Protein AF-0000000069952717 (afdb_homodimer)

Organism: Trichoplusia ni (NCBI:txid7111)

pLDDT: mean 87.44, std 19.64, range [31.14, 98.69]

Radius of gyration: 33.84 Å; Cα contacts (8 Å, |Δi|>4): 501; chains: 2; bounding box: 83×153×67 Å

Solvent-accessible surface area (backbone atoms only — not comparable to full-atom values): 23158 Å² total; per-residue (Å²): 138,82,80,75,76,73,75,74,74,73,73,72,66,73,66,73,70,69,71,74,80,75,72,63,61,51,65,59,24,52,53,31,34,52,54,40,48,51,51,43,40,65,41,36,52,63,35,63,98,53,74,74,57,76,78,37,37,40,51,27,44,28,32,51,51,30,37,42,50,53,51,9,41,50,43,33,48,25,82,63,89,56,53,57,63,51,45,56,60,46,43,59,53,39,48,24,44,22,60,60,38,54,61,56,32,35,50,51,50,51,51,50,54,51,50,47,52,64,56,21,41,71,48,51,49,50,55,68,71,43,74,70,93,58,31,36,58,52,47,51,49,56,34,70,76,37,46,89,80,31,45,67,24,44,50,32,46,52,28,43,17,54,30,17,46,50,50,56,74,39,41,65,61,50,50,53,33,15,71,65,44,36,35,67,39,48,58,68,67,23,51,75,79,41,40,66,52,24,54,35,39,9,50,26,33,41,59,67,63,57,24,72,60,70,78,60,86,95,138,80,78,75,77,73,76,72,74,74,73,73,66,75,66,74,70,70,70,74,79,74,73,60,62,52,65,60,24,52,53,30,34,51,54,41,49,52,51,44,42,64,42,35,52,63,35,63,99,52,74,74,58,77,80,37,38,42,50,25,44,28,32,50,51,31,38,41,50,53,52,7,41,50,44,34,47,25,81,62,88,55,53,56,63,51,45,54,60,46,43,56,53,39,48,26,43,23,60,59,38,52,62,55,33,34,51,51,50,50,52,50,54,50,50,46,52,65,55,22,42,71,48,51,50,48,56,68,71,40,74,69,94,56,30,36,58,53,48,50,51,57,35,70,75,38,44,90,79,31,45,65,24,43,50,31,46,52,28,43,16,55,29,18,45,49,52,54,74,40,40,67,60,50,50,52,32,15,69,66,43,36,35,67,39,48,57,67,67,23,49,74,78,41,38,66,51,24,54,35,40,9,50,26,32,41,60,67,63,54,25,73,62,71,76,59,84,93

Foldseek 3Di:
DPPPPPPPPPPPPPPVPPPDPDQQPLVLLVVLLVVLLVVCCVLQQVCPPPNDDLLALSLLVLLQQQLLLQLLLQCLQPPDPCQLVVSLVVCVPRNVCSNVPSVSSNVVSVVLVVLLCVLLVVLVVQLVPQDDDCSSVVSSVVCVVCVVPHVLSVQLSSLSSQLSVLCVVCVVVSSVCSNVSNSSVCSNVPSPVCVVNSNSVSSNCNSSVSNPPDPPDD/DPPPPPPPPPPPPPPVPPPDPDQQPLVLLVVLLVVLLVVCCVLQQVCPPPNDDLLALSLLVLLQQQLLLVLLLLCLQPPDPCQLVVSLVVCVPRNVCSNVPSVSSNVVSVVLVVLLCVLQVVLVVQLVPQDDDCSSVVSSVVCVVCVVPHVLSVQLSSLSSQLSVLCVVCVVVSSVCSNVSNSSVCSNVVSPVCVVNSNSVSSNCNSSVNNPPDPHDD

Structure (mmCIF, N/CA/C/O backbone):
data_AF-0000000069952717-model_v1
#
loop_
_entity.id
_entity.type
_entity.pdbx_description
1 polymer 'Uncharacterized protein LOC113494560'
#
loop_
_atom_site.group_PDB
_atom_site.id
_atom_site.type_symbol
_atom_site.label_atom_id
_atom_site.label_alt_id
_atom_site.label_comp_id
_atom_site.label_asym_id
_atom_site.label_entity_id
_atom_site.label_seq_id
_atom_site.pdbx_PDB_ins_code
_atom_site.Cartn_x
_atom_site.Cartn_y
_atom_site.Cartn_z
_atom_site.occupancy
_atom_site.B_iso_or_equiv
_atom_site.auth_seq_id
_atom_site.auth_comp_id
_atom_site.auth_asym_id
_atom_site.auth_atom_id
_atom_site.pdbx_PDB_model_num
ATOM 1 N N . MET A 1 1 ? -44.656 -72.75 -37.094 1 32.34 1 MET A N 1
ATOM 2 C CA . MET A 1 1 ? -43.781 -72.375 -36 1 32.34 1 MET A CA 1
ATOM 3 C C . MET A 1 1 ? -42.625 -71.5 -36.469 1 32.34 1 MET A C 1
ATOM 5 O O . MET A 1 1 ? -41.625 -72 -36.969 1 32.34 1 MET A O 1
ATOM 9 N N . LEU A 1 2 ? -43 -70.438 -37.344 1 37.03 2 LEU A N 1
ATOM 10 C CA . LEU A 1 2 ? -42.344 -69.312 -38.062 1 37.03 2 LEU A CA 1
ATOM 11 C C . LEU A 1 2 ? -41.562 -68.438 -37.094 1 37.03 2 LEU A C 1
ATOM 13 O O . LEU A 1 2 ? -42.125 -67.812 -36.219 1 37.03 2 LEU A O 1
ATOM 17 N N . VAL A 1 3 ? -40.344 -68.875 -36.719 1 34.44 3 VAL A N 1
ATOM 18 C CA . VAL A 1 3 ? -39.281 -68.25 -35.938 1 34.44 3 VAL A CA 1
ATOM 19 C C . VAL A 1 3 ? -39 -66.875 -36.531 1 34.44 3 VAL A C 1
ATOM 21 O O . VAL A 1 3 ? -38.594 -66.75 -37.656 1 34.44 3 VAL A O 1
ATOM 24 N N . HIS A 1 4 ? -39.969 -65.875 -36.219 1 37.97 4 HIS A N 1
ATOM 25 C CA . HIS A 1 4 ? -39.719 -64.438 -36.438 1 37.97 4 HIS A CA 1
ATOM 26 C C . HIS A 1 4 ? -38.312 -64.062 -36 1 37.97 4 HIS A C 1
ATOM 28 O O . HIS A 1 4 ? -38 -64.125 -34.812 1 37.97 4 HIS A O 1
ATOM 34 N N . LEU A 1 5 ? -37.344 -64.188 -36.875 1 35 5 LEU A N 1
ATOM 35 C CA . LEU A 1 5 ? -36 -63.594 -36.844 1 35 5 LEU A CA 1
ATOM 36 C C . LEU A 1 5 ? -36.094 -62.125 -36.531 1 35 5 LEU A C 1
ATOM 38 O O . LEU A 1 5 ? -36.531 -61.312 -37.344 1 35 5 LEU A O 1
ATOM 42 N N . LEU A 1 6 ? -36.531 -61.812 -35.281 1 34.97 6 LEU A N 1
ATOM 43 C CA . LEU A 1 6 ? -36.406 -60.438 -34.781 1 34.97 6 LEU A CA 1
ATOM 44 C C . LEU A 1 6 ? -35 -59.906 -35.031 1 34.97 6 LEU A C 1
ATOM 46 O O . LEU A 1 6 ? -34.031 -60.438 -34.5 1 34.97 6 LEU A O 1
ATOM 50 N N . LEU A 1 7 ? -34.781 -59.375 -36.281 1 31.45 7 LEU A N 1
ATOM 51 C CA . LEU A 1 7 ? -33.656 -58.5 -36.594 1 31.45 7 LEU A CA 1
ATOM 52 C C . LEU A 1 7 ? -33.469 -57.438 -35.5 1 31.45 7 LEU A C 1
ATOM 54 O O . LEU A 1 7 ? -34.312 -56.562 -35.312 1 31.45 7 LEU A O 1
ATOM 58 N N . PHE A 1 8 ? -32.969 -57.906 -34.344 1 33.41 8 PHE A N 1
ATOM 59 C CA . PHE A 1 8 ? -32.406 -56.938 -33.406 1 33.41 8 PHE A CA 1
ATOM 60 C C . PHE A 1 8 ? -31.484 -55.969 -34.125 1 33.41 8 PHE A C 1
ATOM 62 O O . PHE A 1 8 ? -30.406 -56.312 -34.562 1 33.41 8 PHE A O 1
ATOM 69 N N . VAL A 1 9 ? -32.094 -55.031 -34.875 1 33.94 9 VAL A N 1
ATOM 70 C CA . VAL A 1 9 ? -31.359 -53.812 -35.25 1 33.94 9 VAL A CA 1
ATOM 71 C C . VAL A 1 9 ? -30.625 -53.25 -34.062 1 33.94 9 VAL A C 1
ATOM 73 O O . VAL A 1 9 ? -31.234 -52.781 -33.094 1 33.94 9 VAL A O 1
ATOM 76 N N . CYS A 1 10 ? -29.453 -53.875 -33.688 1 31.53 10 CYS A N 1
ATOM 77 C CA . CYS A 1 10 ? -28.438 -53.219 -32.875 1 31.53 10 CYS A CA 1
ATOM 78 C C . CYS A 1 10 ? -28.281 -51.75 -33.25 1 31.53 10 CYS A C 1
ATOM 80 O O . CYS A 1 10 ? -27.734 -51.438 -34.312 1 31.53 10 CYS A O 1
ATOM 82 N N . ALA A 1 11 ? -29.297 -50.938 -33.062 1 34.06 11 ALA A N 1
ATOM 83 C CA . ALA A 1 11 ? -29 -49.5 -33 1 34.06 11 ALA A CA 1
ATOM 84 C C . ALA A 1 11 ? -27.734 -49.25 -32.219 1 34.06 11 ALA A C 1
ATOM 86 O O . ALA A 1 11 ? -27.75 -49.281 -30.984 1 34.06 11 ALA A O 1
ATOM 87 N N . CYS A 1 12 ? -26.531 -49.656 -32.75 1 32.41 12 CYS A N 1
ATOM 88 C CA . CYS A 1 12 ? -25.297 -49.031 -32.281 1 32.41 12 CYS A CA 1
ATOM 89 C C . CYS A 1 12 ? -25.5 -47.531 -32.125 1 32.41 12 CYS A C 1
ATOM 91 O O . CYS A 1 12 ? -25.594 -46.812 -33.125 1 32.41 12 CYS A O 1
ATOM 93 N N . ALA A 1 13 ? -26.359 -47.031 -31.234 1 35.25 13 ALA A N 1
ATOM 94 C CA . ALA A 1 13 ? -26.203 -45.656 -30.828 1 35.25 13 ALA A CA 1
ATOM 95 C C . ALA A 1 13 ? -24.719 -45.25 -30.812 1 35.25 13 ALA A C 1
ATOM 97 O O . ALA A 1 13 ? -23.891 -45.938 -30.203 1 35.25 13 ALA A O 1
ATOM 98 N N . GLN A 1 14 ? -24.234 -44.656 -31.859 1 34.66 14 GLN A N 1
ATOM 99 C CA . GLN A 1 14 ? -23.016 -43.844 -31.734 1 34.66 14 GLN A CA 1
ATOM 100 C C . GLN A 1 14 ? -22.969 -43.125 -30.406 1 34.66 14 GLN A C 1
ATOM 102 O O . GLN A 1 14 ? -23.703 -42.156 -30.188 1 34.66 14 GLN A O 1
ATOM 107 N N . LEU A 1 15 ? -22.938 -43.812 -29.234 1 34.03 15 LEU A N 1
ATOM 108 C CA 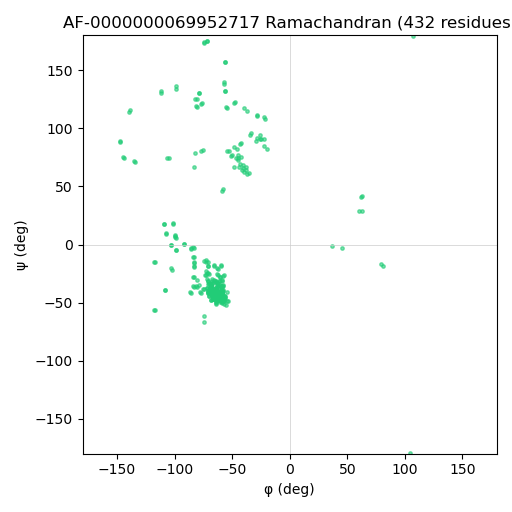. LEU A 1 15 ? -22.391 -43.031 -28.141 1 34.03 15 LEU A CA 1
ATOM 109 C C . LEU A 1 15 ? -21.391 -42.031 -28.656 1 34.03 15 LEU A C 1
ATOM 111 O O . LEU A 1 15 ? -20.438 -42.375 -29.359 1 34.03 15 LEU A O 1
ATOM 115 N N . GLY A 1 16 ? -21.766 -40.875 -29.016 1 37.12 16 GLY A N 1
ATOM 116 C CA . GLY A 1 16 ? -20.828 -39.781 -29.188 1 37.12 16 GLY A CA 1
ATOM 117 C C . GLY A 1 16 ? -19.531 -40 -28.406 1 37.12 16 GLY A C 1
ATOM 118 O O . GLY A 1 16 ? -19.547 -40.219 -27.203 1 37.12 16 GLY A O 1
ATOM 119 N N . MET A 1 17 ? -18.516 -40.75 -28.953 1 35.34 17 MET A N 1
ATOM 120 C CA . MET A 1 17 ? -17.172 -40.844 -28.375 1 35.34 17 MET A CA 1
ATOM 121 C C . MET A 1 17 ? -16.844 -39.594 -27.547 1 35.34 17 MET A C 1
ATOM 123 O O . MET A 1 17 ? -17.047 -38.469 -27.984 1 35.34 17 MET A O 1
ATOM 127 N N . ALA A 1 18 ? -17.031 -39.562 -26.344 1 42.16 18 ALA A N 1
ATOM 128 C CA . ALA A 1 18 ? -16.312 -38.625 -25.484 1 42.16 18 ALA A CA 1
ATOM 129 C C . ALA A 1 18 ? -14.977 -38.219 -26.094 1 42.16 18 ALA A C 1
ATOM 131 O O . ALA A 1 18 ? -14.242 -39.062 -26.609 1 42.16 18 ALA A O 1
ATOM 132 N N . GLY A 1 19 ? -14.922 -37.188 -26.844 1 42.72 19 GLY A N 1
ATOM 133 C CA . GLY A 1 19 ? -13.672 -36.719 -27.422 1 42.72 19 GLY A CA 1
ATOM 134 C C . GLY A 1 19 ? -12.453 -37.188 -26.656 1 42.72 19 GLY A C 1
ATOM 135 O O . GLY A 1 19 ? -12.508 -37.375 -25.438 1 42.72 19 GLY A O 1
ATOM 136 N N . GLU A 1 20 ? -11.617 -38.125 -27.219 1 48.31 20 GLU A N 1
ATOM 137 C CA . GLU A 1 20 ? -10.367 -38.562 -26.609 1 48.31 20 GLU A CA 1
ATOM 138 C C . GLU A 1 20 ? -9.742 -37.5 -25.75 1 48.31 20 GLU A C 1
ATOM 140 O O . GLU A 1 20 ? -9.695 -36.312 -26.141 1 48.31 20 GLU A O 1
ATOM 145 N N . PRO A 1 21 ? -9.734 -37.688 -24.453 1 64.81 21 PRO A N 1
ATOM 146 C CA . PRO A 1 21 ? -9.102 -36.688 -23.609 1 64.81 21 PRO A CA 1
ATOM 147 C C . PRO A 1 21 ? -7.84 -36.094 -24.234 1 64.81 21 PRO A C 1
ATOM 149 O O . PRO A 1 21 ? -6.992 -36.844 -24.75 1 64.81 21 PRO A O 1
ATOM 152 N N . LYS A 1 22 ? -7.828 -34.875 -24.547 1 85.88 22 LYS A N 1
ATOM 153 C CA . LYS A 1 22 ? -6.727 -34.156 -25.188 1 85.88 22 LYS A CA 1
ATOM 154 C C . LYS A 1 22 ? -5.434 -34.312 -24.391 1 85.88 22 LYS A C 1
ATOM 156 O O . LYS A 1 22 ? -5.43 -34.125 -23.172 1 85.88 22 LYS A O 1
ATOM 161 N N . VAL A 1 23 ? -4.406 -34.938 -25.016 1 94.25 23 VAL A N 1
ATOM 162 C CA . VAL A 1 23 ? -3.066 -35.062 -24.453 1 94.25 23 VAL A CA 1
ATOM 163 C C . VAL A 1 23 ? -2.605 -33.688 -23.938 1 94.25 23 VAL A C 1
ATOM 165 O O . VAL A 1 23 ? -2.686 -32.688 -24.656 1 94.25 23 VAL A O 1
ATOM 168 N N . PRO A 1 24 ? -2.293 -33.625 -22.688 1 96.06 24 PRO A N 1
ATOM 169 C CA . PRO A 1 24 ? -1.756 -32.344 -22.203 1 96.06 24 PRO A CA 1
ATOM 170 C C . PRO A 1 24 ? -0.516 -31.906 -22.969 1 96.06 24 PRO A C 1
ATOM 172 O O . PRO A 1 24 ? 0.312 -32.75 -23.359 1 96.06 24 PRO A O 1
ATOM 175 N N . PRO A 1 25 ? -0.439 -30.672 -23.266 1 95.94 25 PRO A N 1
ATOM 176 C CA . PRO A 1 25 ? 0.759 -30.156 -23.938 1 95.94 25 PRO A CA 1
ATOM 177 C C . PRO A 1 25 ? 1.952 -30.031 -22.984 1 95.94 25 PRO A C 1
ATOM 179 O O . PRO A 1 25 ? 2.332 -28.906 -22.625 1 95.94 25 PRO A O 1
ATOM 182 N N . TYR A 1 26 ? 2.707 -31.031 -22.656 1 96.56 26 TYR A N 1
ATOM 183 C CA . TYR A 1 26 ? 3.777 -31.094 -21.672 1 96.56 26 TYR A CA 1
ATOM 184 C C . TYR A 1 26 ? 4.957 -30.219 -22.078 1 96.56 26 TYR A C 1
ATOM 186 O O . TYR A 1 26 ? 5.539 -29.516 -21.25 1 96.56 26 TYR A O 1
ATOM 194 N N . LEU A 1 27 ? 5.309 -30.219 -23.312 1 95.62 27 LEU A N 1
ATOM 195 C CA . LEU A 1 27 ? 6.434 -29.422 -23.797 1 95.62 27 LEU A CA 1
ATOM 196 C C . LEU A 1 27 ? 6.137 -27.922 -23.656 1 95.62 27 LEU A C 1
ATOM 198 O O . LEU A 1 27 ? 6.992 -27.156 -23.219 1 95.62 27 LEU A O 1
ATOM 202 N N . LYS A 1 28 ? 4.953 -27.578 -24.062 1 95.88 28 LYS A N 1
ATOM 203 C CA . LYS A 1 28 ? 4.547 -26.188 -23.906 1 95.88 28 LYS A CA 1
ATOM 204 C C . LYS A 1 28 ? 4.547 -25.766 -22.438 1 95.88 28 LYS A C 1
ATOM 206 O O . LYS A 1 28 ? 5.035 -24.688 -22.094 1 95.88 28 LYS A O 1
ATOM 211 N N . TYR A 1 29 ? 4.027 -26.656 -21.594 1 97.44 29 TYR A N 1
ATOM 212 C CA . TYR A 1 29 ? 4.008 -26.375 -20.156 1 97.44 29 TYR A CA 1
ATOM 213 C C . TYR A 1 29 ? 5.422 -26.188 -19.625 1 97.44 29 TYR A C 1
ATOM 215 O O . TYR A 1 29 ? 5.68 -25.266 -18.844 1 97.44 29 TYR A O 1
ATOM 223 N N . LYS A 1 30 ? 6.289 -27.016 -20.047 1 96.88 30 LYS A N 1
ATOM 224 C CA . LYS A 1 30 ? 7.676 -26.906 -19.609 1 96.88 30 LYS A CA 1
ATOM 225 C C . LYS A 1 30 ? 8.273 -25.547 -19.969 1 96.88 30 LYS A C 1
ATOM 227 O O . LYS A 1 30 ? 8.93 -24.922 -19.141 1 96.88 30 LYS A O 1
ATOM 232 N N . GLU A 1 31 ? 8.047 -25.094 -21.125 1 96.75 31 GLU A N 1
ATOM 233 C CA . GLU A 1 31 ? 8.57 -23.812 -21.578 1 96.75 31 GLU A CA 1
ATOM 234 C C . GLU A 1 31 ? 7.949 -22.641 -20.812 1 96.75 31 GLU A C 1
ATOM 236 O O . GLU A 1 31 ?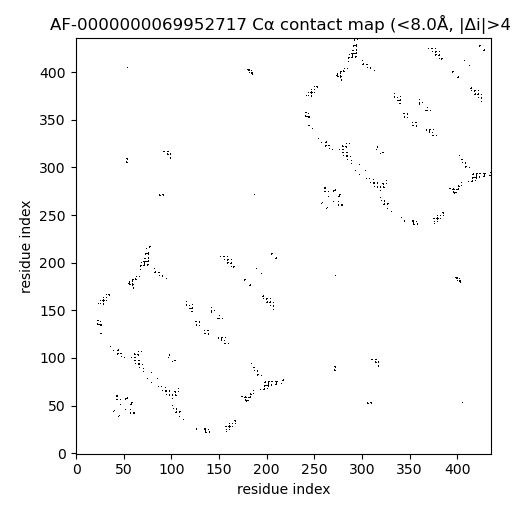 8.656 -21.734 -20.375 1 96.75 31 GLU A O 1
ATOM 241 N N . GLU A 1 32 ? 6.609 -22.734 -20.656 1 98.38 32 GLU A N 1
ATOM 242 C CA . GLU A 1 32 ? 5.902 -21.688 -19.938 1 98.38 32 GLU A CA 1
ATOM 243 C C . GLU A 1 32 ? 6.355 -21.625 -18.469 1 98.38 32 GLU A C 1
ATOM 245 O O . GLU A 1 32 ? 6.508 -20.547 -17.906 1 98.38 32 GLU A O 1
ATOM 250 N N . ILE A 1 33 ? 6.574 -22.75 -17.922 1 98.56 33 ILE A N 1
ATOM 251 C CA . ILE A 1 33 ? 7.023 -22.812 -16.531 1 98.56 33 ILE A CA 1
ATOM 252 C C . ILE A 1 33 ? 8.414 -22.188 -16.422 1 98.56 33 ILE A C 1
ATOM 254 O O . ILE A 1 33 ? 8.68 -21.438 -15.484 1 98.56 33 ILE A O 1
ATOM 258 N N . LYS A 1 34 ? 9.25 -22.5 -17.328 1 98.06 34 LYS A N 1
ATOM 259 C CA . LYS A 1 34 ? 10.602 -21.938 -17.328 1 98.06 34 LYS A CA 1
ATOM 260 C C . LYS A 1 34 ? 10.562 -20.406 -17.391 1 98.06 34 LYS A C 1
ATOM 262 O O . LYS A 1 34 ? 11.305 -19.734 -16.656 1 98.06 34 LYS A O 1
ATOM 267 N N . ILE A 1 35 ? 9.742 -19.875 -18.234 1 98.62 35 ILE A N 1
ATOM 268 C CA . ILE A 1 35 ? 9.609 -18.438 -18.375 1 98.62 35 ILE A CA 1
ATOM 269 C C . ILE A 1 35 ? 9.062 -17.828 -17.094 1 98.62 35 ILE A C 1
ATOM 271 O O . ILE A 1 35 ? 9.578 -16.828 -16.609 1 98.62 35 ILE A O 1
ATOM 275 N N . ALA A 1 36 ? 8.047 -18.453 -16.516 1 98.5 36 ALA A N 1
ATOM 276 C CA . ALA A 1 36 ? 7.434 -17.953 -15.281 1 98.5 36 ALA A CA 1
ATOM 277 C C . ALA A 1 36 ? 8.438 -17.984 -14.125 1 98.5 36 ALA A C 1
ATOM 279 O O . ALA A 1 36 ? 8.508 -17.047 -13.344 1 98.5 36 ALA A O 1
ATOM 280 N N . GLU A 1 37 ? 9.18 -19.062 -14.078 1 98.38 37 GLU A N 1
ATOM 281 C CA . GLU A 1 37 ? 10.195 -19.188 -13.039 1 98.38 37 GLU A CA 1
ATOM 282 C C . GLU A 1 37 ? 11.25 -18.094 -13.156 1 98.38 37 GLU A C 1
ATOM 284 O O . GLU A 1 37 ? 11.672 -17.516 -12.148 1 98.38 37 GLU A O 1
ATOM 289 N N . ALA A 1 38 ? 11.664 -17.844 -14.32 1 98.38 38 ALA A N 1
ATOM 290 C CA . ALA A 1 38 ? 12.672 -16.812 -14.547 1 98.38 38 ALA A CA 1
ATOM 291 C C . ALA A 1 38 ? 12.164 -15.453 -14.094 1 98.38 38 ALA A C 1
ATOM 293 O O . ALA A 1 38 ? 12.914 -14.672 -13.492 1 98.38 38 ALA A O 1
ATOM 294 N N . ALA A 1 39 ? 10.922 -15.188 -14.383 1 98.12 39 ALA A N 1
ATOM 295 C CA . ALA A 1 39 ? 10.32 -13.922 -13.969 1 98.12 39 ALA A CA 1
ATOM 296 C C . ALA A 1 39 ? 10.266 -13.812 -12.445 1 98.12 39 ALA A C 1
ATOM 298 O O . ALA A 1 39 ? 10.562 -12.75 -11.883 1 98.12 39 ALA A O 1
ATOM 299 N N . LEU A 1 40 ? 9.93 -14.906 -11.805 1 98.38 40 LEU A N 1
ATOM 300 C CA . LEU A 1 40 ? 9.859 -14.914 -10.352 1 98.38 40 LEU A CA 1
ATOM 301 C C . LEU A 1 40 ? 11.242 -14.758 -9.734 1 98.38 40 LEU A C 1
ATOM 303 O O . LEU A 1 40 ? 11.406 -14.055 -8.734 1 98.38 40 LEU A O 1
ATOM 307 N N . LYS A 1 41 ? 12.195 -15.375 -10.32 1 98 41 LYS A N 1
ATOM 308 C CA . LYS A 1 41 ? 13.57 -15.258 -9.844 1 98 41 LYS A CA 1
ATOM 309 C C . LYS A 1 41 ? 14.07 -13.82 -9.969 1 98 41 LYS A C 1
ATOM 311 O O . LYS A 1 41 ? 14.656 -13.281 -9.031 1 98 41 LYS A O 1
ATOM 316 N N . GLU A 1 42 ? 13.773 -13.219 -11.039 1 97.81 42 GL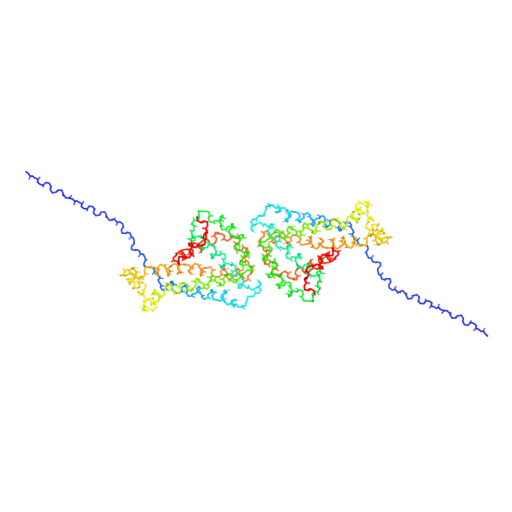U A N 1
ATOM 317 C CA . GLU A 1 42 ? 14.234 -11.867 -11.32 1 97.81 42 GLU A CA 1
ATOM 318 C C . GLU A 1 42 ? 13.531 -10.844 -10.43 1 97.81 42 GLU A C 1
ATOM 320 O O . GLU A 1 42 ? 14.172 -9.938 -9.891 1 97.81 42 GLU A O 1
ATOM 325 N N . ASN A 1 43 ? 12.289 -11.039 -10.219 1 97.81 43 ASN A N 1
ATOM 326 C CA . ASN A 1 43 ? 11.508 -9.953 -9.633 1 97.81 43 ASN A CA 1
ATOM 327 C C . ASN A 1 43 ? 11.242 -10.195 -8.148 1 97.81 43 ASN A C 1
ATOM 329 O O . ASN A 1 43 ? 10.898 -9.266 -7.414 1 97.81 43 ASN A O 1
ATOM 333 N N . ILE A 1 44 ? 11.352 -11.438 -7.684 1 98.44 44 ILE A N 1
ATOM 334 C CA . ILE A 1 44 ? 11.023 -11.75 -6.297 1 98.44 44 ILE A CA 1
ATOM 335 C C . ILE A 1 44 ? 12.258 -12.273 -5.578 1 98.44 44 ILE A C 1
ATOM 337 O O . ILE A 1 44 ? 12.727 -11.672 -4.609 1 98.44 44 ILE A O 1
ATOM 341 N N . LEU A 1 45 ? 12.844 -13.305 -6.105 1 98.12 45 LEU A N 1
ATOM 342 C CA . LEU A 1 45 ? 13.922 -13.984 -5.395 1 98.12 45 LEU A CA 1
ATOM 343 C C . LEU A 1 45 ? 15.195 -13.148 -5.398 1 98.12 45 LEU A C 1
ATOM 345 O O . LEU A 1 45 ? 16.047 -13.289 -4.512 1 98.12 45 LEU A O 1
ATOM 349 N N . SER A 1 46 ? 15.328 -12.273 -6.328 1 97.88 46 SER A N 1
ATOM 350 C CA . SER A 1 46 ? 16.484 -11.391 -6.402 1 97.88 46 SER A CA 1
ATOM 351 C C . SER A 1 46 ? 16.531 -10.422 -5.223 1 97.88 46 SER A C 1
ATOM 353 O O . SER A 1 46 ? 17.562 -9.805 -4.953 1 97.88 46 SER A O 1
ATOM 355 N N . MET A 1 47 ? 15.422 -10.266 -4.547 1 97.38 47 MET A N 1
ATOM 356 C CA . MET A 1 47 ? 15.352 -9.344 -3.418 1 97.38 47 MET A CA 1
ATOM 357 C C . MET A 1 47 ? 15.844 -10.008 -2.139 1 97.38 47 MET A C 1
ATOM 359 O O . MET A 1 47 ? 16.016 -9.352 -1.113 1 97.38 47 MET A O 1
ATOM 363 N N . GLU A 1 48 ? 16.031 -11.312 -2.184 1 96.69 48 GLU A N 1
ATOM 364 C CA . GLU A 1 48 ? 16.453 -12.039 -0.988 1 96.69 48 GLU A CA 1
ATOM 365 C C . GLU A 1 48 ? 17.75 -11.469 -0.414 1 96.69 48 GLU A C 1
ATOM 367 O O . GLU A 1 48 ? 18.719 -11.242 -1.146 1 96.69 48 GLU A O 1
ATOM 372 N N . GLY A 1 49 ? 17.719 -11.25 0.877 1 94.12 49 GLY A N 1
ATOM 373 C CA . GLY A 1 49 ? 18.891 -10.734 1.57 1 94.12 49 GLY A CA 1
ATOM 374 C C . GLY A 1 49 ? 19.062 -9.234 1.433 1 94.12 49 GLY A C 1
ATOM 375 O O . GLY A 1 49 ? 19.812 -8.617 2.188 1 94.12 49 GLY A O 1
ATOM 376 N N . ASN A 1 50 ? 18.422 -8.625 0.474 1 95 50 ASN A N 1
ATOM 377 C CA . ASN A 1 50 ? 18.5 -7.184 0.257 1 95 50 ASN A CA 1
ATOM 378 C C . ASN A 1 50 ? 17.188 -6.629 -0.29 1 95 50 ASN A C 1
ATOM 380 O O . ASN A 1 50 ? 17.078 -6.367 -1.488 1 95 50 ASN A O 1
ATOM 384 N N . ILE A 1 51 ? 16.359 -6.266 0.533 1 95.81 51 ILE A N 1
ATOM 385 C CA . ILE A 1 51 ? 15.047 -5.77 0.127 1 95.81 51 ILE A CA 1
ATOM 386 C C . ILE A 1 51 ? 15.156 -4.301 -0.278 1 95.81 51 ILE A C 1
ATOM 388 O O . ILE A 1 51 ? 15.539 -3.453 0.532 1 95.81 51 ILE A O 1
ATOM 392 N N . PRO A 1 52 ? 14.852 -3.986 -1.466 1 95.44 52 PRO A N 1
ATOM 393 C CA . PRO A 1 52 ? 14.93 -2.588 -1.896 1 95.44 52 PRO A CA 1
ATOM 394 C C . PRO A 1 52 ? 13.828 -1.72 -1.293 1 95.44 52 PRO A C 1
ATOM 396 O O . PRO A 1 52 ? 12.93 -2.234 -0.624 1 95.44 52 PRO A O 1
ATOM 399 N N . LEU A 1 53 ? 13.93 -0.424 -1.581 1 92.62 53 LEU A N 1
ATOM 400 C CA . LEU A 1 53 ? 12.93 0.536 -1.131 1 92.62 53 LEU A CA 1
ATOM 401 C C . LEU A 1 53 ? 11.656 0.418 -1.957 1 92.62 53 LEU A C 1
ATOM 403 O O . LEU A 1 53 ? 11.609 -0.326 -2.939 1 92.62 53 LEU A O 1
ATOM 407 N N . LEU A 1 54 ? 10.656 1.136 -1.596 1 94.69 54 LEU A N 1
ATOM 408 C CA . LEU A 1 54 ? 9.312 0.966 -2.141 1 94.69 54 LEU A CA 1
ATOM 409 C C . LEU A 1 54 ? 9.242 1.452 -3.586 1 94.69 54 LEU A C 1
ATOM 411 O O . LEU A 1 54 ? 8.305 1.131 -4.312 1 94.69 54 LEU A O 1
ATOM 415 N N . ASP A 1 55 ? 10.211 2.266 -4.004 1 92.19 55 ASP A N 1
ATOM 416 C CA . ASP A 1 55 ? 10.172 2.814 -5.355 1 92.19 55 ASP A CA 1
ATOM 417 C C . ASP A 1 55 ? 10.75 1.831 -6.367 1 92.19 55 ASP A C 1
ATOM 419 O O . ASP A 1 55 ? 10.719 2.082 -7.574 1 92.19 55 ASP A O 1
ATOM 423 N N . ASP A 1 56 ? 11.242 0.691 -5.875 1 95.69 56 ASP A N 1
ATOM 424 C CA . ASP A 1 56 ? 11.734 -0.365 -6.754 1 95.69 56 ASP A CA 1
ATOM 425 C C . ASP A 1 56 ? 10.586 -1.177 -7.336 1 95.69 56 ASP A C 1
ATOM 427 O O . ASP A 1 56 ? 9.742 -1.688 -6.598 1 95.69 56 ASP A O 1
ATOM 431 N N . PRO A 1 57 ? 10.578 -1.365 -8.617 1 97.44 57 PRO A N 1
ATOM 432 C CA . PRO A 1 57 ? 9.5 -2.133 -9.25 1 97.44 57 PRO A CA 1
ATOM 433 C C . PRO A 1 57 ? 9.375 -3.543 -8.68 1 97.44 57 PRO A C 1
ATOM 435 O O . PRO A 1 57 ? 8.273 -4.113 -8.68 1 97.44 57 PRO A O 1
ATOM 438 N N . ARG A 1 58 ? 10.445 -4.145 -8.133 1 98.19 58 ARG A N 1
ATOM 439 C CA . ARG A 1 58 ? 10.398 -5.484 -7.559 1 98.19 58 ARG A CA 1
ATOM 440 C C . ARG A 1 58 ? 9.516 -5.523 -6.32 1 98.19 58 ARG A C 1
ATOM 442 O O . ARG A 1 58 ? 8.852 -6.527 -6.051 1 98.19 58 ARG A O 1
ATOM 449 N N . ARG A 1 59 ? 9.43 -4.422 -5.562 1 97.44 59 ARG A N 1
ATOM 450 C CA . ARG A 1 59 ? 8.539 -4.328 -4.406 1 97.44 59 ARG A CA 1
ATOM 451 C C . ARG A 1 59 ? 7.078 -4.332 -4.84 1 97.44 59 ARG A C 1
ATOM 453 O O . ARG A 1 59 ? 6.23 -4.938 -4.18 1 97.44 59 ARG A O 1
ATOM 460 N N . GLN A 1 60 ? 6.809 -3.646 -5.992 1 97.69 60 GLN A N 1
ATOM 461 C CA . GLN A 1 60 ? 5.473 -3.654 -6.586 1 97.69 60 GLN A CA 1
ATOM 462 C C . GLN A 1 60 ? 5.094 -5.051 -7.062 1 97.69 60 GLN A C 1
ATOM 464 O O . GLN A 1 60 ? 3.973 -5.512 -6.828 1 97.69 60 GLN A O 1
ATOM 469 N N . TYR A 1 61 ? 6.059 -5.727 -7.629 1 98.38 61 TYR A N 1
ATOM 470 C CA . TYR A 1 61 ? 5.844 -7.082 -8.117 1 98.38 61 TYR A CA 1
ATOM 471 C C . TYR A 1 61 ? 5.57 -8.039 -6.965 1 98.38 61 TYR A C 1
ATOM 473 O O . TYR A 1 61 ? 4.664 -8.875 -7.043 1 98.38 61 TYR A O 1
ATOM 481 N N . ALA A 1 62 ? 6.277 -7.859 -5.906 1 98.12 62 ALA A N 1
ATOM 482 C CA . ALA A 1 62 ? 6.117 -8.703 -4.727 1 98.12 62 ALA A CA 1
ATOM 483 C C . ALA A 1 62 ? 4.727 -8.539 -4.117 1 98.12 62 ALA A C 1
ATOM 485 O O . ALA A 1 62 ? 4.129 -9.508 -3.639 1 98.12 62 ALA A O 1
ATOM 486 N N . GLN A 1 63 ? 4.219 -7.309 -4.121 1 97.88 63 GLN A N 1
ATOM 487 C CA . GLN A 1 63 ? 2.865 -7.078 -3.635 1 97.88 63 GLN A CA 1
ATOM 488 C C . GLN A 1 63 ? 1.846 -7.883 -4.434 1 97.88 63 GLN A C 1
ATOM 490 O O . GLN A 1 63 ? 0.99 -8.562 -3.855 1 97.88 63 GLN A O 1
ATOM 495 N N . ILE A 1 64 ? 1.99 -7.848 -5.719 1 98.31 64 ILE A N 1
ATOM 496 C CA . ILE A 1 64 ? 1.039 -8.523 -6.598 1 98.31 64 ILE A CA 1
ATOM 497 C C . ILE A 1 64 ? 1.134 -10.031 -6.402 1 98.31 64 ILE A C 1
ATOM 499 O O . ILE A 1 64 ? 0.12 -10.703 -6.191 1 98.31 64 ILE A O 1
ATOM 503 N N . VAL A 1 65 ? 2.314 -10.539 -6.383 1 98.12 65 VAL A N 1
ATOM 504 C CA . VAL A 1 65 ? 2.525 -11.977 -6.27 1 98.12 65 VAL A CA 1
ATOM 505 C C . VAL A 1 65 ? 2.023 -12.469 -4.914 1 98.12 65 VAL A C 1
ATOM 507 O O . VAL A 1 65 ? 1.349 -13.5 -4.828 1 98.12 65 VAL A O 1
ATOM 510 N N . TYR A 1 66 ? 2.318 -11.727 -3.9 1 98.06 66 TYR A N 1
ATOM 511 C CA . TYR A 1 66 ? 1.895 -12.156 -2.574 1 98.06 66 TYR A CA 1
ATOM 512 C C . TYR A 1 66 ? 0.374 -12.188 -2.469 1 98.06 66 TYR A C 1
ATOM 514 O O . TYR A 1 66 ? -0.2 -13.148 -1.954 1 98.06 66 TYR A O 1
ATOM 522 N N . VAL A 1 67 ? -0.288 -11.156 -2.922 1 97.69 67 VAL A N 1
ATOM 523 C CA . VAL A 1 67 ? -1.743 -11.094 -2.848 1 97.69 67 VAL A CA 1
ATOM 524 C C . VAL A 1 67 ? -2.352 -12.234 -3.654 1 97.69 67 VAL A C 1
ATOM 526 O O . VAL A 1 67 ? -3.277 -12.906 -3.189 1 97.69 67 VAL A O 1
ATOM 529 N N . VAL A 1 68 ? -1.838 -12.477 -4.84 1 97.5 68 VAL A N 1
ATOM 530 C CA . VAL A 1 68 ? -2.359 -13.531 -5.695 1 97.5 68 VAL A CA 1
ATOM 531 C C . VAL A 1 68 ? -2.162 -14.891 -5.02 1 97.5 68 VAL A C 1
ATOM 533 O O . VAL A 1 68 ? -3.078 -15.719 -4.992 1 97.5 68 VAL A O 1
ATOM 536 N N . THR A 1 69 ? -0.993 -15.109 -4.441 1 96.62 69 THR A N 1
ATOM 537 C CA . THR A 1 69 ? -0.726 -16.391 -3.785 1 96.62 69 THR A CA 1
ATOM 538 C C . THR A 1 69 ? -1.56 -16.531 -2.516 1 96.62 69 THR A C 1
ATOM 540 O O . THR A 1 69 ? -2.047 -17.609 -2.205 1 96.62 69 THR A O 1
ATOM 543 N N . TYR A 1 70 ? -1.706 -15.43 -1.837 1 94.94 70 TYR A N 1
ATOM 544 C CA . TYR A 1 70 ? -2.545 -15.422 -0.644 1 94.94 70 TYR A CA 1
ATOM 545 C C . TYR A 1 70 ? -3.969 -15.852 -0.973 1 94.94 70 TYR A C 1
ATOM 547 O O . TYR A 1 70 ? -4.531 -16.719 -0.308 1 94.94 70 TYR A O 1
ATOM 555 N N . GLU A 1 71 ? -4.535 -15.289 -2.006 1 94.94 71 GLU A N 1
ATOM 556 C CA . GLU A 1 71 ? -5.883 -15.609 -2.463 1 94.94 71 GLU A CA 1
ATOM 557 C C . GLU A 1 71 ? -5.969 -17.047 -2.967 1 94.94 71 GLU A C 1
ATOM 559 O O . GLU A 1 71 ? -6.945 -17.75 -2.693 1 94.94 71 GLU A O 1
ATOM 564 N N . ALA A 1 72 ? -4.961 -17.422 -3.676 1 95.25 72 ALA A N 1
ATOM 565 C CA . ALA A 1 72 ? -4.953 -18.766 -4.25 1 95.25 72 ALA A CA 1
ATOM 566 C C . ALA A 1 72 ? -4.926 -19.828 -3.154 1 95.25 72 ALA A C 1
ATOM 568 O O . ALA A 1 72 ? -5.633 -20.844 -3.244 1 95.25 72 ALA A O 1
ATOM 569 N N . ILE A 1 73 ? -4.129 -19.625 -2.195 1 93.62 73 ILE A N 1
ATOM 570 C CA . ILE A 1 73 ? -4.047 -20.562 -1.079 1 93.62 73 ILE A CA 1
ATOM 571 C C . ILE A 1 73 ? -5.395 -20.641 -0.369 1 93.62 73 ILE A C 1
ATOM 573 O O . ILE A 1 73 ? -5.859 -21.734 -0.02 1 93.62 73 ILE A O 1
ATOM 577 N N . GLY A 1 74 ? -6.023 -19.5 -0.186 1 90.31 74 GLY A N 1
ATOM 578 C CA . GLY A 1 74 ? -7.363 -19.5 0.379 1 90.31 74 GLY A CA 1
ATOM 579 C C . GLY A 1 74 ? -8.359 -20.297 -0.442 1 90.31 74 GLY A C 1
ATOM 580 O O . GLY A 1 74 ? -9.102 -21.125 0.099 1 90.31 74 GLY A O 1
ATOM 581 N N . GLN A 1 75 ? -8.32 -20.141 -1.731 1 90.75 75 GLN A N 1
ATOM 582 C CA . GLN A 1 75 ? -9.234 -20.797 -2.66 1 90.75 75 GLN A CA 1
ATOM 583 C C . GLN A 1 75 ? -8.93 -22.281 -2.773 1 90.75 75 GLN A C 1
ATOM 585 O O . GLN A 1 75 ? -9.805 -23.078 -3.139 1 90.75 75 GLN A O 1
ATOM 590 N N . ALA A 1 76 ? -7.695 -22.594 -2.586 1 91.44 76 ALA A N 1
ATOM 591 C CA . ALA A 1 76 ? -7.309 -24 -2.645 1 91.44 76 ALA A CA 1
ATOM 592 C C . ALA A 1 76 ? -7.969 -24.797 -1.521 1 91.44 76 ALA A C 1
ATOM 594 O O . ALA A 1 76 ? -8.266 -25.984 -1.685 1 91.44 76 ALA A O 1
ATOM 595 N N . GLY A 1 77 ? -8.188 -24.156 -0.365 1 84.38 77 GLY A N 1
ATOM 596 C CA . GLY A 1 77 ? -8.805 -24.812 0.773 1 84.38 77 GLY A CA 1
ATOM 597 C C . GLY A 1 77 ? -10.32 -24.766 0.735 1 84.38 77 GLY A C 1
ATOM 598 O O . GLY A 1 77 ? -10.984 -25.688 1.227 1 84.38 77 GLY A O 1
ATOM 599 N N . CYS A 1 78 ? -10.859 -23.641 0.35 1 77.75 78 CYS A N 1
ATOM 600 C CA . CYS A 1 78 ? -12.305 -23.438 0.343 1 77.75 78 CYS A CA 1
ATOM 601 C C . CYS A 1 78 ? -12.742 -22.688 -0.905 1 77.75 78 CYS A C 1
ATOM 603 O O . CYS A 1 78 ? -12.312 -21.547 -1.132 1 77.75 78 CYS A O 1
ATOM 605 N N . VAL A 1 79 ? -13.516 -23.422 -1.653 1 67.81 79 VAL A N 1
ATOM 606 C CA . VAL A 1 79 ? -14.039 -22.719 -2.818 1 67.81 79 VAL A CA 1
ATOM 607 C C . VAL A 1 79 ? -15.18 -21.797 -2.396 1 67.81 79 VAL A C 1
ATOM 609 O O . VAL A 1 79 ? -16.156 -22.25 -1.773 1 67.81 79 VAL A O 1
ATOM 612 N N . TYR A 1 80 ? -14.938 -20.562 -2.695 1 69.12 80 TYR A N 1
ATOM 613 C CA . TYR A 1 80 ? -15.961 -19.578 -2.328 1 69.12 80 TYR A CA 1
ATOM 614 C C . TYR A 1 80 ? -16.828 -19.234 -3.525 1 69.12 80 TYR A C 1
ATOM 616 O O . TYR A 1 80 ? -16.328 -19.031 -4.633 1 69.12 80 TYR A O 1
ATOM 624 N N . GLU A 1 81 ? -18.062 -19.219 -3.301 1 76.06 81 GLU A N 1
ATOM 625 C CA . GLU A 1 81 ? -19 -18.812 -4.348 1 76.06 81 GLU A CA 1
ATOM 626 C C . GLU A 1 81 ? -18.875 -17.312 -4.629 1 76.06 81 GLU A C 1
ATOM 628 O O . GLU A 1 81 ? -18.984 -16.875 -5.781 1 76.06 81 GLU A O 1
ATOM 633 N N . GLU A 1 82 ? -18.578 -16.547 -3.643 1 88.94 82 GLU A N 1
ATOM 634 C CA . GLU A 1 82 ? -18.5 -15.094 -3.83 1 88.94 82 GLU A CA 1
ATOM 635 C C . GLU A 1 82 ? -17.047 -14.625 -3.871 1 88.94 82 GLU A C 1
ATOM 637 O O . GLU A 1 82 ? -16.609 -13.859 -3.01 1 88.94 82 GLU A O 1
ATOM 642 N N . TYR A 1 83 ? -16.359 -14.867 -4.941 1 91 83 TYR A N 1
ATOM 643 C CA . TYR A 1 83 ? -14.93 -14.633 -5.098 1 91 83 TYR A CA 1
ATOM 644 C C . TYR A 1 83 ? -14.586 -13.172 -4.867 1 91 83 TYR A C 1
ATOM 646 O O . TYR A 1 83 ? -13.695 -12.852 -4.078 1 91 83 TYR A O 1
ATOM 654 N N . SER A 1 84 ? -15.367 -12.312 -5.48 1 91.38 84 SER A N 1
ATOM 655 C CA . SER A 1 84 ? -15.031 -10.898 -5.457 1 91.38 84 SER A CA 1
ATOM 656 C C . SER A 1 84 ? -15.148 -10.32 -4.051 1 91.38 84 SER A C 1
ATOM 658 O O . SER A 1 84 ? -14.32 -9.508 -3.635 1 91.38 84 SER A O 1
ATOM 660 N N . GLU A 1 85 ? -16.156 -10.719 -3.34 1 89.56 85 GLU A N 1
ATOM 661 C CA . GLU A 1 85 ? -16.359 -10.242 -1.974 1 89.56 85 GLU A CA 1
ATOM 662 C C . GLU A 1 85 ? -15.25 -10.734 -1.052 1 89.56 85 GLU A C 1
ATOM 664 O O . GLU A 1 85 ? -14.711 -9.961 -0.25 1 89.56 85 GLU A O 1
ATOM 669 N N . ILE A 1 86 ? -14.883 -11.961 -1.211 1 91.38 86 ILE A N 1
ATOM 670 C CA . ILE A 1 86 ? -13.844 -12.555 -0.375 1 91.38 86 ILE A CA 1
ATOM 671 C C . ILE A 1 86 ? -12.492 -11.938 -0.72 1 91.38 86 ILE A C 1
ATOM 673 O O . ILE A 1 86 ? -11.703 -11.625 0.172 1 91.38 86 ILE A O 1
ATOM 677 N N . TYR A 1 87 ? -12.305 -11.75 -1.986 1 94.44 87 TYR A N 1
ATOM 678 C CA . TYR A 1 87 ? -11.078 -11.117 -2.445 1 94.44 87 TYR A CA 1
ATOM 679 C C . TYR A 1 87 ? -10.891 -9.75 -1.79 1 94.44 87 TYR A C 1
ATOM 681 O O . TYR A 1 87 ? -9.812 -9.445 -1.279 1 94.44 87 TYR A O 1
ATOM 689 N N . GLN A 1 88 ? -11.938 -8.969 -1.755 1 92.12 88 GLN A N 1
ATOM 690 C CA . GLN A 1 88 ? -11.859 -7.621 -1.202 1 92.12 88 GLN A CA 1
ATOM 691 C C . GLN A 1 88 ? -11.617 -7.66 0.304 1 92.12 88 GLN A C 1
ATOM 693 O O . GLN A 1 88 ? -10.852 -6.848 0.833 1 92.12 88 GLN A O 1
ATOM 698 N N . LYS A 1 89 ? -12.227 -8.516 0.946 1 89.81 89 LYS A N 1
ATOM 699 C CA . LYS A 1 89 ? -12.031 -8.656 2.385 1 89.81 89 LYS A CA 1
ATOM 700 C C . LYS A 1 89 ? -10.609 -9.102 2.703 1 89.81 89 LYS A C 1
ATOM 702 O O . LYS A 1 89 ? -9.977 -8.562 3.613 1 89.81 89 LYS A O 1
ATOM 707 N N . ASP A 1 90 ? -10.086 -10.023 1.902 1 92.38 90 ASP A N 1
ATOM 708 C CA . ASP A 1 90 ? -8.742 -10.555 2.117 1 92.38 90 ASP A CA 1
ATOM 709 C C . ASP A 1 90 ? -7.68 -9.508 1.797 1 92.38 90 ASP A C 1
ATOM 711 O O . ASP A 1 90 ? -6.621 -9.477 2.424 1 92.38 90 ASP A O 1
ATOM 715 N N . LEU A 1 91 ? -8.031 -8.719 0.809 1 95.12 91 LEU A N 1
ATOM 716 C CA . LEU A 1 91 ? -7.086 -7.691 0.381 1 95.12 91 LEU A CA 1
ATOM 717 C C . LEU A 1 91 ? -6.75 -6.75 1.531 1 95.12 91 LEU A C 1
ATOM 719 O O . LEU A 1 91 ? -5.625 -6.25 1.622 1 95.12 91 LEU A O 1
ATOM 723 N N . ASN A 1 92 ? -7.66 -6.547 2.434 1 90.88 92 ASN A N 1
ATOM 724 C CA . ASN A 1 92 ? -7.457 -5.676 3.586 1 90.88 92 ASN A CA 1
ATOM 725 C C . ASN A 1 92 ? -6.352 -6.195 4.496 1 90.88 92 ASN A C 1
ATOM 727 O O . ASN A 1 92 ? -5.742 -5.43 5.246 1 90.88 92 ASN A O 1
ATOM 731 N N . SER A 1 93 ? -6.07 -7.477 4.359 1 91.19 93 SER A N 1
ATOM 732 C CA . SER A 1 93 ? -5.031 -8.086 5.18 1 91.19 93 SER A CA 1
ATOM 733 C C . SER A 1 93 ? -3.791 -8.414 4.348 1 91.19 93 SER A C 1
ATOM 735 O O . SER A 1 93 ? -2.664 -8.172 4.785 1 91.19 93 SER A O 1
ATOM 737 N N . SER A 1 94 ? -4.012 -8.859 3.176 1 95.38 94 SER A N 1
ATOM 738 C CA . SER A 1 94 ? -2.9 -9.375 2.381 1 95.38 94 SER A CA 1
ATOM 739 C C . SER A 1 94 ? -2.043 -8.234 1.836 1 95.38 94 SER A C 1
ATOM 741 O O . SER A 1 94 ? -0.814 -8.336 1.818 1 95.38 94 SER A O 1
ATOM 743 N N . LEU A 1 95 ? -2.646 -7.129 1.431 1 96.56 95 LEU A N 1
ATOM 744 C CA . LEU A 1 95 ? -1.89 -6.039 0.826 1 96.56 95 LEU A CA 1
ATOM 745 C C . LEU A 1 95 ? -0.99 -5.367 1.856 1 96.56 95 LEU A C 1
ATOM 747 O O . LEU A 1 95 ? 0.2 -5.16 1.608 1 96.56 95 LEU A O 1
ATOM 751 N N . PRO A 1 96 ? -1.481 -5.004 3.074 1 93.94 96 PRO A N 1
ATOM 752 C CA . PRO A 1 96 ? -0.576 -4.449 4.082 1 93.94 96 PRO A CA 1
ATOM 753 C C . PRO A 1 96 ? 0.572 -5.395 4.43 1 93.94 96 PRO A C 1
ATOM 755 O O . PRO A 1 96 ? 1.704 -4.945 4.633 1 93.94 96 PRO A O 1
ATOM 758 N N . LEU A 1 97 ? 0.302 -6.641 4.438 1 94.69 97 LEU A N 1
ATOM 759 C CA . LEU A 1 97 ? 1.349 -7.617 4.715 1 94.69 97 LEU A CA 1
ATOM 760 C C . LEU A 1 97 ? 2.391 -7.629 3.604 1 94.69 97 LEU A C 1
ATOM 762 O O . LEU A 1 97 ? 3.594 -7.656 3.873 1 94.69 97 LEU A O 1
ATOM 766 N N . ALA A 1 98 ? 1.911 -7.605 2.398 1 96.12 98 ALA A N 1
ATOM 767 C CA . ALA A 1 98 ? 2.811 -7.602 1.248 1 96.12 98 ALA A CA 1
ATOM 768 C C . ALA A 1 98 ? 3.742 -6.395 1.284 1 96.12 98 ALA A C 1
ATOM 770 O O . ALA A 1 98 ? 4.914 -6.496 0.918 1 96.12 98 ALA A O 1
ATOM 771 N N . LEU A 1 99 ? 3.26 -5.32 1.729 1 94.88 99 LEU A N 1
ATOM 772 C CA . LEU A 1 99 ? 4.016 -4.074 1.771 1 94.88 99 LEU A CA 1
ATOM 773 C C . LEU A 1 99 ? 4.996 -4.07 2.941 1 94.88 99 LEU A C 1
ATOM 775 O O . LEU A 1 99 ? 6.145 -3.654 2.795 1 94.88 99 LEU A O 1
ATOM 779 N N . SER A 1 100 ? 4.527 -4.57 4.07 1 93 100 SER A N 1
ATOM 780 C CA . SER A 1 100 ? 5.32 -4.457 5.293 1 93 100 SER A CA 1
ATOM 781 C C . SER A 1 100 ? 6.344 -5.582 5.391 1 93 100 SER A C 1
ATOM 783 O O . SER A 1 100 ? 7.395 -5.418 6.02 1 93 100 SER A O 1
ATOM 785 N N . ARG A 1 101 ? 6.035 -6.695 4.785 1 94 101 ARG A N 1
ATOM 786 C CA . ARG A 1 101 ? 6.891 -7.867 4.906 1 94 101 ARG A CA 1
ATOM 787 C C . ARG A 1 101 ? 7.117 -8.531 3.551 1 94 101 ARG A C 1
ATOM 789 O O . ARG A 1 101 ? 6.699 -9.664 3.332 1 94 101 ARG A O 1
ATOM 796 N N . PRO A 1 102 ? 7.891 -7.852 2.74 1 94.88 102 PRO A N 1
ATOM 797 C CA . PRO A 1 102 ? 8.133 -8.414 1.411 1 94.88 102 PRO A CA 1
ATOM 798 C C . PRO A 1 102 ? 8.797 -9.789 1.465 1 94.88 102 PRO A C 1
ATOM 800 O O . PRO A 1 102 ? 8.703 -10.562 0.509 1 94.88 102 PRO A O 1
ATOM 803 N N . GLN A 1 103 ? 9.406 -10.172 2.562 1 96.94 103 GLN A N 1
ATOM 804 C CA . GLN A 1 103 ? 10.016 -11.484 2.75 1 96.94 103 GLN A CA 1
ATOM 805 C C . GLN A 1 103 ? 8.977 -12.602 2.607 1 96.94 103 GLN A C 1
ATOM 807 O O . GLN A 1 103 ? 9.305 -13.711 2.186 1 96.94 103 GLN A O 1
ATOM 812 N N . LEU A 1 104 ? 7.75 -12.281 2.906 1 96.31 104 LEU A N 1
ATOM 813 C CA . LEU A 1 104 ? 6.688 -13.273 2.785 1 96.31 104 LEU A CA 1
ATOM 814 C C . LEU A 1 104 ? 6.523 -13.727 1.338 1 96.31 104 LEU A C 1
ATOM 816 O O . LEU A 1 104 ? 6.305 -14.906 1.072 1 96.31 104 LEU A O 1
ATOM 820 N N . ALA A 1 105 ? 6.602 -12.75 0.421 1 97.19 105 ALA A N 1
ATOM 821 C CA . ALA A 1 105 ? 6.527 -13.094 -0.995 1 97.19 105 ALA A CA 1
ATOM 822 C C . ALA A 1 105 ? 7.711 -13.961 -1.411 1 97.19 105 ALA A C 1
ATOM 824 O O . ALA A 1 105 ? 7.547 -14.938 -2.154 1 97.19 105 ALA A O 1
ATOM 825 N N . ILE A 1 106 ? 8.859 -13.633 -0.925 1 98.31 106 ILE A N 1
ATOM 826 C CA . ILE A 1 106 ? 10.078 -14.375 -1.236 1 98.31 106 ILE A CA 1
ATOM 827 C C . ILE A 1 106 ? 9.953 -15.805 -0.728 1 98.31 106 ILE A C 1
ATOM 829 O O . ILE A 1 106 ? 10.188 -16.766 -1.477 1 98.31 106 ILE A O 1
ATOM 833 N N . ASP A 1 107 ? 9.523 -15.961 0.479 1 97.69 107 ASP A N 1
ATOM 834 C CA . ASP A 1 107 ? 9.383 -17.281 1.099 1 97.69 107 ASP A CA 1
ATOM 835 C C . ASP A 1 107 ? 8.344 -18.125 0.366 1 97.69 107 ASP A C 1
ATOM 837 O O . ASP A 1 107 ? 8.562 -19.312 0.117 1 97.69 107 ASP A O 1
ATOM 841 N N . GLU A 1 108 ? 7.246 -17.5 0.075 1 96.12 108 GLU A N 1
ATOM 842 C CA . GLU A 1 108 ? 6.168 -18.219 -0.6 1 96.12 108 GLU A CA 1
ATOM 843 C C . GLU A 1 108 ? 6.613 -18.719 -1.972 1 96.12 108 GLU A C 1
ATOM 845 O O . GLU A 1 108 ? 6.34 -19.875 -2.336 1 96.12 108 GLU A O 1
ATOM 850 N N . VAL A 1 109 ? 7.293 -17.875 -2.701 1 97.75 109 VAL A N 1
ATOM 851 C CA . VAL A 1 109 ? 7.746 -18.25 -4.039 1 97.75 109 VAL A CA 1
ATOM 852 C C . VAL A 1 109 ? 8.82 -19.328 -3.939 1 97.75 109 VAL A C 1
ATOM 854 O O . VAL A 1 109 ? 8.797 -20.312 -4.691 1 97.75 109 VAL A O 1
ATOM 857 N N . ASN A 1 110 ? 9.703 -19.172 -3.018 1 97.62 110 ASN A N 1
ATOM 858 C CA . ASN A 1 110 ? 10.734 -20.188 -2.811 1 97.62 110 ASN A CA 1
ATOM 859 C C . ASN A 1 110 ? 10.125 -21.547 -2.461 1 97.62 110 ASN A C 1
ATOM 861 O O . ASN A 1 110 ? 10.492 -22.562 -3.041 1 97.62 110 ASN A O 1
ATOM 865 N N . ASN A 1 111 ? 9.203 -21.516 -1.57 1 96.5 111 ASN A N 1
ATOM 866 C CA . ASN A 1 111 ? 8.531 -22.75 -1.151 1 96.5 111 ASN A CA 1
ATOM 867 C C . ASN A 1 111 ? 7.762 -23.391 -2.305 1 96.5 111 ASN A C 1
ATOM 869 O O . ASN A 1 111 ? 7.805 -24.609 -2.48 1 96.5 111 ASN A O 1
ATOM 873 N N . LEU A 1 112 ? 7.078 -22.547 -3.037 1 96.81 112 LEU A N 1
ATOM 874 C CA . LEU A 1 112 ? 6.301 -23.047 -4.168 1 96.81 112 LEU A CA 1
ATOM 875 C C . LEU A 1 112 ? 7.207 -23.703 -5.207 1 96.81 112 LEU A C 1
ATOM 877 O O . LEU A 1 112 ? 6.934 -24.812 -5.664 1 96.81 112 LEU A O 1
ATOM 881 N N . LEU A 1 113 ? 8.266 -23.062 -5.559 1 97.62 113 LEU A N 1
ATOM 882 C CA . LEU A 1 113 ? 9.172 -23.562 -6.59 1 97.62 113 LEU A CA 1
ATOM 883 C C . LEU A 1 113 ? 9.883 -24.828 -6.125 1 97.62 113 LEU A C 1
ATOM 885 O O . LEU A 1 113 ? 10.047 -25.766 -6.898 1 97.62 113 LEU A O 1
ATOM 889 N N . GLU A 1 114 ? 10.258 -24.875 -4.859 1 97.19 114 GLU A N 1
ATOM 890 C CA . GLU A 1 114 ? 10.922 -26.047 -4.309 1 97.19 114 GLU A CA 1
ATOM 891 C C . GLU A 1 114 ? 9.984 -27.25 -4.289 1 97.19 114 GLU A C 1
ATOM 893 O O . GLU A 1 114 ? 10.359 -28.344 -4.711 1 97.19 114 GLU A O 1
ATOM 898 N N . ARG A 1 115 ? 8.82 -27.016 -3.828 1 96.69 115 ARG A N 1
ATOM 899 C CA . ARG A 1 115 ? 7.836 -28.094 -3.793 1 96.69 115 ARG A CA 1
ATOM 900 C C . ARG A 1 115 ? 7.523 -28.609 -5.199 1 96.69 115 ARG A C 1
ATOM 902 O O . ARG A 1 115 ? 7.438 -29.812 -5.426 1 96.69 115 ARG A O 1
ATOM 909 N N . PHE A 1 116 ? 7.344 -27.656 -6.031 1 97.75 116 PHE A N 1
ATOM 910 C CA . PHE A 1 116 ? 7.066 -28.031 -7.414 1 97.75 116 PHE A CA 1
ATOM 911 C C . PHE A 1 116 ? 8.195 -28.875 -7.984 1 97.75 116 PHE A C 1
ATOM 913 O O . PHE A 1 116 ? 7.957 -29.922 -8.57 1 97.75 116 PHE A O 1
ATOM 920 N N . LYS A 1 117 ? 9.367 -28.406 -7.824 1 97.19 117 LYS A N 1
ATOM 921 C CA . LYS A 1 117 ? 10.531 -29.094 -8.359 1 97.19 117 LYS A CA 1
ATOM 922 C C . LYS A 1 117 ? 10.625 -30.516 -7.812 1 97.19 117 LYS A C 1
ATOM 924 O O . LYS A 1 117 ? 10.859 -31.469 -8.562 1 97.19 117 LYS A O 1
ATOM 929 N N . HIS A 1 118 ? 10.414 -30.656 -6.598 1 97.38 118 HIS A N 1
ATOM 930 C CA . HIS A 1 118 ? 10.523 -31.969 -5.945 1 97.38 118 HIS A CA 1
ATOM 931 C C . HIS A 1 118 ? 9.391 -32.906 -6.375 1 97.38 118 HIS A C 1
ATOM 933 O O . HIS A 1 118 ? 9.641 -34.031 -6.746 1 97.38 118 HIS A O 1
ATOM 939 N N . LYS A 1 119 ? 8.227 -32.406 -6.418 1 97.06 119 LYS A N 1
ATOM 940 C CA . LYS A 1 119 ? 7.051 -33.25 -6.598 1 97.06 119 LYS A CA 1
ATOM 941 C C . LYS A 1 119 ? 6.812 -33.562 -8.07 1 97.06 119 LYS A C 1
ATOM 943 O O . LYS A 1 119 ? 6.094 -34.5 -8.406 1 97.06 119 LYS A O 1
ATOM 948 N N . SER A 1 120 ? 7.398 -32.75 -8.922 1 97.38 120 SER A N 1
ATOM 949 C CA . SER A 1 120 ? 7.184 -32.969 -10.344 1 97.38 120 SER A CA 1
ATOM 950 C C . SER A 1 120 ? 8.43 -33.531 -11.008 1 97.38 120 SER A C 1
ATOM 952 O O . SER A 1 120 ? 8.484 -33.656 -12.234 1 97.38 120 SER A O 1
ATOM 954 N N . ALA A 1 121 ? 9.461 -33.938 -10.281 1 97.06 121 ALA A N 1
ATOM 955 C CA . ALA A 1 121 ? 10.773 -34.312 -10.797 1 97.06 121 ALA A CA 1
ATOM 956 C C . ALA A 1 121 ? 10.672 -35.469 -11.789 1 97.06 121 ALA A C 1
ATOM 958 O O . ALA A 1 121 ? 11.344 -35.469 -12.828 1 97.06 121 ALA A O 1
ATOM 959 N N . ILE A 1 122 ? 9.859 -36.469 -11.492 1 96.56 122 ILE A N 1
ATOM 960 C CA . ILE A 1 122 ? 9.789 -37.656 -12.32 1 96.56 122 ILE A CA 1
ATOM 961 C C . ILE A 1 122 ? 9.18 -37.312 -13.68 1 96.56 122 ILE A C 1
ATOM 963 O O . ILE A 1 122 ? 9.586 -37.875 -14.703 1 96.56 122 ILE A O 1
ATOM 967 N N . ILE A 1 123 ? 8.203 -36.438 -13.711 1 96.88 123 ILE A N 1
ATOM 968 C CA . ILE A 1 123 ? 7.586 -36 -14.961 1 96.88 123 ILE A CA 1
ATOM 969 C C . ILE A 1 123 ? 8.555 -35.125 -15.734 1 96.88 123 ILE A C 1
ATOM 971 O O . ILE A 1 123 ? 8.664 -35.219 -16.953 1 96.88 123 ILE A O 1
ATOM 975 N N . SER A 1 124 ? 9.234 -34.25 -15.031 1 96.06 124 SER A N 1
ATOM 976 C CA . SER A 1 124 ? 10.219 -33.406 -15.664 1 96.06 124 SER A CA 1
ATOM 977 C C . SER A 1 124 ? 11.305 -34.219 -16.359 1 96.06 124 SER A C 1
ATOM 979 O O . SER A 1 124 ? 11.742 -33.875 -17.453 1 96.06 124 SER A O 1
ATOM 981 N N . LYS A 1 125 ? 11.703 -35.25 -15.734 1 95 125 LYS A N 1
ATOM 982 C CA . LYS A 1 125 ? 12.711 -36.125 -16.312 1 95 125 LYS A CA 1
ATOM 983 C C . LYS A 1 125 ? 12.18 -36.812 -17.578 1 95 125 LYS A C 1
ATOM 985 O O . LYS A 1 125 ? 12.875 -36.875 -18.594 1 95 125 LYS A O 1
ATOM 990 N N . LEU A 1 126 ? 10.914 -37.281 -17.516 1 94.81 126 LEU A N 1
ATOM 991 C CA . LEU A 1 126 ? 10.297 -37.938 -18.672 1 94.81 126 LEU A CA 1
ATOM 992 C C . LEU A 1 126 ? 10.258 -36.969 -19.859 1 94.81 126 LEU A C 1
ATOM 994 O O . LEU A 1 126 ? 10.547 -37.375 -20.984 1 94.81 126 LEU A O 1
ATOM 998 N N . ILE A 1 127 ? 9.914 -35.75 -19.594 1 95.19 127 ILE A N 1
ATOM 999 C CA . ILE A 1 127 ? 9.789 -34.719 -20.641 1 95.19 127 ILE A CA 1
ATOM 1000 C C . ILE A 1 127 ? 11.172 -34.375 -21.188 1 95.19 127 ILE A C 1
ATOM 1002 O O . ILE A 1 127 ? 11.336 -34.188 -22.406 1 95.19 127 ILE A O 1
ATOM 1006 N N . HIS A 1 128 ? 12.125 -34.25 -20.266 1 92 128 HIS A N 1
ATOM 1007 C CA . HIS A 1 128 ? 13.492 -33.969 -20.672 1 92 128 HIS A CA 1
ATOM 1008 C C . HIS A 1 128 ? 14.055 -35.031 -21.578 1 92 128 HIS A C 1
ATOM 1010 O O . HIS A 1 128 ? 14.773 -34.75 -22.531 1 92 128 HIS A O 1
ATOM 1016 N N . ASP A 1 129 ? 13.703 -36.281 -21.359 1 89.44 129 ASP A N 1
ATOM 1017 C CA . ASP A 1 129 ? 14.25 -37.438 -22.078 1 89.44 129 ASP A CA 1
ATOM 1018 C C . ASP A 1 129 ? 13.523 -37.625 -23.406 1 89.44 129 ASP A C 1
ATOM 1020 O O . ASP A 1 129 ? 13.977 -38.406 -24.25 1 89.44 129 ASP A O 1
ATOM 1024 N N . CYS A 1 130 ? 12.422 -36.938 -23.438 1 85.12 130 CYS A N 1
ATOM 1025 C CA . CYS A 1 130 ? 11.648 -37.125 -24.656 1 85.12 130 CYS A CA 1
ATOM 1026 C C . CYS A 1 130 ? 12.195 -36.219 -25.781 1 85.12 130 CYS A C 1
ATOM 1028 O O . CYS A 1 130 ? 12.547 -35.062 -25.547 1 85.12 130 CYS A O 1
ATOM 1030 N N . VAL A 1 131 ? 12.508 -36.938 -26.922 1 78.31 131 VAL A N 1
ATOM 1031 C CA . VAL A 1 131 ? 13.055 -36.219 -28.078 1 78.31 131 VAL A CA 1
ATOM 1032 C C . VAL A 1 131 ? 12.039 -36.219 -29.219 1 78.31 131 VAL A C 1
ATOM 1034 O O . VAL A 1 131 ? 11.344 -37.219 -29.422 1 78.31 131 VAL A O 1
ATOM 1037 N N . GLY A 1 132 ? 11.805 -35 -29.781 1 78.69 132 GLY A N 1
ATOM 1038 C CA . GLY A 1 132 ? 11.086 -34.906 -31.047 1 78.69 132 GLY A CA 1
ATOM 1039 C C . GLY A 1 132 ? 9.672 -34.375 -30.891 1 78.69 132 GLY A C 1
ATOM 1040 O O . GLY A 1 132 ? 9.242 -34.062 -29.781 1 78.69 132 GLY A O 1
ATOM 1041 N N . PRO A 1 133 ? 8.914 -34.219 -31.938 1 81.69 133 PRO A N 1
ATOM 1042 C CA . PRO A 1 133 ? 7.617 -33.562 -31.984 1 81.69 133 PRO A CA 1
ATOM 1043 C C . PRO A 1 133 ? 6.504 -34.344 -31.312 1 81.69 133 PRO A C 1
ATOM 1045 O O . PRO A 1 133 ? 5.438 -33.812 -31.016 1 81.69 133 PRO A O 1
ATOM 1048 N N . LYS A 1 134 ? 6.695 -35.656 -31.016 1 89.06 134 LYS A N 1
ATOM 1049 C CA . LYS A 1 134 ? 5.637 -36.469 -30.438 1 89.06 134 LYS A CA 1
ATOM 1050 C C . LYS A 1 134 ? 5.844 -36.656 -28.938 1 89.06 134 LYS A C 1
ATOM 1052 O O . LYS A 1 134 ? 5.27 -37.562 -28.328 1 89.06 134 LYS A O 1
ATOM 1057 N N . CYS A 1 135 ? 6.629 -35.812 -28.375 1 92.94 135 CYS A N 1
ATOM 1058 C CA . CYS A 1 135 ? 7.02 -35.969 -26.969 1 92.94 135 CYS A CA 1
ATOM 1059 C C . CYS A 1 135 ? 5.797 -35.969 -26.062 1 92.94 135 CYS A C 1
ATOM 1061 O O . CYS A 1 135 ? 5.688 -36.812 -25.172 1 92.94 135 CYS A O 1
ATOM 1063 N N . ASP A 1 136 ? 4.828 -35.125 -26.312 1 94.5 136 ASP A N 1
ATOM 1064 C CA . ASP A 1 136 ? 3.646 -35.031 -25.453 1 94.5 136 ASP A CA 1
ATOM 1065 C C . ASP A 1 136 ? 2.881 -36.344 -25.438 1 94.5 136 ASP A C 1
ATOM 1067 O O . ASP A 1 136 ? 2.453 -36.812 -24.375 1 94.5 136 ASP A O 1
ATOM 1071 N N . VAL A 1 137 ? 2.748 -36.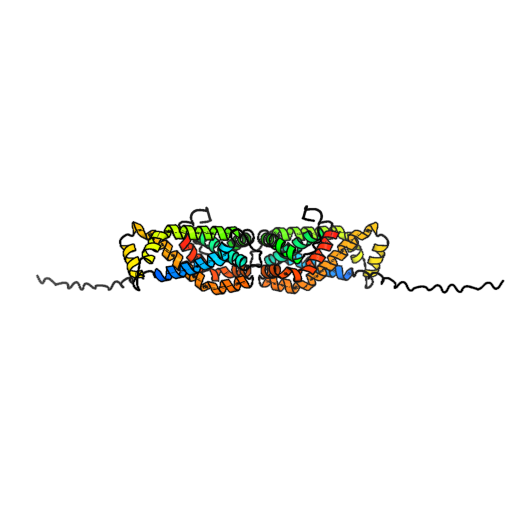969 -26.562 1 93.81 137 VAL A N 1
ATOM 1072 C CA . VAL A 1 137 ? 2.023 -38.25 -26.688 1 93.81 137 VAL A CA 1
ATOM 1073 C C . VAL A 1 137 ? 2.783 -39.344 -25.969 1 93.81 137 VAL A C 1
ATOM 1075 O O . VAL A 1 137 ? 2.182 -40.188 -25.281 1 93.81 137 VAL A O 1
ATOM 1078 N N . VAL A 1 138 ? 4.062 -39.344 -26.156 1 93.62 138 VAL A N 1
ATOM 1079 C CA . VAL A 1 138 ? 4.918 -40.375 -25.547 1 93.62 138 VAL A CA 1
ATOM 1080 C C . VAL A 1 138 ? 4.863 -40.25 -24.016 1 93.62 138 VAL A C 1
ATOM 1082 O O . VAL A 1 138 ? 4.688 -41.25 -23.312 1 93.62 138 VAL A O 1
ATOM 1085 N N . VAL A 1 139 ? 5.043 -39.062 -23.5 1 95.56 139 VAL A N 1
ATOM 1086 C CA . VAL A 1 139 ? 4.992 -38.812 -22.062 1 95.56 139 VAL A CA 1
ATOM 1087 C C . VAL A 1 139 ? 3.641 -39.25 -21.5 1 95.56 139 VAL A C 1
ATOM 1089 O O . VAL A 1 139 ? 3.578 -39.969 -20.5 1 95.56 139 VAL A O 1
ATOM 1092 N N . ASP A 1 140 ? 2.561 -38.844 -22.203 1 95.38 140 ASP A N 1
ATOM 1093 C CA . ASP A 1 140 ? 1.213 -39.188 -21.781 1 95.38 140 ASP A CA 1
ATOM 1094 C C . ASP A 1 140 ? 1.028 -40.719 -21.75 1 95.38 140 ASP A C 1
ATOM 1096 O O . ASP A 1 140 ? 0.361 -41.25 -20.859 1 95.38 140 ASP A O 1
ATOM 1100 N N . TYR A 1 141 ? 1.582 -41.375 -22.734 1 93.62 141 TYR A N 1
ATOM 1101 C CA . TYR A 1 141 ? 1.522 -42.812 -22.797 1 93.62 141 TYR A CA 1
ATOM 1102 C C . TYR A 1 141 ? 2.168 -43.469 -21.562 1 93.62 141 TYR A C 1
ATOM 1104 O O . TYR A 1 141 ? 1.58 -44.344 -20.938 1 93.62 141 TYR A O 1
ATOM 1112 N N . PHE A 1 142 ? 3.365 -43 -21.203 1 94.12 142 PHE A N 1
ATOM 1113 C CA . PHE A 1 142 ? 4.078 -43.531 -20.047 1 94.12 142 PHE A CA 1
ATOM 1114 C C . PHE A 1 142 ? 3.293 -43.312 -18.766 1 94.12 142 PHE A C 1
ATOM 1116 O O . PHE A 1 142 ? 3.227 -44.188 -17.906 1 94.12 142 PHE A O 1
ATOM 1123 N N . ILE A 1 143 ? 2.729 -42.125 -18.625 1 95.69 143 ILE A N 1
ATOM 1124 C CA . ILE A 1 143 ? 1.939 -41.812 -17.438 1 95.69 143 ILE A CA 1
ATOM 1125 C C . ILE A 1 143 ? 0.753 -42.75 -17.328 1 95.69 143 ILE A C 1
ATOM 1127 O O . ILE A 1 143 ? 0.483 -43.312 -16.25 1 95.69 143 ILE A O 1
ATOM 1131 N N . LYS A 1 144 ? 0.079 -43.031 -18.391 1 95.38 144 LYS A N 1
ATOM 1132 C CA . LYS A 1 144 ? -1.121 -43.875 -18.391 1 95.38 144 LYS A CA 1
ATOM 1133 C C . LYS A 1 144 ? -0.779 -45.344 -18.141 1 95.38 144 LYS A C 1
ATOM 1135 O O . LYS A 1 144 ? -1.612 -46.094 -17.641 1 95.38 144 LYS A O 1
ATOM 1140 N N . GLN A 1 145 ? 0.424 -45.75 -18.438 1 95.88 145 GLN A N 1
ATOM 1141 C CA . GLN A 1 145 ? 0.861 -47.125 -18.219 1 95.88 145 GLN A CA 1
ATOM 1142 C C . GLN A 1 145 ? 1.075 -47.375 -16.734 1 95.88 145 GLN A C 1
ATOM 1144 O O . GLN A 1 145 ? 0.978 -48.531 -16.281 1 95.88 145 GLN A O 1
ATOM 1149 N N . ASP A 1 146 ? 1.382 -46.344 -15.938 1 96.19 146 ASP A N 1
ATOM 1150 C CA . ASP A 1 146 ? 1.633 -46.469 -14.508 1 96.19 146 ASP A CA 1
ATOM 1151 C C . ASP A 1 146 ? 1.104 -45.281 -13.727 1 96.19 146 ASP A C 1
ATOM 1153 O O . ASP A 1 146 ? 1.885 -44.469 -13.227 1 96.19 146 ASP A O 1
ATOM 1157 N N . LEU A 1 147 ? -0.124 -45.25 -13.594 1 95.44 147 LEU A N 1
ATOM 1158 C CA . LEU A 1 147 ? -0.789 -44.156 -12.938 1 95.44 147 LEU A CA 1
ATOM 1159 C C . LEU A 1 147 ? -0.364 -44.031 -11.477 1 95.44 147 LEU A C 1
ATOM 1161 O O . LEU A 1 147 ? -0.263 -42.938 -10.938 1 95.44 147 LEU A O 1
ATOM 1165 N N . GLN A 1 148 ? -0.134 -45.125 -10.844 1 95.19 148 GLN A N 1
ATOM 1166 C CA . GLN A 1 148 ? 0.277 -45.094 -9.445 1 95.19 148 GLN A CA 1
ATOM 1167 C C . GLN A 1 148 ? 1.579 -44.344 -9.258 1 95.19 148 GLN A C 1
ATOM 1169 O O . GLN A 1 148 ? 1.738 -43.594 -8.273 1 95.19 148 GLN A O 1
ATOM 1174 N N . LYS A 1 149 ? 2.42 -44.469 -10.203 1 95.94 149 LYS A N 1
ATOM 1175 C CA . LYS A 1 149 ? 3.746 -43.844 -10.141 1 95.94 149 LYS A CA 1
ATOM 1176 C C . LYS A 1 149 ? 3.707 -42.375 -10.594 1 95.94 149 LYS A C 1
ATOM 1178 O O . LYS A 1 149 ? 4.41 -41.531 -10.031 1 95.94 149 LYS A O 1
ATOM 1183 N N . TYR A 1 150 ? 2.877 -42.062 -11.562 1 96.75 150 TYR A N 1
ATOM 1184 C CA . TYR A 1 150 ? 3.104 -40.812 -12.273 1 96.75 150 TYR A CA 1
ATOM 1185 C C . TYR A 1 150 ? 1.927 -39.844 -12.086 1 96.75 150 TYR A C 1
ATOM 1187 O O . TYR A 1 150 ? 2.047 -38.656 -12.328 1 96.75 150 TYR A O 1
ATOM 1195 N N . ALA A 1 151 ? 0.79 -40.281 -11.625 1 95.31 151 ALA A N 1
ATOM 1196 C CA . ALA A 1 151 ? -0.447 -39.5 -11.703 1 95.31 151 ALA A CA 1
ATOM 1197 C C . ALA A 1 151 ? -0.335 -38.219 -10.906 1 95.31 151 ALA A C 1
ATOM 1199 O O . ALA A 1 151 ? -0.705 -37.125 -11.391 1 95.31 151 ALA A O 1
ATOM 1200 N N . GLU A 1 152 ? 0.16 -38.281 -9.703 1 95.69 152 GLU A N 1
ATOM 1201 C CA . GLU A 1 152 ? 0.272 -37.094 -8.852 1 95.69 152 GLU A CA 1
ATOM 1202 C C . GLU A 1 152 ? 1.236 -36.062 -9.445 1 95.69 152 GLU A C 1
ATOM 1204 O O . GLU A 1 152 ? 0.899 -34.906 -9.578 1 95.69 152 GLU A O 1
ATOM 1209 N N . ALA A 1 153 ? 2.41 -36.531 -9.781 1 97.56 153 ALA A N 1
ATOM 1210 C CA . ALA A 1 153 ? 3.422 -35.656 -10.359 1 97.56 153 ALA A CA 1
ATOM 1211 C C . ALA A 1 153 ? 2.922 -35.031 -11.656 1 97.56 153 ALA A C 1
ATOM 1213 O O . ALA A 1 153 ? 3.193 -33.844 -11.93 1 97.56 153 ALA A O 1
ATOM 1214 N N . ALA A 1 154 ? 2.219 -35.781 -12.414 1 97.44 154 ALA A N 1
ATOM 1215 C CA . ALA A 1 154 ? 1.681 -35.281 -13.68 1 97.44 154 ALA A CA 1
ATOM 1216 C C . ALA A 1 154 ? 0.642 -34.188 -13.43 1 97.44 154 ALA A C 1
ATOM 1218 O O . ALA A 1 154 ? 0.643 -33.156 -14.102 1 97.44 154 ALA A O 1
ATOM 1219 N N . ALA A 1 155 ? -0.216 -34.438 -12.492 1 96.94 155 ALA A N 1
ATOM 1220 C CA . ALA A 1 155 ? -1.245 -33.469 -12.148 1 96.94 155 ALA A CA 1
ATOM 1221 C C . ALA A 1 155 ? -0.621 -32.156 -11.703 1 96.94 155 ALA A C 1
ATOM 1223 O O . ALA A 1 155 ? -1.076 -31.062 -12.102 1 96.94 155 ALA A O 1
ATOM 1224 N N . ILE A 1 156 ? 0.415 -32.219 -10.922 1 98.12 156 ILE A N 1
ATOM 1225 C CA . ILE A 1 156 ? 1.121 -31.047 -10.422 1 98.12 156 ILE A CA 1
ATOM 1226 C C . ILE A 1 156 ? 1.771 -30.312 -11.594 1 98.12 156 ILE A C 1
ATOM 1228 O O . ILE A 1 156 ? 1.651 -29.078 -11.695 1 98.12 156 ILE A O 1
ATOM 1232 N N . PHE A 1 157 ? 2.398 -31.016 -12.445 1 98.56 157 PHE A N 1
ATOM 1233 C CA . PHE A 1 157 ? 3.078 -30.422 -13.586 1 98.56 157 PHE A CA 1
ATOM 1234 C C . PHE A 1 157 ? 2.084 -29.719 -14.508 1 98.56 157 PHE A C 1
ATOM 1236 O O . PHE A 1 157 ? 2.344 -28.609 -14.977 1 98.56 157 PHE A O 1
ATOM 1243 N N . ILE A 1 158 ? 0.962 -30.344 -14.758 1 98.06 158 ILE A N 1
ATOM 1244 C CA . ILE A 1 158 ? -0.076 -29.781 -15.625 1 98.06 158 ILE A CA 1
ATOM 1245 C C . ILE A 1 158 ? -0.651 -28.531 -14.984 1 98.06 158 ILE A C 1
ATOM 1247 O O . ILE A 1 158 ? -0.803 -27.5 -15.656 1 98.06 158 ILE A O 1
ATOM 1251 N N . ALA A 1 159 ? -0.898 -28.578 -13.703 1 98.12 159 ALA A N 1
ATOM 1252 C CA . ALA A 1 159 ? -1.425 -27.406 -12.992 1 98.12 159 ALA A CA 1
ATOM 1253 C C . ALA A 1 159 ? -0.435 -26.25 -13.031 1 98.12 159 ALA A C 1
ATOM 1255 O O . ALA A 1 159 ? -0.825 -25.109 -13.25 1 98.12 159 ALA A O 1
ATOM 1256 N N . ALA A 1 160 ? 0.803 -26.578 -12.82 1 98.69 160 ALA A N 1
ATOM 1257 C CA . ALA A 1 160 ? 1.849 -25.547 -12.867 1 98.69 160 ALA A CA 1
ATOM 1258 C C . ALA A 1 160 ? 1.951 -24.938 -14.266 1 98.69 160 ALA A C 1
ATOM 1260 O O . ALA A 1 160 ? 2.109 -23.734 -14.406 1 98.69 160 ALA A O 1
ATOM 1261 N N . GLY A 1 161 ? 1.924 -25.812 -15.258 1 98.69 161 GLY A N 1
ATOM 1262 C CA . GLY A 1 161 ? 1.951 -25.328 -16.625 1 98.69 161 GLY A CA 1
ATOM 1263 C C . GLY A 1 161 ? 0.818 -24.359 -16.938 1 98.69 161 GLY A C 1
ATOM 1264 O O . GLY A 1 161 ? 1.039 -23.312 -17.547 1 98.69 161 GLY A O 1
ATOM 1265 N N . LYS A 1 162 ? -0.382 -24.703 -16.5 1 98.44 162 LYS A N 1
ATOM 1266 C CA . LYS A 1 162 ? -1.55 -23.859 -16.719 1 98.44 162 LYS A CA 1
ATOM 1267 C C . LYS A 1 162 ? -1.392 -22.516 -16.016 1 98.44 162 LYS A C 1
ATOM 1269 O O . LYS A 1 162 ? -1.696 -21.469 -16.578 1 98.44 162 LYS A O 1
ATOM 1274 N N . ALA A 1 163 ? -0.928 -22.531 -14.789 1 98.44 163 ALA A N 1
ATOM 1275 C CA . ALA A 1 163 ? -0.698 -21.297 -14.031 1 98.44 163 ALA A CA 1
ATOM 1276 C C . ALA A 1 163 ? 0.364 -20.438 -14.703 1 98.44 163 ALA A C 1
ATOM 1278 O O . ALA A 1 163 ? 0.216 -19.203 -14.789 1 98.44 163 ALA A O 1
ATOM 1279 N N . ALA A 1 164 ? 1.389 -21.094 -15.195 1 98.69 164 ALA A N 1
ATOM 1280 C CA . ALA A 1 164 ? 2.479 -20.375 -15.859 1 98.69 164 ALA A CA 1
ATOM 1281 C C . ALA A 1 164 ? 1.986 -19.672 -17.125 1 98.69 164 ALA A C 1
ATOM 1283 O O . ALA A 1 164 ? 2.379 -18.531 -17.391 1 98.69 164 ALA A O 1
ATOM 1284 N N . ILE A 1 165 ? 1.145 -20.312 -17.844 1 98.44 165 ILE A N 1
ATOM 1285 C CA . ILE A 1 165 ? 0.588 -19.719 -19.047 1 98.44 165 ILE A CA 1
ATOM 1286 C C . ILE A 1 165 ? -0.122 -18.406 -18.688 1 98.44 165 ILE A C 1
ATOM 1288 O O . ILE A 1 165 ? 0.106 -17.375 -19.328 1 98.44 165 ILE A O 1
ATOM 1292 N N . ILE A 1 166 ? -0.941 -18.438 -17.688 1 98.19 166 ILE A N 1
ATOM 1293 C CA . ILE A 1 166 ? -1.72 -17.266 -17.297 1 98.19 166 ILE A CA 1
ATOM 1294 C C . ILE A 1 166 ? -0.784 -16.172 -16.781 1 98.19 166 ILE A C 1
ATOM 1296 O O . ILE A 1 166 ? -0.96 -15 -17.109 1 98.19 166 ILE A O 1
ATOM 1300 N N . GLN A 1 167 ? 0.169 -16.547 -15.992 1 97.5 167 GLN A N 1
ATOM 1301 C CA . GLN A 1 167 ? 1.153 -15.578 -15.516 1 97.5 167 GLN A CA 1
ATOM 1302 C C . GLN A 1 167 ? 1.859 -14.891 -16.672 1 97.5 167 GLN A C 1
ATOM 1304 O O . GLN A 1 167 ? 1.998 -13.672 -16.688 1 97.5 167 GLN A O 1
ATOM 1309 N N . ASN A 1 168 ? 2.26 -15.703 -17.641 1 98.25 168 ASN A N 1
ATOM 1310 C CA . ASN A 1 168 ? 3.01 -15.18 -18.781 1 98.25 168 ASN A CA 1
ATOM 1311 C C . ASN A 1 168 ? 2.139 -14.297 -19.656 1 98.25 168 ASN A C 1
ATOM 1313 O O . ASN A 1 168 ? 2.621 -13.312 -20.234 1 98.25 168 ASN A O 1
ATOM 1317 N N . GLU A 1 169 ? 0.915 -14.609 -19.781 1 97.38 169 GLU A N 1
ATOM 1318 C CA . GLU A 1 169 ? -0.027 -13.789 -20.531 1 97.38 169 GLU A CA 1
ATOM 1319 C C . GLU A 1 169 ? -0.168 -12.398 -19.906 1 97.38 169 GLU A C 1
ATOM 1321 O O . GLU A 1 169 ? -0.438 -11.43 -20.609 1 97.38 169 GLU A O 1
ATOM 1326 N N . ASN A 1 170 ? 0.09 -12.352 -18.656 1 95.69 170 ASN A N 1
ATOM 1327 C CA . ASN A 1 170 ? -0.103 -11.094 -17.953 1 95.69 170 ASN A CA 1
ATOM 1328 C C . ASN A 1 170 ? 1.225 -10.391 -17.688 1 95.69 170 ASN A C 1
ATOM 1330 O O . ASN A 1 170 ? 1.249 -9.289 -17.125 1 95.69 170 ASN A O 1
ATOM 1334 N N . ALA A 1 171 ? 2.295 -10.992 -18.094 1 96.44 171 ALA A N 1
ATOM 1335 C CA . ALA A 1 171 ? 3.631 -10.539 -17.719 1 96.44 171 ALA A CA 1
ATOM 1336 C C . ALA A 1 171 ? 3.857 -9.086 -18.141 1 96.44 171 ALA A C 1
ATOM 1338 O O . ALA A 1 171 ? 4.297 -8.266 -17.328 1 96.44 171 ALA A O 1
ATOM 1339 N N . LYS A 1 172 ? 3.545 -8.758 -19.328 1 96.5 172 LYS A N 1
ATOM 1340 C CA . LYS A 1 172 ? 3.768 -7.406 -19.828 1 96.5 172 LYS A CA 1
ATOM 1341 C C . LYS A 1 172 ? 2.926 -6.391 -19.062 1 96.5 172 LYS A C 1
ATOM 1343 O O . LYS A 1 172 ? 3.396 -5.293 -18.75 1 96.5 172 LYS A O 1
ATOM 1348 N N . LYS A 1 173 ? 1.703 -6.734 -18.859 1 97.12 173 LYS A N 1
ATOM 1349 C CA . LYS A 1 173 ? 0.814 -5.859 -18.094 1 97.12 173 LYS A CA 1
ATOM 1350 C C . LYS A 1 173 ? 1.342 -5.625 -16.688 1 97.12 173 LYS A C 1
ATOM 1352 O O . LYS A 1 173 ? 1.387 -4.488 -16.203 1 97.12 173 LYS A O 1
ATOM 1357 N N . ILE A 1 174 ? 1.777 -6.645 -16.031 1 97.19 174 ILE A N 1
ATOM 1358 C CA . ILE A 1 174 ? 2.293 -6.559 -14.664 1 97.19 174 ILE A CA 1
ATOM 1359 C C . ILE A 1 174 ? 3.582 -5.738 -14.648 1 97.19 174 ILE A C 1
ATOM 1361 O O . ILE A 1 174 ? 3.801 -4.93 -13.75 1 97.19 174 ILE A O 1
ATOM 1365 N N . GLU A 1 175 ? 4.352 -5.961 -15.648 1 97.12 175 GLU A N 1
ATOM 1366 C CA . GLU A 1 175 ? 5.574 -5.18 -15.766 1 97.12 175 GLU A CA 1
ATOM 1367 C C . GLU A 1 175 ? 5.27 -3.684 -15.836 1 97.12 175 GLU A C 1
ATOM 1369 O O . GLU A 1 175 ? 5.902 -2.885 -15.141 1 97.12 175 GLU A O 1
ATOM 1374 N N . LYS A 1 176 ? 4.336 -3.342 -16.625 1 97.88 176 LYS A N 1
ATOM 1375 C CA . LYS A 1 176 ? 3.949 -1.938 -16.75 1 97.88 176 LYS A CA 1
ATOM 1376 C C . LYS A 1 176 ? 3.416 -1.395 -15.43 1 97.88 176 LYS A C 1
ATOM 1378 O O . LYS A 1 176 ? 3.77 -0.286 -15.023 1 97.88 176 LYS A O 1
ATOM 1383 N N . ILE A 1 177 ? 2.594 -2.145 -14.805 1 98.12 177 ILE A N 1
ATOM 1384 C CA . ILE A 1 177 ? 1.999 -1.763 -13.531 1 98.12 177 ILE A CA 1
ATOM 1385 C C . ILE A 1 177 ? 3.1 -1.53 -12.5 1 98.12 177 ILE A C 1
ATOM 1387 O O . ILE A 1 177 ? 3.074 -0.536 -11.766 1 98.12 177 ILE A O 1
ATOM 1391 N N . THR A 1 178 ? 4.078 -2.4 -12.43 1 98.12 178 THR A N 1
ATOM 1392 C CA . THR A 1 178 ? 5.121 -2.336 -11.414 1 98.12 178 THR A CA 1
ATOM 1393 C C . THR A 1 178 ? 6.066 -1.169 -11.68 1 98.12 178 THR A C 1
ATOM 1395 O O . THR A 1 178 ? 6.48 -0.472 -10.75 1 98.12 178 THR A O 1
ATOM 1398 N N . LYS A 1 179 ? 6.363 -0.896 -12.898 1 97.19 179 LYS A N 1
ATOM 1399 C CA . LYS A 1 179 ? 7.234 0.219 -13.258 1 97.19 179 LYS A CA 1
ATOM 1400 C C . LYS A 1 179 ? 6.57 1.559 -12.953 1 97.19 179 LYS A C 1
ATOM 1402 O O . LYS A 1 179 ? 7.25 2.535 -12.633 1 97.19 179 LYS A O 1
ATOM 1407 N N . ASN A 1 180 ? 5.27 1.551 -13.031 1 97.31 180 ASN A N 1
ATOM 1408 C CA . ASN A 1 180 ? 4.531 2.787 -12.805 1 97.31 180 ASN A CA 1
ATOM 1409 C C . ASN A 1 180 ? 4.117 2.934 -11.344 1 97.31 180 ASN A C 1
ATOM 1411 O O . ASN A 1 180 ? 3.41 3.877 -10.984 1 97.31 180 ASN A O 1
ATOM 1415 N N . LEU A 1 181 ? 4.484 1.964 -10.508 1 97.25 181 LEU A N 1
ATOM 1416 C CA . LEU A 1 181 ? 4.184 1.965 -9.078 1 97.25 181 LEU A CA 1
ATOM 1417 C C . LEU A 1 181 ? 2.678 1.944 -8.836 1 97.25 181 LEU A C 1
ATOM 1419 O O . LEU A 1 181 ? 2.178 2.635 -7.949 1 97.25 181 LEU A O 1
ATOM 1423 N N . ASP A 1 182 ? 1.935 1.123 -9.648 1 97.62 182 ASP A N 1
ATOM 1424 C CA . ASP A 1 182 ? 0.475 1.103 -9.633 1 97.62 182 ASP A CA 1
ATOM 1425 C C . ASP A 1 182 ? -0.051 -0.191 -9.016 1 97.62 182 ASP A C 1
ATOM 1427 O O . ASP A 1 182 ? -1.213 -0.552 -9.219 1 97.62 182 ASP A O 1
ATOM 1431 N N . ALA A 1 183 ? 0.764 -0.935 -8.26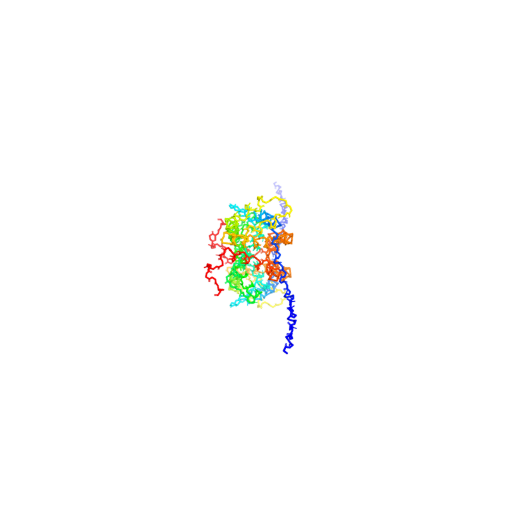6 1 97.94 183 ALA A N 1
ATOM 1432 C CA . ALA A 1 183 ? 0.374 -2.254 -7.777 1 97.94 183 ALA A CA 1
ATOM 1433 C C . ALA A 1 183 ? -0.858 -2.164 -6.879 1 97.94 183 ALA A C 1
ATOM 1435 O O . ALA A 1 183 ? -1.804 -2.939 -7.035 1 97.94 183 ALA A O 1
ATOM 1436 N N . GLN A 1 184 ? -0.872 -1.177 -5.953 1 97.38 184 GLN A N 1
ATOM 1437 C CA . GLN A 1 184 ? -1.998 -1.061 -5.035 1 97.38 184 GLN A CA 1
ATOM 1438 C C . GLN A 1 184 ? -3.303 -0.827 -5.789 1 97.38 184 GLN A C 1
ATOM 1440 O O . GLN A 1 184 ? -4.301 -1.504 -5.539 1 97.38 184 GLN A O 1
ATOM 1445 N N . LYS A 1 185 ? -3.295 0.097 -6.676 1 97.19 185 LYS A N 1
ATOM 1446 C CA . LYS A 1 185 ? -4.469 0.403 -7.484 1 97.19 185 LYS A CA 1
ATOM 1447 C C . LYS A 1 185 ? -4.93 -0.821 -8.273 1 97.19 185 LYS A C 1
ATOM 1449 O O . LYS A 1 185 ? -6.125 -1.116 -8.328 1 97.19 185 LYS A O 1
ATOM 1454 N N . PHE A 1 186 ? -3.992 -1.484 -8.875 1 98.06 186 PHE A N 1
ATOM 1455 C CA . PHE A 1 186 ? -4.266 -2.684 -9.656 1 98.06 186 PHE A CA 1
ATOM 1456 C C . PHE A 1 186 ? -4.918 -3.758 -8.797 1 98.06 186 PHE A C 1
ATOM 1458 O O . PHE A 1 186 ? -5.898 -4.383 -9.211 1 98.06 186 PHE A O 1
ATOM 1465 N N . LEU A 1 187 ? -4.402 -3.953 -7.594 1 98.12 187 LEU A N 1
ATOM 1466 C CA . LEU A 1 187 ? -4.898 -4.996 -6.699 1 98.12 187 LEU A CA 1
ATOM 1467 C C . LEU A 1 187 ? -6.277 -4.641 -6.164 1 98.12 187 LEU A C 1
ATOM 1469 O O . LEU A 1 187 ? -7.152 -5.504 -6.07 1 98.12 187 LEU A O 1
ATOM 1473 N N . ILE A 1 188 ? -6.465 -3.363 -5.832 1 97.06 188 ILE A N 1
ATOM 1474 C CA . ILE A 1 188 ? -7.758 -2.93 -5.312 1 97.06 188 ILE A CA 1
ATOM 1475 C C . ILE A 1 188 ? -8.836 -3.135 -6.371 1 97.06 188 ILE A C 1
ATOM 1477 O O . ILE A 1 188 ? -9.945 -3.574 -6.059 1 97.06 188 ILE A O 1
ATOM 1481 N N . LYS A 1 189 ? -8.484 -2.986 -7.648 1 95.31 189 LYS A N 1
ATOM 1482 C CA . LYS A 1 189 ? -9.453 -3.125 -8.734 1 95.31 189 LYS A CA 1
ATOM 1483 C C . LYS A 1 189 ? -9.352 -4.5 -9.391 1 95.31 189 LYS A C 1
ATOM 1485 O O . LYS A 1 189 ? -9.984 -4.758 -10.414 1 95.31 189 LYS A O 1
ATOM 1490 N N . GLY A 1 190 ? -8.594 -5.379 -8.836 1 92.81 190 GLY A N 1
ATOM 1491 C CA . GLY A 1 190 ? -8.102 -6.523 -9.586 1 92.81 190 GLY A CA 1
ATOM 1492 C C . GLY A 1 190 ? -8.898 -7.789 -9.336 1 92.81 190 GLY A C 1
ATOM 1493 O O . GLY A 1 190 ? -8.547 -8.859 -9.828 1 92.81 190 GLY A O 1
ATOM 1494 N N . ALA A 1 191 ? -9.984 -7.711 -8.609 1 92.31 191 ALA A N 1
ATOM 1495 C CA . ALA A 1 191 ? -10.703 -8.93 -8.25 1 92.31 191 ALA A CA 1
ATOM 1496 C C . ALA A 1 191 ? -11.047 -9.75 -9.484 1 92.31 191 ALA A C 1
ATOM 1498 O O . ALA A 1 191 ? -10.688 -10.922 -9.578 1 92.31 191 ALA A O 1
ATOM 1499 N N . GLU A 1 192 ? -11.617 -9.102 -10.523 1 92.81 192 GLU A N 1
ATOM 1500 C CA . GLU A 1 192 ? -12.055 -9.82 -11.719 1 92.81 192 GLU A CA 1
ATOM 1501 C C . GLU A 1 192 ? -10.883 -10.102 -12.656 1 92.81 192 GLU A C 1
ATOM 1503 O O . GLU A 1 192 ? -10.797 -11.188 -13.234 1 92.81 192 GLU A O 1
ATOM 1508 N N . ILE A 1 193 ? -10.008 -9.219 -12.727 1 93.38 193 ILE A N 1
ATOM 1509 C CA . ILE A 1 193 ? -8.883 -9.312 -13.648 1 93.38 193 ILE A CA 1
ATOM 1510 C C . ILE A 1 193 ? -7.969 -10.469 -13.234 1 93.38 193 ILE A C 1
ATOM 1512 O O . ILE A 1 193 ? -7.414 -11.164 -14.086 1 93.38 193 ILE A O 1
ATOM 1516 N N . LEU A 1 194 ? -7.867 -10.734 -11.906 1 96.12 194 LEU A N 1
ATOM 1517 C CA . LEU A 1 194 ? -6.906 -11.695 -11.383 1 96.12 194 LEU A CA 1
ATOM 1518 C C . LEU A 1 194 ? -7.578 -13.039 -11.109 1 96.12 194 LEU A C 1
ATOM 1520 O O . LEU A 1 194 ? -6.902 -14.016 -10.766 1 96.12 194 LEU A O 1
ATOM 1524 N N . LYS A 1 195 ? -8.82 -13.094 -11.281 1 95.94 195 LYS A N 1
ATOM 1525 C CA . LYS A 1 195 ? -9.602 -14.258 -10.883 1 95.94 195 LYS A CA 1
ATOM 1526 C C . LYS A 1 195 ? -9.07 -15.531 -11.523 1 95.94 195 LYS A C 1
ATOM 1528 O O . LYS A 1 195 ? -8.82 -16.516 -10.836 1 95.94 195 LYS A O 1
ATOM 1533 N N . LYS A 1 196 ? -8.938 -15.445 -12.812 1 96.31 196 LYS A N 1
ATOM 1534 C CA . LYS A 1 196 ? -8.469 -16.625 -13.523 1 96.31 196 LYS A CA 1
ATOM 1535 C C . LYS A 1 196 ? -7.094 -17.062 -13.016 1 96.31 196 LYS A C 1
ATOM 1537 O O . LYS A 1 196 ? -6.836 -18.266 -12.875 1 96.31 196 LYS A O 1
ATOM 1542 N N . TYR A 1 197 ? -6.215 -16.141 -12.789 1 96.69 197 TYR A N 1
ATOM 1543 C CA . TYR A 1 197 ? -4.879 -16.453 -12.297 1 96.69 197 TYR A CA 1
ATOM 1544 C C . TYR A 1 197 ? -4.941 -17.062 -10.906 1 96.69 197 TYR A C 1
ATOM 1546 O O . TYR A 1 197 ? -4.316 -18.094 -10.648 1 96.69 197 TYR A O 1
ATOM 1554 N N . VAL A 1 198 ? -5.723 -16.469 -10.055 1 96.5 198 VAL A N 1
ATOM 1555 C CA . VAL A 1 198 ? -5.883 -16.938 -8.68 1 96.5 198 VAL A CA 1
ATOM 1556 C C . VAL A 1 198 ? -6.43 -18.375 -8.688 1 96.5 198 VAL A C 1
ATOM 1558 O O . VAL A 1 198 ? -5.887 -19.25 -8.023 1 96.5 198 VAL A O 1
ATOM 1561 N N . LEU A 1 199 ? -7.418 -18.625 -9.461 1 95.44 199 LEU A N 1
ATOM 1562 C CA . LEU A 1 199 ? -8.078 -19.922 -9.453 1 95.44 199 LEU A CA 1
ATOM 1563 C C . LEU A 1 199 ? -7.168 -21 -10.055 1 95.44 199 LEU A C 1
ATOM 1565 O O . LEU A 1 199 ? -7.148 -22.141 -9.586 1 95.44 199 LEU A O 1
ATOM 1569 N N . THR A 1 200 ? -6.457 -20.609 -11.07 1 96.94 200 THR A N 1
ATOM 1570 C CA . THR A 1 200 ? -5.531 -21.562 -11.664 1 96.94 200 THR A CA 1
ATOM 1571 C C . THR A 1 200 ? -4.383 -21.875 -10.703 1 96.94 200 THR A C 1
ATOM 1573 O O . THR A 1 200 ? -3.945 -23.016 -10.609 1 96.94 200 THR A O 1
ATOM 1576 N N . LEU A 1 201 ? -3.926 -20.906 -10.016 1 97.19 201 LEU A N 1
ATOM 1577 C CA . LEU A 1 201 ? -2.889 -21.125 -9.008 1 97.19 201 LEU A CA 1
ATOM 1578 C C . LEU A 1 201 ? -3.43 -21.922 -7.832 1 97.19 201 LEU A C 1
ATOM 1580 O O . LEU A 1 201 ? -2.703 -22.719 -7.238 1 97.19 201 LEU A O 1
ATOM 1584 N N . ALA A 1 202 ? -4.656 -21.688 -7.52 1 95.38 202 ALA A N 1
ATOM 1585 C CA . ALA A 1 202 ? -5.301 -22.469 -6.477 1 95.38 202 ALA A CA 1
ATOM 1586 C C . ALA A 1 202 ? -5.293 -23.953 -6.828 1 95.38 202 ALA A C 1
ATOM 1588 O O . ALA A 1 202 ? -5.062 -24.812 -5.965 1 95.38 202 ALA A O 1
ATOM 1589 N N . ASP A 1 203 ? -5.523 -24.266 -8.062 1 95.12 203 ASP A N 1
ATOM 1590 C CA . ASP A 1 203 ? -5.461 -25.656 -8.531 1 95.12 203 ASP A CA 1
ATOM 1591 C C . ASP A 1 203 ? -4.074 -26.25 -8.297 1 95.12 203 ASP A C 1
ATOM 1593 O O . ASP A 1 203 ? -3.951 -27.422 -7.922 1 95.12 203 ASP A O 1
ATOM 1597 N N . LEU A 1 204 ? -3.105 -25.438 -8.531 1 97.5 204 LEU A N 1
ATOM 1598 C CA . LEU A 1 204 ? -1.743 -25.891 -8.281 1 97.5 204 LEU A CA 1
ATOM 1599 C C . LEU A 1 204 ? -1.512 -26.156 -6.801 1 97.5 204 LEU A C 1
ATOM 1601 O O . LEU A 1 204 ? -0.949 -27.188 -6.422 1 97.5 204 LEU A O 1
ATOM 1605 N N . TYR A 1 205 ? -1.935 -25.281 -6.012 1 95.81 205 TYR A N 1
ATOM 1606 C CA . TYR A 1 205 ? -1.774 -25.453 -4.57 1 95.81 205 TYR A CA 1
ATOM 1607 C C . TYR A 1 205 ? -2.539 -26.672 -4.078 1 95.81 205 TYR A C 1
ATOM 1609 O O . TYR A 1 205 ? -2.068 -27.391 -3.195 1 95.81 205 TYR A O 1
ATOM 1617 N N . ARG A 1 206 ? -3.652 -26.922 -4.637 1 93.5 206 ARG A N 1
ATOM 1618 C CA . ARG A 1 206 ? -4.391 -28.141 -4.305 1 93.5 206 ARG A CA 1
ATOM 1619 C C . ARG A 1 206 ? -3.6 -29.391 -4.699 1 93.5 206 ARG A C 1
ATOM 1621 O O . ARG A 1 206 ? -3.49 -30.328 -3.918 1 93.5 206 ARG A O 1
ATOM 1628 N N . ALA A 1 207 ? -3.133 -29.266 -5.871 1 94.38 207 ALA A N 1
ATOM 1629 C CA . ALA A 1 207 ? -2.355 -30.406 -6.359 1 94.38 207 ALA A CA 1
ATOM 1630 C C . ALA A 1 207 ? -1.131 -30.656 -5.48 1 94.38 207 ALA A C 1
ATOM 1632 O O . ALA A 1 207 ? -0.712 -31.797 -5.297 1 94.38 207 ALA A O 1
ATOM 1633 N N . LEU A 1 208 ? -0.616 -29.547 -4.914 1 95.06 208 LEU A N 1
ATOM 1634 C CA . LEU A 1 208 ? 0.564 -29.625 -4.059 1 95.06 208 LEU A CA 1
ATOM 1635 C C . LEU A 1 208 ? 0.174 -29.953 -2.621 1 95.06 208 LEU A C 1
ATOM 1637 O O . LEU A 1 208 ? 1.041 -30.094 -1.756 1 95.06 208 LEU A O 1
ATOM 1641 N N . ASN A 1 209 ? -1.077 -30.031 -2.33 1 84.56 209 ASN A N 1
ATOM 1642 C CA . ASN A 1 209 ? -1.638 -30.312 -1.014 1 84.56 209 ASN A CA 1
ATOM 1643 C C . ASN A 1 209 ? -1.269 -29.234 -0.003 1 84.56 209 ASN A C 1
ATOM 1645 O O . ASN A 1 209 ? -0.89 -29.547 1.13 1 84.56 209 ASN A O 1
ATOM 1649 N N . VAL A 1 210 ? -1.054 -28.016 -0.393 1 67.44 210 VAL A N 1
ATOM 1650 C CA . VAL A 1 210 ? -0.76 -26.891 0.486 1 67.44 210 VAL A CA 1
ATOM 1651 C C . VAL A 1 210 ? -2.057 -26.344 1.087 1 67.44 210 VAL A C 1
ATOM 1653 O O . VAL A 1 210 ? -2.078 -25.906 2.236 1 67.44 210 VAL A O 1
ATOM 1656 N N . GLY A 1 211 ? -3.191 -26.328 0.622 1 58.19 211 GLY A N 1
ATOM 1657 C CA . GLY A 1 211 ? -4.422 -25.672 1.026 1 58.19 211 GLY A CA 1
ATOM 1658 C C . GLY A 1 211 ? -4.867 -26.047 2.428 1 58.19 211 GLY A C 1
ATOM 1659 O O . GLY A 1 211 ? -5.551 -25.266 3.096 1 58.19 211 GLY A O 1
ATOM 1660 N N . PHE A 1 212 ? -4.695 -27.328 2.756 1 49.59 212 PHE A N 1
ATOM 1661 C CA . PHE A 1 212 ? -5.438 -27.859 3.893 1 49.59 212 PHE A CA 1
ATOM 1662 C C . PHE A 1 212 ? -4.871 -27.328 5.203 1 49.59 212 PHE A C 1
ATOM 1664 O O . PHE A 1 212 ? -5.445 -27.562 6.273 1 49.59 212 PHE A O 1
ATOM 1671 N N . ILE A 1 213 ? -3.818 -26.812 5.023 1 40.66 213 ILE A N 1
ATOM 1672 C CA . ILE A 1 213 ? -3.229 -26.75 6.359 1 40.66 213 ILE A CA 1
ATOM 1673 C C . ILE A 1 213 ? -3.91 -25.656 7.168 1 40.66 213 ILE A C 1
ATOM 1675 O O . ILE A 1 213 ? -4.164 -25.812 8.367 1 40.66 213 ILE A O 1
ATOM 1679 N N . ASN A 1 214 ? -3.691 -24.359 6.715 1 39.38 214 ASN A N 1
ATOM 1680 C CA . ASN A 1 214 ? -3.865 -23.438 7.824 1 39.38 214 ASN A CA 1
ATOM 1681 C C . ASN A 1 214 ? -5.336 -23.094 8.055 1 39.38 214 ASN A C 1
ATOM 1683 O O . ASN A 1 214 ? -5.918 -22.297 7.309 1 39.38 214 ASN A O 1
ATOM 1687 N N . GLY A 1 215 ? -6.016 -24.047 8.711 1 41.22 215 GLY A N 1
ATOM 1688 C CA . GLY A 1 215 ? -7.273 -23.734 9.375 1 41.22 215 GLY A CA 1
ATOM 1689 C C . GLY A 1 215 ? -8.117 -22.719 8.617 1 41.22 215 GLY A C 1
ATOM 1690 O O . GLY A 1 215 ? -8.969 -22.047 9.195 1 41.22 215 GLY A O 1
ATOM 1691 N N . LEU A 1 216 ? -7.668 -22.328 7.66 1 43.31 216 LEU A N 1
ATOM 1692 C CA . LEU A 1 216 ? -8.484 -21.297 7.039 1 43.31 216 LEU A CA 1
ATOM 1693 C C . LEU A 1 216 ? -9.898 -21.797 6.785 1 43.31 216 LEU A C 1
ATOM 1695 O O . LEU A 1 216 ? -10.133 -23 6.695 1 43.31 216 LEU A O 1
ATOM 1699 N N . ARG A 1 217 ? -10.914 -20.719 6.664 1 41.03 217 ARG A N 1
ATOM 1700 C CA . ARG A 1 217 ? -12.367 -20.719 6.711 1 41.03 217 ARG A CA 1
ATOM 1701 C C . ARG A 1 217 ? -12.953 -21.625 5.641 1 41.03 217 ARG A C 1
ATOM 1703 O O . ARG A 1 217 ? -12.758 -21.406 4.445 1 41.03 217 ARG A O 1
ATOM 1710 N N . CYS A 1 218 ? -12.477 -22.812 5.508 1 45.5 218 CYS A N 1
ATOM 1711 C CA . CYS A 1 218 ? -13.477 -23.578 4.793 1 45.5 218 CYS A CA 1
ATOM 1712 C C . CYS A 1 218 ? -14.594 -24.031 5.73 1 45.5 218 CYS A C 1
ATOM 1714 O O . CYS A 1 218 ? -14.344 -24.328 6.898 1 45.5 218 CYS A O 1
ATOM 1716 N N . MET B 1 1 ? 40.281 81.812 20.25 1 31.86 1 MET B N 1
ATOM 1717 C CA . MET B 1 1 ? 39.656 80.688 20.938 1 31.86 1 MET B CA 1
ATOM 1718 C C . MET B 1 1 ? 38.281 80.312 20.312 1 31.86 1 MET B C 1
ATOM 1720 O O . MET B 1 1 ? 37.281 80.938 20.672 1 31.86 1 MET B O 1
ATOM 1724 N N . LEU B 1 2 ? 38.25 80.375 18.906 1 36.72 2 LEU B N 1
ATOM 1725 C CA . LEU B 1 2 ? 37.25 80.062 17.875 1 36.72 2 LEU B CA 1
ATOM 1726 C C . LEU B 1 2 ? 36.719 78.688 18.047 1 36.72 2 LEU B C 1
ATOM 1728 O O . LEU B 1 2 ? 37.438 77.688 17.906 1 36.72 2 LEU B O 1
ATOM 1732 N N . VAL B 1 3 ? 35.75 78.5 18.984 1 34.56 3 VAL B N 1
ATOM 1733 C CA . VAL B 1 3 ? 34.906 77.312 19.281 1 34.56 3 VAL B CA 1
ATOM 1734 C C . VAL B 1 3 ? 34.281 76.812 17.984 1 34.56 3 VAL B C 1
ATOM 1736 O O . VAL B 1 3 ? 33.531 77.5 17.312 1 34.56 3 VAL B O 1
ATOM 1739 N N . HIS B 1 4 ? 35.156 76.062 17.125 1 37.94 4 HIS B N 1
ATOM 1740 C CA . HIS B 1 4 ? 34.719 75.25 16.031 1 37.94 4 HIS B CA 1
ATOM 1741 C C . HIS B 1 4 ? 33.5 74.438 16.438 1 37.94 4 HIS B C 1
ATOM 1743 O O . HIS B 1 4 ? 33.594 73.562 17.328 1 37.94 4 HIS B O 1
ATOM 1749 N N . LEU B 1 5 ? 32.312 75 16.312 1 34.72 5 LEU B N 1
ATOM 1750 C CA . LEU B 1 5 ? 31 74.312 16.281 1 34.72 5 LEU B CA 1
ATOM 1751 C C . LEU B 1 5 ? 31.047 73.062 15.375 1 34.72 5 LEU B C 1
ATOM 1753 O O . LEU B 1 5 ? 31.141 73.188 14.148 1 34.72 5 LEU B O 1
ATOM 1757 N N . LEU B 1 6 ? 31.812 72.062 15.797 1 33.91 6 LEU B N 1
ATOM 1758 C CA . LEU B 1 6 ? 31.703 70.75 15.172 1 33.91 6 LEU B CA 1
ATOM 1759 C C . LEU B 1 6 ? 30.234 70.312 14.984 1 33.91 6 LEU B C 1
ATOM 1761 O O . LEU B 1 6 ? 29.5 70.188 15.969 1 33.91 6 LEU B O 1
ATOM 1765 N N . LEU B 1 7 ? 29.625 70.812 13.891 1 31.64 7 LEU B N 1
ATOM 1766 C CA . LEU B 1 7 ? 28.375 70.25 13.367 1 31.64 7 LEU B CA 1
ATOM 1767 C C . LEU B 1 7 ? 28.453 68.75 13.336 1 31.64 7 LEU B C 1
ATOM 1769 O O . LEU B 1 7 ? 29.234 68.188 12.578 1 31.64 7 LEU B O 1
ATOM 1773 N N . PHE B 1 8 ? 28.359 68.125 14.531 1 33.34 8 PHE B N 1
ATOM 1774 C CA . PHE B 1 8 ? 27.984 66.75 14.578 1 33.34 8 PHE B CA 1
ATOM 1775 C C . PHE B 1 8 ? 26.828 66.438 13.625 1 33.34 8 PHE B C 1
ATOM 1777 O O . PHE B 1 8 ? 25.688 66.812 13.883 1 33.34 8 PHE B O 1
ATOM 1784 N N . VAL B 1 9 ? 27.094 66.5 12.328 1 33.44 9 VAL B N 1
ATOM 1785 C CA . VAL B 1 9 ? 26.219 65.812 11.391 1 33.44 9 VAL B CA 1
ATOM 1786 C C . VAL B 1 9 ? 25.844 64.438 11.93 1 33.44 9 VAL B C 1
ATOM 1788 O O . VAL B 1 9 ? 26.719 63.531 12.023 1 33.44 9 VAL B O 1
ATOM 1791 N N . CYS B 1 10 ? 24.922 64.375 12.945 1 31.14 10 CYS B N 1
ATOM 1792 C CA . CYS B 1 10 ? 24.172 63.125 13.219 1 31.14 10 CYS B CA 1
ATOM 1793 C C . CYS B 1 10 ? 23.797 62.406 11.93 1 31.14 10 CYS B C 1
ATOM 1795 O O . CYS B 1 10 ? 22.953 62.875 11.172 1 31.14 10 CYS B O 1
ATOM 1797 N N . ALA B 1 11 ? 24.734 61.906 11.203 1 34.75 11 ALA B N 1
ATOM 1798 C CA . ALA B 1 11 ? 24.375 60.844 10.266 1 34.75 11 ALA B CA 1
ATOM 1799 C C . ALA B 1 11 ? 23.391 59.875 10.891 1 34.75 11 ALA B C 1
ATOM 1801 O O . ALA B 1 11 ? 23.781 59 11.672 1 34.75 11 ALA B O 1
ATOM 1802 N N . CYS B 1 12 ? 22.141 60.344 11.211 1 32.84 12 CYS B N 1
ATOM 1803 C CA . CYS B 1 12 ? 21.062 59.375 11.312 1 32.84 12 CYS B CA 1
ATOM 1804 C C . CYS B 1 12 ? 21.172 58.312 10.211 1 32.84 12 CYS B C 1
ATOM 1806 O O . CYS B 1 12 ? 20.891 58.594 9.047 1 32.84 12 CYS B O 1
ATOM 1808 N N . ALA B 1 13 ? 22.219 57.5 10.141 1 35.25 13 ALA B N 1
ATOM 1809 C CA . ALA B 1 13 ? 22.078 56.281 9.383 1 35.25 13 ALA B CA 1
ATOM 1810 C C . ALA B 1 13 ? 20.672 55.719 9.5 1 35.25 13 ALA B C 1
ATOM 1812 O O . ALA B 1 13 ? 20.156 55.531 10.609 1 35.25 13 ALA B O 1
ATOM 1813 N N . GLN B 1 14 ? 19.797 56.031 8.57 1 34.41 14 GLN B N 1
ATOM 1814 C CA . GLN B 1 14 ? 18.625 55.188 8.375 1 34.41 14 GLN B CA 1
ATOM 1815 C C . GLN B 1 14 ? 18.969 53.719 8.578 1 34.41 14 GLN B C 1
ATOM 1817 O O . GLN B 1 14 ? 19.609 53.094 7.727 1 34.41 14 GLN B O 1
ATOM 1822 N N . LEU B 1 15 ? 19.453 53.281 9.781 1 34.31 15 LEU B N 1
ATOM 1823 C CA . LEU B 1 15 ? 19.219 51.844 9.938 1 34.31 15 LEU B CA 1
ATOM 1824 C C . LEU B 1 15 ? 17.984 51.406 9.164 1 34.31 15 LEU B C 1
ATOM 1826 O O . LEU B 1 15 ? 16.906 52 9.305 1 34.31 15 LEU B O 1
ATOM 1830 N N . GLY B 1 16 ? 18.109 51 7.969 1 37.5 16 GLY B N 1
ATOM 1831 C CA . GLY B 1 16 ? 17.047 50.25 7.312 1 37.5 16 GLY B CA 1
ATOM 1832 C C . GLY B 1 16 ? 16.078 49.625 8.289 1 37.5 16 GLY B C 1
ATOM 1833 O O . GLY B 1 16 ? 16.484 48.844 9.141 1 37.5 16 GLY B O 1
ATOM 1834 N N . MET B 1 17 ? 15.055 50.344 8.844 1 36.09 17 MET B N 1
ATOM 1835 C CA . MET B 1 17 ? 13.969 49.781 9.625 1 36.09 17 MET B CA 1
ATOM 1836 C C . MET B 1 17 ? 13.742 48.312 9.25 1 36.09 17 MET B C 1
ATOM 1838 O O . MET B 1 17 ? 13.633 48 8.062 1 36.09 17 MET B O 1
ATOM 1842 N N . ALA B 1 18 ? 14.297 47.406 9.805 1 42.5 18 ALA B N 1
ATOM 1843 C CA . ALA B 1 18 ? 13.734 46.062 9.781 1 42.5 18 ALA B CA 1
ATOM 1844 C C . ALA B 1 18 ? 12.227 46.094 9.508 1 42.5 18 ALA B C 1
ATOM 1846 O O . ALA B 1 18 ? 11.508 46.875 10.102 1 42.5 18 ALA B O 1
ATOM 1847 N N . GLY B 1 19 ? 11.828 46.031 8.289 1 43.09 19 GLY B N 1
ATOM 1848 C CA . GLY B 1 19 ? 10.414 46 7.961 1 43.09 19 GLY B CA 1
ATOM 1849 C C . GLY B 1 19 ? 9.539 45.531 9.109 1 43.09 19 GLY B C 1
ATOM 1850 O O . GLY B 1 19 ? 9.984 44.719 9.945 1 43.09 19 GLY B O 1
ATOM 1851 N N . GLU B 1 20 ? 8.742 46.438 9.766 1 49.06 20 GLU B N 1
ATOM 1852 C CA . GLU B 1 20 ? 7.797 46.062 10.82 1 49.06 20 GLU B CA 1
ATOM 1853 C C . GLU B 1 20 ? 7.293 44.625 10.625 1 49.06 20 GLU B C 1
ATOM 1855 O O . GLU B 1 20 ? 6.949 44.219 9.508 1 49.06 20 GLU B O 1
ATOM 1860 N N . PRO B 1 21 ? 7.695 43.781 11.508 1 65 21 PRO B N 1
ATOM 1861 C CA . PRO B 1 21 ? 7.199 42.406 11.352 1 65 21 PRO B CA 1
ATOM 1862 C C . PRO B 1 21 ? 5.734 42.344 10.914 1 65 21 PRO B C 1
ATOM 1864 O O . PRO B 1 21 ? 4.898 43.062 11.461 1 65 21 PRO B O 1
ATOM 1867 N N . LYS B 1 22 ? 5.465 41.812 9.789 1 85.88 22 LYS B N 1
ATOM 1868 C CA . LYS B 1 22 ? 4.129 41.719 9.211 1 85.88 22 LYS B CA 1
ATOM 1869 C C . LYS B 1 22 ? 3.164 41.031 10.172 1 85.88 22 LYS B C 1
ATOM 1871 O O . LYS B 1 22 ? 3.492 40 10.742 1 85.88 22 LYS B O 1
ATOM 1876 N N . VAL B 1 23 ? 2.109 41.781 10.594 1 94.12 23 VAL B N 1
ATOM 1877 C CA . VAL B 1 23 ? 1.026 41.219 11.406 1 94.12 23 VAL B CA 1
ATOM 1878 C C . VAL B 1 23 ? 0.539 39.906 10.797 1 94.12 23 VAL B C 1
ATOM 1880 O O . VAL B 1 23 ? 0.258 39.844 9.602 1 94.12 23 VAL B O 1
ATOM 1883 N N . PRO B 1 24 ? 0.589 38.875 11.562 1 96 24 PRO B N 1
ATOM 1884 C CA . PRO B 1 24 ? 0.042 37.625 11.039 1 96 24 PRO B CA 1
ATOM 1885 C C . PRO B 1 24 ? -1.419 37.75 10.609 1 96 24 PRO B C 1
ATOM 1887 O O . PRO B 1 24 ? -2.193 38.469 11.258 1 96 24 PRO B O 1
ATOM 1890 N N . PRO B 1 25 ? -1.746 37.156 9.539 1 95.81 25 PRO B N 1
ATOM 1891 C CA . PRO B 1 25 ? -3.146 37.188 9.109 1 95.81 25 PRO B CA 1
ATOM 1892 C C . PRO B 1 25 ? -4.023 36.219 9.906 1 95.81 25 PRO B C 1
ATOM 1894 O O . PRO B 1 25 ? -4.449 35.188 9.383 1 95.81 25 PRO B O 1
ATOM 1897 N N . TYR B 1 26 ? -4.48 36.5 11.086 1 96.56 26 TYR B N 1
ATOM 1898 C CA . TYR B 1 26 ? -5.195 35.656 12.023 1 96.56 26 TYR B CA 1
ATOM 1899 C C . TYR B 1 26 ? -6.559 35.25 11.469 1 96.56 26 TYR B C 1
ATOM 1901 O O . TYR B 1 26 ? -6.973 34.094 11.602 1 96.56 26 TYR B O 1
ATOM 1909 N N . LEU B 1 27 ? -7.246 36.125 10.844 1 95.56 27 LEU B N 1
ATOM 1910 C CA . LEU B 1 27 ? -8.562 35.812 10.289 1 95.56 27 LEU B CA 1
ATOM 1911 C C . LEU B 1 27 ? -8.453 34.812 9.156 1 95.56 27 LEU B C 1
ATOM 1913 O O . LEU B 1 27 ? -9.25 33.875 9.078 1 95.56 27 LEU B O 1
ATOM 1917 N N . LYS B 1 28 ? -7.504 35.062 8.297 1 95.88 28 LYS B N 1
ATOM 1918 C CA . LYS B 1 28 ? -7.277 34.125 7.215 1 95.88 28 LYS B CA 1
ATOM 1919 C C . LYS B 1 28 ? -6.91 32.719 7.758 1 95.88 28 LYS B C 1
ATOM 1921 O O . LYS B 1 28 ? -7.422 31.719 7.281 1 95.88 28 LYS B O 1
ATOM 1926 N N . TYR B 1 29 ? -6.051 32.719 8.773 1 97.44 29 TYR B N 1
ATOM 1927 C CA . TYR B 1 29 ? -5.66 31.453 9.391 1 97.44 29 TYR B CA 1
ATOM 1928 C C . TYR B 1 29 ? -6.871 30.734 9.961 1 97.44 29 TYR B C 1
ATOM 1930 O O . TYR B 1 29 ? -7.02 29.531 9.789 1 97.44 29 TYR B O 1
ATOM 1938 N N . LYS B 1 30 ? -7.68 31.438 10.617 1 96.88 30 LYS B N 1
ATOM 1939 C CA . LYS B 1 30 ? -8.883 30.859 11.203 1 96.88 30 LYS B CA 1
ATOM 1940 C C . LYS B 1 30 ? -9.742 30.188 10.133 1 96.88 30 LYS B C 1
ATOM 1942 O O . LYS B 1 30 ? -10.219 29.062 10.328 1 96.88 30 LYS B O 1
ATOM 1947 N N . GLU B 1 31 ? -9.938 30.828 9.039 1 96.69 31 GLU B N 1
ATOM 1948 C CA . GLU B 1 31 ? -10.75 30.281 7.949 1 96.69 31 GLU B CA 1
ATOM 1949 C C . GLU B 1 31 ? -10.102 29.047 7.34 1 96.69 31 GLU B C 1
ATOM 1951 O O . GLU B 1 31 ? -10.773 28.031 7.121 1 96.69 31 GLU B O 1
ATOM 1956 N N . GLU B 1 32 ? -8.773 29.172 7.105 1 98.38 32 GLU B N 1
ATOM 1957 C CA . GLU B 1 32 ? -8.047 28.047 6.523 1 98.38 32 GLU B CA 1
ATOM 1958 C C . GLU B 1 32 ? -8.055 26.844 7.457 1 98.38 32 GLU B C 1
ATOM 1960 O O . GLU B 1 32 ? -8.188 25.703 7.004 1 98.38 32 GLU B O 1
ATOM 1965 N N . ILE B 1 33 ? -7.945 27.094 8.688 1 98.5 33 ILE B N 1
ATOM 1966 C CA . ILE B 1 33 ? -7.957 26.016 9.68 1 98.5 33 ILE B CA 1
ATOM 1967 C C . ILE B 1 33 ? -9.32 25.344 9.695 1 98.5 33 ILE B C 1
ATOM 1969 O O . ILE B 1 33 ? -9.414 24.109 9.742 1 98.5 33 ILE B O 1
ATOM 1973 N N . LYS B 1 34 ? -10.336 26.109 9.625 1 98.06 34 LYS B N 1
ATOM 1974 C CA . LYS B 1 34 ? -11.688 25.562 9.594 1 98.06 34 LYS B CA 1
ATOM 1975 C C . LYS B 1 34 ? -11.891 24.656 8.391 1 98.06 34 LYS B C 1
ATOM 1977 O O . LYS B 1 34 ? -12.469 23.578 8.523 1 98.06 34 LYS B O 1
ATOM 1982 N N . ILE B 1 35 ? -11.438 25.078 7.262 1 98.56 35 ILE B N 1
ATOM 1983 C CA . ILE B 1 35 ? -11.562 24.297 6.039 1 98.56 35 ILE B CA 1
ATOM 1984 C C . ILE B 1 35 ? -10.758 23 6.168 1 98.56 35 ILE B C 1
ATOM 1986 O O . ILE B 1 35 ? -11.25 21.922 5.84 1 98.56 35 ILE B O 1
ATOM 1990 N N . ALA B 1 36 ? -9.539 23.109 6.68 1 98.44 36 ALA B N 1
ATOM 1991 C CA . ALA B 1 36 ? -8.672 21.938 6.852 1 98.44 36 ALA B CA 1
ATOM 1992 C C . ALA B 1 36 ? -9.281 20.938 7.836 1 98.44 36 ALA B C 1
ATOM 1994 O O . ALA B 1 36 ? -9.258 19.734 7.602 1 98.44 36 ALA B O 1
ATOM 1995 N N . GLU B 1 37 ? -9.828 21.484 8.883 1 98.31 37 GLU B N 1
ATOM 1996 C CA . GLU B 1 37 ? -10.469 20.641 9.891 1 98.31 37 GLU B CA 1
ATOM 1997 C C . GLU B 1 37 ? -11.656 19.875 9.297 1 98.31 37 GLU B C 1
ATOM 1999 O O . GLU B 1 37 ? -11.844 18.703 9.57 1 98.31 37 GLU B O 1
ATOM 2004 N N . ALA B 1 38 ? -12.422 20.547 8.555 1 98.31 38 ALA B N 1
ATOM 2005 C CA . ALA B 1 38 ? -13.586 19.922 7.93 1 98.31 38 ALA B CA 1
ATOM 2006 C C . ALA B 1 38 ? -13.164 18.766 7.016 1 98.31 38 ALA B C 1
ATOM 2008 O O . ALA B 1 38 ? -13.805 17.719 6.992 1 98.31 38 ALA B O 1
ATOM 2009 N N . ALA B 1 39 ? -12.125 19 6.273 1 98.12 39 ALA B N 1
ATOM 2010 C CA . ALA B 1 39 ? -11.609 17.969 5.379 1 98.12 39 ALA B CA 1
ATOM 2011 C C . ALA B 1 39 ? -11.133 16.75 6.168 1 98.12 39 ALA B C 1
ATOM 2013 O O . ALA B 1 39 ? -11.406 15.609 5.785 1 98.12 39 ALA B O 1
ATOM 2014 N N . LEU B 1 40 ? -10.469 17 7.281 1 98.38 40 LEU B N 1
ATOM 2015 C CA . LEU B 1 40 ? -9.977 15.914 8.117 1 98.38 40 LEU B CA 1
ATOM 2016 C C . LEU B 1 40 ? -11.133 15.156 8.766 1 98.38 40 LEU B C 1
ATOM 2018 O O . LEU B 1 40 ? -11.094 13.93 8.867 1 98.38 40 LEU B O 1
ATOM 2022 N N . LYS B 1 41 ? -12.102 15.875 9.164 1 98 41 LYS B N 1
ATOM 2023 C CA . LYS B 1 41 ? -13.281 15.234 9.75 1 98 41 LYS B CA 1
ATOM 2024 C C . LYS B 1 41 ? -13.992 14.352 8.734 1 98 41 LYS B C 1
ATOM 2026 O O . LYS B 1 41 ? -14.352 13.211 9.047 1 98 41 LYS B O 1
ATOM 2031 N N . GLU B 1 42 ? -14.117 14.82 7.566 1 97.75 42 GLU B N 1
ATOM 2032 C CA . GLU B 1 42 ? -14.828 14.102 6.512 1 97.75 42 GLU B CA 1
ATOM 2033 C C . GLU B 1 42 ? -14.047 12.875 6.055 1 97.75 42 GLU B C 1
ATOM 2035 O O . GLU B 1 42 ? -14.617 11.797 5.871 1 97.75 42 GLU B O 1
ATOM 2040 N N . ASN B 1 43 ? -12.789 13.016 5.965 1 97.88 43 ASN B N 1
ATOM 2041 C CA . ASN B 1 43 ? -12.023 11.992 5.262 1 97.88 43 ASN B CA 1
ATOM 2042 C C . ASN B 1 43 ? -11.32 11.055 6.238 1 97.88 43 ASN B C 1
ATOM 2044 O O . ASN B 1 43 ? -10.914 9.953 5.863 1 97.88 43 ASN B O 1
ATOM 2048 N N . ILE B 1 44 ? -11.094 11.477 7.469 1 98.44 44 ILE B N 1
ATOM 2049 C CA . ILE B 1 44 ? -10.344 10.664 8.414 1 98.44 44 ILE B CA 1
ATOM 2050 C C . ILE B 1 44 ? -11.234 10.281 9.594 1 98.44 44 ILE B C 1
ATOM 2052 O O . ILE B 1 44 ? -11.477 9.102 9.844 1 98.44 44 ILE B O 1
ATOM 2056 N N . LEU B 1 45 ? -11.789 11.242 10.242 1 98.12 45 LEU B N 1
ATOM 2057 C CA . LEU B 1 45 ? -12.508 10.992 11.484 1 98.12 45 LEU B CA 1
ATOM 2058 C C . LEU B 1 45 ? -13.828 10.281 11.219 1 98.12 45 LEU B C 1
ATOM 2060 O O . LEU B 1 45 ? -14.352 9.586 12.086 1 98.12 45 LEU B O 1
ATOM 2064 N N . SER B 1 46 ? -14.359 10.414 10.062 1 97.88 46 SER B N 1
ATOM 2065 C CA . SER B 1 46 ? -15.602 9.75 9.688 1 97.88 46 SER B CA 1
ATOM 2066 C C . SER B 1 46 ? -15.422 8.234 9.648 1 97.88 46 SER B C 1
ATOM 2068 O O . SER B 1 46 ? -16.406 7.488 9.633 1 97.88 46 SER B O 1
ATOM 2070 N N . MET B 1 47 ? -14.211 7.773 9.57 1 97.31 47 MET B N 1
ATOM 2071 C CA . MET B 1 47 ? -13.945 6.34 9.508 1 97.31 47 MET B CA 1
ATOM 2072 C C . MET B 1 47 ? -13.945 5.723 10.906 1 97.31 47 MET B C 1
ATOM 2074 O O . MET B 1 47 ? -13.883 4.5 11.047 1 97.31 47 MET B O 1
ATOM 2078 N N . GLU B 1 48 ? -13.953 6.562 11.914 1 96.56 48 GLU B N 1
ATOM 2079 C CA . GLU B 1 48 ? -13.898 6.059 13.281 1 96.56 48 GLU B CA 1
ATOM 2080 C C . GLU B 1 48 ? -15.031 5.074 13.555 1 96.56 48 GLU B C 1
ATOM 2082 O O . GLU B 1 48 ? -16.188 5.352 13.25 1 96.56 48 GLU B O 1
ATOM 2087 N N . GLY B 1 49 ? -14.664 3.963 14.133 1 94.12 49 GLY B N 1
ATOM 2088 C CA . GLY B 1 49 ? -15.641 2.941 14.484 1 94.12 49 GLY B CA 1
ATOM 2089 C C . GLY B 1 49 ? -16.062 2.086 13.305 1 94.12 49 GLY B C 1
ATOM 2090 O O . GLY B 1 49 ? -16.656 1.025 13.484 1 94.12 49 GLY B O 1
ATOM 2091 N N . ASN B 1 50 ? -15.805 2.51 12.102 1 94.94 50 ASN B N 1
ATOM 2092 C CA . ASN B 1 50 ? -16.156 1.763 10.898 1 94.94 50 ASN B CA 1
ATOM 2093 C C . ASN B 1 50 ? -15.148 1.998 9.781 1 94.94 50 ASN B C 1
ATOM 2095 O O . ASN B 1 50 ? -15.414 2.76 8.852 1 94.94 50 ASN B O 1
ATOM 2099 N N . ILE B 1 51 ? -14.172 1.247 9.758 1 95.75 51 ILE B N 1
ATOM 2100 C CA . ILE B 1 51 ? -13.109 1.416 8.766 1 95.75 51 ILE B CA 1
ATOM 2101 C C . ILE B 1 51 ? -13.539 0.783 7.441 1 95.75 51 ILE B C 1
ATOM 2103 O O . ILE B 1 51 ? -13.789 -0.423 7.379 1 95.75 51 ILE B O 1
ATOM 2107 N N . PRO B 1 52 ? -13.641 1.541 6.422 1 95.38 52 PRO B N 1
ATOM 2108 C CA . PRO B 1 52 ? -14.047 0.978 5.133 1 95.38 52 PRO B CA 1
ATOM 2109 C C . PRO B 1 52 ? -12.961 0.116 4.496 1 95.38 52 PRO B C 1
ATOM 2111 O O . PRO B 1 52 ? -11.836 0.054 5.004 1 95.38 52 PRO B O 1
ATOM 2114 N N . LEU B 1 53 ? -13.32 -0.503 3.359 1 92.75 53 LEU B N 1
ATOM 2115 C CA . LEU B 1 53 ? -12.391 -1.321 2.592 1 92.75 53 LEU B CA 1
ATOM 2116 C C . LEU B 1 53 ? -11.391 -0.448 1.836 1 92.75 53 LEU B C 1
ATOM 2118 O O . LEU B 1 53 ? -11.531 0.778 1.815 1 92.75 53 LEU B O 1
ATOM 2122 N N . LEU B 1 54 ? -10.445 -1.055 1.223 1 94.88 54 LEU B N 1
ATOM 2123 C CA . LEU B 1 54 ? -9.297 -0.353 0.65 1 94.88 54 LEU B CA 1
ATOM 2124 C C . LEU B 1 54 ? -9.719 0.45 -0.578 1 94.88 54 LEU B C 1
ATOM 2126 O O . LEU B 1 54 ? -8.984 1.337 -1.021 1 94.88 54 LEU B O 1
ATOM 2130 N N . ASP B 1 55 ? -10.867 0.131 -1.166 1 92.25 55 ASP B N 1
ATOM 2131 C CA . ASP B 1 55 ? -11.281 0.822 -2.383 1 92.25 55 ASP B CA 1
ATOM 2132 C C . ASP B 1 55 ? -11.992 2.133 -2.055 1 92.25 55 ASP B C 1
ATOM 2134 O O . ASP B 1 55 ? -12.344 2.898 -2.957 1 92.25 55 ASP B O 1
ATOM 2138 N N . ASP B 1 56 ? -12.156 2.416 -0.749 1 95.69 56 ASP B N 1
ATOM 2139 C CA . ASP B 1 56 ? -12.734 3.684 -0.316 1 95.69 56 ASP B CA 1
ATOM 2140 C C . ASP B 1 56 ? -11.703 4.809 -0.379 1 95.69 56 ASP B C 1
ATOM 2142 O O . ASP B 1 56 ? -10.617 4.691 0.189 1 95.69 56 ASP B O 1
ATOM 2146 N N . PRO B 1 57 ? -12.047 5.891 -0.965 1 97.5 57 PRO B N 1
ATOM 2147 C CA . PRO B 1 57 ? -11.109 7.012 -1.066 1 97.5 57 PRO B CA 1
ATOM 2148 C C . PRO B 1 57 ? -10.617 7.496 0.296 1 97.5 57 PRO B C 1
ATOM 2150 O O . PRO B 1 57 ? -9.5 8.008 0.408 1 97.5 57 PRO B O 1
ATOM 2153 N N . ARG B 1 58 ? -11.383 7.324 1.381 1 98.19 58 ARG B N 1
ATOM 2154 C CA . ARG B 1 58 ? -10.984 7.746 2.721 1 98.19 58 ARG B CA 1
ATOM 2155 C C . ARG B 1 58 ? -9.773 6.953 3.207 1 98.19 58 ARG B C 1
ATOM 2157 O O . ARG B 1 58 ? -8.93 7.48 3.93 1 98.19 58 ARG B O 1
ATOM 2164 N N . ARG B 1 59 ? -9.633 5.68 2.793 1 97.44 59 ARG B N 1
ATOM 2165 C CA . ARG B 1 59 ? -8.477 4.867 3.135 1 97.44 59 ARG B CA 1
ATOM 2166 C C . ARG B 1 59 ? -7.215 5.398 2.453 1 97.44 59 ARG B C 1
ATOM 2168 O O . ARG B 1 59 ? -6.137 5.395 3.047 1 97.44 59 ARG B O 1
ATOM 2175 N N . GLN B 1 60 ? -7.395 5.875 1.188 1 97.75 60 GLN B N 1
ATOM 2176 C CA . GLN B 1 60 ? -6.305 6.516 0.46 1 97.75 60 GLN B CA 1
ATOM 2177 C C . GLN B 1 60 ? -5.883 7.82 1.134 1 97.75 60 GLN B C 1
ATOM 2179 O O . GLN B 1 60 ? -4.691 8.086 1.294 1 97.75 60 GLN B O 1
ATOM 2184 N N . TYR B 1 61 ? -6.867 8.539 1.596 1 98.44 61 TYR B N 1
ATOM 2185 C CA . TYR B 1 61 ? -6.617 9.805 2.279 1 98.44 61 TYR B CA 1
ATOM 2186 C C . TYR B 1 61 ? -5.887 9.578 3.598 1 98.44 61 TYR B C 1
ATOM 2188 O O . TYR B 1 61 ? -4.938 10.297 3.92 1 98.44 61 TYR B O 1
ATOM 2196 N N . ALA B 1 62 ? -6.27 8.555 4.277 1 98.19 62 ALA B N 1
ATOM 2197 C CA . ALA B 1 62 ? -5.648 8.227 5.559 1 98.19 62 ALA B CA 1
ATOM 2198 C C . ALA B 1 62 ? -4.18 7.848 5.375 1 98.19 62 ALA B C 1
ATOM 2200 O O . ALA B 1 62 ? -3.342 8.188 6.215 1 98.19 62 ALA B O 1
ATOM 2201 N N . GLN B 1 63 ? -3.871 7.141 4.297 1 97.88 63 GLN B N 1
ATOM 2202 C CA . GLN B 1 63 ? -2.479 6.816 4.004 1 97.88 63 GLN B CA 1
ATOM 2203 C C . GLN B 1 63 ? -1.637 8.078 3.859 1 97.88 63 GLN B C 1
ATOM 2205 O O . GLN B 1 63 ? -0.563 8.188 4.457 1 97.88 63 GLN B O 1
ATOM 2210 N N . ILE B 1 64 ? -2.156 9.016 3.135 1 98.31 64 ILE B N 1
ATOM 2211 C CA . ILE B 1 64 ? -1.422 10.25 2.861 1 98.31 64 ILE B CA 1
ATOM 2212 C C . ILE B 1 64 ? -1.245 11.039 4.152 1 98.31 64 ILE B C 1
ATOM 2214 O O . ILE B 1 64 ? -0.132 11.453 4.488 1 98.31 64 ILE B O 1
ATOM 2218 N N . VAL B 1 65 ? -2.287 11.172 4.891 1 98.12 65 VAL B N 1
ATOM 2219 C CA . VAL B 1 65 ? -2.258 11.969 6.113 1 98.12 65 VAL B CA 1
ATOM 2220 C C . VAL B 1 65 ? -1.317 11.32 7.129 1 98.12 65 VAL B C 1
ATOM 2222 O O . VAL B 1 65 ? -0.514 12.008 7.766 1 98.12 65 VAL B O 1
ATOM 2225 N N . TYR B 1 66 ? -1.38 10.039 7.227 1 98.06 66 TYR B N 1
ATOM 2226 C CA . TYR B 1 66 ? -0.531 9.359 8.203 1 98.06 66 TYR B CA 1
ATOM 2227 C C . TYR B 1 66 ? 0.941 9.516 7.84 1 98.06 66 TYR B C 1
ATOM 2229 O O . TYR B 1 66 ? 1.771 9.812 8.703 1 98.06 66 TYR B O 1
ATOM 2237 N N . VAL B 1 67 ? 1.281 9.305 6.598 1 97.62 67 VAL B N 1
ATOM 2238 C CA . VAL B 1 67 ? 2.672 9.414 6.168 1 97.62 67 VAL B CA 1
ATOM 2239 C C . VAL B 1 67 ? 3.174 10.836 6.395 1 97.62 67 VAL B C 1
ATOM 2241 O O . VAL B 1 67 ? 4.277 11.039 6.91 1 97.62 67 VAL B O 1
ATOM 2244 N N . VAL B 1 68 ? 2.367 11.805 6.039 1 97.5 68 VAL B N 1
ATOM 2245 C CA . VAL B 1 68 ? 2.76 13.203 6.195 1 97.5 68 VAL B CA 1
ATOM 2246 C C . VAL B 1 68 ? 2.959 13.523 7.676 1 97.5 68 VAL B C 1
ATOM 2248 O O . VAL B 1 68 ? 3.945 14.156 8.055 1 97.5 68 VAL B O 1
ATOM 2251 N N . THR B 1 69 ? 2.064 13.062 8.523 1 96.62 69 THR B N 1
ATOM 2252 C CA . THR B 1 69 ? 2.178 13.328 9.953 1 96.62 69 THR B CA 1
ATOM 2253 C C . THR B 1 69 ? 3.359 12.578 10.555 1 96.62 69 THR B C 1
ATOM 2255 O O . THR B 1 69 ? 4.062 13.102 11.422 1 96.62 69 THR B O 1
ATOM 2258 N N . TYR B 1 70 ? 3.533 11.383 10.07 1 95 70 TYR B N 1
ATOM 2259 C CA . TYR B 1 70 ? 4.672 10.586 10.508 1 95 70 TYR B CA 1
ATOM 2260 C C . TYR B 1 70 ? 5.984 11.312 10.227 1 95 70 TYR B C 1
ATOM 2262 O O . TYR B 1 70 ? 6.836 11.438 11.109 1 95 70 TYR B O 1
ATOM 2270 N N . GLU B 1 71 ? 6.137 11.82 9.039 1 94.88 71 GLU B N 1
ATOM 2271 C CA . GLU B 1 71 ? 7.324 12.555 8.625 1 94.88 71 GLU B CA 1
ATOM 2272 C C . GLU B 1 71 ? 7.461 13.867 9.398 1 94.88 71 GLU B C 1
ATOM 2274 O O . GLU B 1 71 ? 8.562 14.234 9.812 1 94.88 71 GLU B O 1
ATOM 2279 N N . ALA B 1 72 ? 6.363 14.492 9.57 1 95.31 72 ALA B N 1
ATOM 2280 C CA . ALA B 1 72 ? 6.371 15.773 10.258 1 95.31 72 ALA B CA 1
ATOM 2281 C C . ALA B 1 72 ? 6.82 15.617 11.711 1 95.31 72 ALA B C 1
ATOM 2283 O O . ALA B 1 72 ? 7.602 16.422 12.219 1 95.31 72 ALA B O 1
ATOM 2284 N N . ILE B 1 73 ? 6.324 14.648 12.336 1 93.75 73 ILE B N 1
ATOM 2285 C CA . ILE B 1 73 ? 6.699 14.391 13.719 1 93.75 73 ILE B CA 1
ATOM 2286 C C . ILE B 1 73 ? 8.195 14.086 13.805 1 93.75 73 ILE B C 1
ATOM 2288 O O . ILE B 1 73 ? 8.891 14.578 14.695 1 93.75 73 ILE B O 1
ATOM 2292 N N . GLY B 1 74 ? 8.688 13.297 12.875 1 90.31 74 GLY B N 1
ATOM 2293 C CA . GLY B 1 74 ? 10.125 13.055 12.812 1 90.31 74 GLY B CA 1
ATOM 2294 C C . GLY B 1 74 ? 10.938 14.32 12.648 1 90.31 74 GLY B C 1
ATOM 2295 O O . GLY B 1 74 ? 11.914 14.539 13.367 1 90.31 74 GLY B O 1
ATOM 2296 N N . GLN B 1 75 ? 10.5 15.188 11.781 1 90.62 75 GLN B N 1
ATOM 2297 C CA . GLN B 1 75 ? 11.188 16.438 11.469 1 90.62 75 GLN B CA 1
ATOM 2298 C C . GLN B 1 75 ? 11.086 17.422 12.633 1 90.62 75 GLN B C 1
ATOM 2300 O O . GLN B 1 75 ? 11.93 18.312 12.781 1 90.62 75 GLN B O 1
ATOM 2305 N N . ALA B 1 76 ? 10 17.312 13.312 1 91.38 76 ALA B N 1
ATOM 2306 C CA . ALA B 1 76 ? 9.812 18.203 14.461 1 91.38 76 ALA B CA 1
ATOM 2307 C C . ALA B 1 76 ? 10.867 17.922 15.531 1 91.38 76 ALA B C 1
ATOM 2309 O O . ALA B 1 76 ? 11.266 18.844 16.266 1 91.38 76 ALA B O 1
ATOM 2310 N N . GLY B 1 77 ? 11.312 16.688 15.641 1 84.38 77 GLY B N 1
ATOM 2311 C CA . GLY B 1 77 ? 12.312 16.312 16.625 1 84.38 77 GLY B CA 1
ATOM 2312 C C . GLY B 1 77 ? 13.734 16.531 16.141 1 84.38 77 GLY B C 1
ATOM 2313 O O . GLY B 1 77 ? 14.633 16.797 16.953 1 84.38 77 GLY B O 1
ATOM 2314 N N . CYS B 1 78 ? 13.977 16.188 14.898 1 78 78 CYS B N 1
ATOM 2315 C CA . CYS B 1 78 ? 15.312 16.25 14.328 1 78 78 CYS B CA 1
ATOM 2316 C C . CYS B 1 78 ? 15.266 16.781 12.891 1 78 78 CYS B C 1
ATOM 2318 O O . CYS B 1 78 ? 14.656 16.156 12.023 1 78 78 CYS B O 1
ATOM 2320 N N . VAL B 1 79 ? 15.867 17.953 12.789 1 68.5 79 VAL B N 1
ATOM 2321 C CA . VAL B 1 79 ? 15.93 18.453 11.422 1 68.5 79 VAL B CA 1
ATOM 2322 C C . VAL B 1 79 ? 17.016 17.719 10.648 1 68.5 79 VAL B C 1
ATOM 2324 O O . VAL B 1 79 ? 18.172 17.672 11.078 1 68.5 79 VAL B O 1
ATOM 2327 N N . TYR B 1 80 ? 16.531 17.109 9.586 1 70.25 80 TYR B N 1
ATOM 2328 C CA . TYR B 1 80 ? 17.484 16.359 8.781 1 70.25 80 TYR B CA 1
ATOM 2329 C C . TYR B 1 80 ? 17.938 17.172 7.57 1 70.25 80 TYR B C 1
ATOM 2331 O O . TYR B 1 80 ? 17.125 17.844 6.93 1 70.25 80 TYR B O 1
ATOM 2339 N N . GLU B 1 81 ? 19.172 17.125 7.336 1 76.75 81 GLU B N 1
ATOM 2340 C CA . GLU B 1 81 ? 19.703 17.781 6.148 1 76.75 81 GLU B CA 1
ATOM 2341 C C . GLU B 1 81 ? 19.297 17.047 4.875 1 76.75 81 GLU B C 1
ATOM 2343 O O . GLU B 1 81 ? 19 17.688 3.857 1 76.75 81 GLU B O 1
ATOM 2348 N N . GLU B 1 82 ? 19.141 15.758 4.934 1 89.12 82 GLU B N 1
ATOM 2349 C CA . GLU B 1 82 ? 18.797 14.984 3.744 1 89.12 82 GLU B CA 1
ATOM 2350 C C . GLU B 1 82 ? 17.328 14.531 3.791 1 89.12 82 GLU B C 1
ATOM 2352 O O . GLU B 1 82 ? 17.047 13.328 3.83 1 89.12 82 GLU B O 1
ATOM 2357 N N . TYR B 1 83 ? 16.422 15.406 3.564 1 91.19 83 TYR B N 1
ATOM 2358 C CA . TYR B 1 83 ? 14.992 15.18 3.717 1 91.19 83 TYR B CA 1
ATOM 2359 C C . TYR B 1 83 ? 14.523 14.031 2.834 1 91.19 83 TYR B C 1
ATOM 2361 O O . TYR B 1 83 ? 13.867 13.109 3.311 1 91.19 83 TYR B O 1
ATOM 2369 N N . SER B 1 84 ? 14.969 14.07 1.604 1 91.38 84 SER B N 1
ATOM 2370 C CA . SER B 1 84 ? 14.445 13.102 0.642 1 91.38 84 SER B CA 1
ATOM 2371 C C . SER B 1 84 ? 14.883 11.688 0.987 1 91.38 84 SER B C 1
ATOM 2373 O O . SER B 1 84 ? 14.102 10.742 0.854 1 91.38 84 SER B O 1
ATOM 2375 N N . GLU B 1 85 ? 16.109 11.531 1.396 1 89.81 85 GLU B N 1
ATOM 2376 C CA . GLU B 1 85 ? 16.625 10.219 1.769 1 89.81 85 GLU B CA 1
ATOM 2377 C C . GLU B 1 85 ? 15.914 9.672 3.002 1 89.81 85 GLU B C 1
ATOM 2379 O O . GLU B 1 85 ? 15.523 8.508 3.037 1 89.81 85 GLU B O 1
ATOM 2384 N N . ILE B 1 86 ? 15.695 10.523 3.957 1 91.69 86 ILE B N 1
ATOM 2385 C CA . ILE B 1 86 ? 15.039 10.117 5.195 1 91.69 86 ILE B CA 1
ATOM 2386 C C . ILE B 1 86 ? 13.57 9.805 4.922 1 91.69 86 ILE B C 1
ATOM 2388 O O . ILE B 1 86 ? 13.031 8.82 5.43 1 91.69 86 ILE B O 1
ATOM 2392 N N . TYR B 1 87 ? 12.984 10.609 4.098 1 94.5 87 TYR B N 1
ATOM 2393 C CA . TYR B 1 87 ? 11.602 10.391 3.709 1 94.5 87 TYR B CA 1
ATOM 2394 C C . TYR B 1 87 ? 11.422 9 3.105 1 94.5 87 TYR B C 1
ATOM 2396 O O . TYR B 1 87 ? 10.5 8.273 3.482 1 94.5 87 TYR B O 1
ATOM 2404 N N . GLN B 1 88 ? 12.32 8.641 2.213 1 92.06 88 GLN B N 1
ATOM 2405 C CA . GLN B 1 88 ? 12.211 7.355 1.53 1 92.06 88 GLN B CA 1
ATOM 2406 C C . GLN B 1 88 ? 12.414 6.195 2.5 1 92.06 88 GLN B C 1
ATOM 2408 O O . GLN B 1 88 ? 11.727 5.176 2.414 1 92.06 88 GLN B O 1
ATOM 2413 N N . LYS B 1 89 ? 13.305 6.328 3.352 1 90.31 89 LYS B N 1
ATOM 2414 C CA . LYS B 1 89 ? 13.555 5.297 4.355 1 90.31 89 LYS B CA 1
ATOM 2415 C C . LYS B 1 89 ? 12.359 5.145 5.293 1 90.31 89 LYS B C 1
ATOM 2417 O O . LYS B 1 89 ? 11.945 4.023 5.594 1 90.31 89 LYS B O 1
ATOM 2422 N N . ASP B 1 90 ? 11.773 6.27 5.684 1 92.56 90 ASP B N 1
ATOM 2423 C CA . ASP B 1 90 ? 10.641 6.254 6.605 1 92.56 90 ASP B CA 1
ATOM 2424 C C . ASP B 1 90 ? 9.391 5.699 5.93 1 92.56 90 ASP B C 1
ATOM 2426 O O . ASP B 1 90 ? 8.562 5.055 6.578 1 92.56 90 ASP B O 1
ATOM 2430 N N . LEU B 1 91 ? 9.305 6.008 4.656 1 95.31 91 LEU B N 1
ATOM 2431 C CA . LEU B 1 91 ? 8.141 5.555 3.9 1 95.31 91 LEU B CA 1
ATOM 2432 C C . LEU B 1 91 ? 8.023 4.035 3.939 1 95.31 91 LEU B C 1
ATOM 2434 O O . LEU B 1 91 ? 6.922 3.49 3.943 1 95.31 91 LEU B O 1
ATOM 2438 N N . ASN B 1 92 ? 9.125 3.348 4.02 1 91.19 92 ASN B N 1
ATOM 2439 C CA . ASN B 1 92 ? 9.148 1.891 4.074 1 91.19 92 ASN B CA 1
ATOM 2440 C C . ASN B 1 92 ? 8.445 1.364 5.32 1 91.19 92 ASN B C 1
ATOM 2442 O O . ASN B 1 92 ? 7.98 0.224 5.34 1 91.19 92 ASN B O 1
ATOM 2446 N N . SER B 1 93 ? 8.328 2.227 6.305 1 91.38 93 SER B N 1
ATOM 2447 C CA . SER B 1 93 ? 7.676 1.83 7.547 1 91.38 93 SER B CA 1
ATOM 2448 C C . SER B 1 93 ? 6.312 2.496 7.688 1 91.38 93 SER B C 1
ATOM 2450 O O . SER B 1 93 ? 5.34 1.854 8.102 1 91.38 93 SER B O 1
ATOM 2452 N N . SER B 1 94 ? 6.246 3.709 7.289 1 95.38 94 SER B N 1
ATOM 2453 C CA . SER B 1 94 ? 5.039 4.484 7.551 1 95.38 94 SER B CA 1
ATOM 2454 C C . SER B 1 94 ? 3.902 4.062 6.625 1 95.38 94 SER B C 1
ATOM 2456 O O . SER B 1 94 ? 2.75 3.969 7.047 1 95.38 94 SER B O 1
ATOM 2458 N N . LEU B 1 95 ? 4.188 3.76 5.371 1 96.62 95 LEU B N 1
ATOM 2459 C CA . LEU B 1 95 ? 3.139 3.422 4.418 1 96.62 95 LEU B CA 1
ATOM 2460 C C . LEU B 1 95 ? 2.494 2.086 4.773 1 96.62 95 LEU B C 1
ATOM 2462 O O . LEU B 1 95 ? 1.267 1.979 4.824 1 96.62 95 LEU B O 1
ATOM 2466 N N . PRO B 1 96 ? 3.266 1.002 5.055 1 94.06 96 PRO B N 1
ATOM 2467 C CA . PRO B 1 96 ? 2.623 -0.24 5.492 1 94.06 96 PRO B CA 1
ATOM 2468 C C . PRO B 1 96 ? 1.78 -0.06 6.75 1 94.06 96 PRO B C 1
ATOM 2470 O O . PRO B 1 96 ? 0.705 -0.654 6.867 1 94.06 96 PRO B O 1
ATOM 2473 N N . LEU B 1 97 ? 2.213 0.774 7.617 1 94.69 97 LEU B N 1
ATOM 2474 C CA . LEU B 1 97 ? 1.446 1.039 8.836 1 94.69 97 LEU B CA 1
ATOM 2475 C C . LEU B 1 97 ? 0.136 1.746 8.508 1 94.69 97 LEU B C 1
ATOM 2477 O O . LEU B 1 97 ? -0.917 1.391 9.039 1 94.69 97 LEU B O 1
ATOM 2481 N N . ALA B 1 98 ? 0.242 2.699 7.641 1 96.12 98 ALA B N 1
ATOM 2482 C CA . ALA B 1 98 ? -0.947 3.445 7.234 1 96.12 98 ALA B CA 1
ATOM 2483 C C . ALA B 1 98 ? -1.99 2.52 6.613 1 96.12 98 ALA B C 1
ATOM 2485 O O . ALA B 1 98 ? -3.191 2.693 6.828 1 96.12 98 ALA B O 1
ATOM 2486 N N . LEU B 1 99 ? -1.565 1.565 5.906 1 94.88 99 LEU B N 1
ATOM 2487 C CA . LEU B 1 99 ? -2.447 0.635 5.211 1 94.88 99 LEU B CA 1
ATOM 2488 C C . LEU B 1 99 ? -3.029 -0.39 6.176 1 94.88 99 LEU B C 1
ATOM 2490 O O . LEU B 1 99 ? -4.223 -0.701 6.113 1 94.88 99 LEU B O 1
ATOM 2494 N N . SER B 1 100 ? -2.184 -0.875 7.07 1 92.94 100 SER B N 1
ATOM 2495 C CA . SER B 1 100 ? -2.59 -1.979 7.934 1 92.94 100 SER B CA 1
ATOM 2496 C C . SER B 1 100 ? -3.379 -1.479 9.141 1 92.94 100 SER B C 1
ATOM 2498 O O . SER B 1 100 ? -4.219 -2.201 9.68 1 92.94 100 SER B O 1
ATOM 2500 N N . ARG B 1 101 ? -3.111 -0.262 9.539 1 93.94 101 ARG B N 1
ATOM 2501 C CA . ARG B 1 101 ? -3.723 0.267 10.75 1 93.94 101 ARG B CA 1
ATOM 2502 C C . ARG B 1 101 ? -4.238 1.686 10.531 1 93.94 101 ARG B C 1
ATOM 2504 O O . ARG B 1 101 ? -3.746 2.633 11.148 1 93.94 101 ARG B O 1
ATOM 2511 N N . PRO B 1 102 ? -5.297 1.763 9.773 1 94.88 102 PRO B N 1
ATOM 2512 C CA . PRO B 1 102 ? -5.836 3.098 9.508 1 94.88 102 PRO B CA 1
ATOM 2513 C C . PRO B 1 102 ? -6.254 3.832 10.781 1 94.88 102 PRO B C 1
ATOM 2515 O O . PRO B 1 102 ? -6.332 5.062 10.789 1 94.88 102 PRO B O 1
ATOM 2518 N N . GLN B 1 103 ? -6.438 3.168 11.883 1 96.81 103 GLN B N 1
ATOM 2519 C CA . GLN B 1 103 ? -6.773 3.77 13.172 1 96.81 103 GLN B CA 1
ATOM 2520 C C . GLN B 1 103 ? -5.68 4.727 13.633 1 96.81 103 GLN B C 1
ATOM 2522 O O . GLN B 1 103 ? -5.957 5.707 14.328 1 96.81 103 GLN B O 1
ATOM 2527 N N . LEU B 1 104 ? -4.473 4.461 13.211 1 96.25 104 LEU B N 1
ATOM 2528 C CA . LEU B 1 104 ? -3.359 5.328 13.586 1 96.25 104 LEU B CA 1
ATOM 2529 C C . LEU B 1 104 ? -3.566 6.738 13.047 1 96.25 104 LEU B C 1
ATOM 2531 O O . LEU B 1 104 ? -3.273 7.723 13.727 1 96.25 104 LEU B O 1
ATOM 2535 N N . ALA B 1 105 ? -4.062 6.801 11.797 1 97.25 105 ALA B N 1
ATOM 2536 C CA . ALA B 1 105 ? -4.355 8.109 11.219 1 97.25 105 ALA B CA 1
ATOM 2537 C C . ALA B 1 105 ? -5.48 8.805 11.984 1 97.25 105 ALA B C 1
ATOM 2539 O O . ALA B 1 105 ? -5.41 10.008 12.234 1 97.25 105 ALA B O 1
ATOM 2540 N N . ILE B 1 106 ? -6.461 8.078 12.352 1 98.31 106 ILE B N 1
ATOM 2541 C CA . ILE B 1 106 ? -7.605 8.609 13.086 1 98.31 106 ILE B CA 1
ATOM 2542 C C . ILE B 1 106 ? -7.141 9.148 14.438 1 98.31 106 ILE B C 1
ATOM 2544 O O . ILE B 1 106 ? -7.445 10.289 14.789 1 98.31 106 ILE B O 1
ATOM 2548 N N . ASP B 1 107 ? -6.344 8.398 15.125 1 97.69 107 ASP B N 1
ATOM 2549 C CA . ASP B 1 107 ? -5.848 8.781 16.438 1 97.69 107 ASP B CA 1
ATOM 2550 C C . ASP B 1 107 ? -4.961 10.023 16.359 1 97.69 107 ASP B C 1
ATOM 2552 O O . ASP B 1 107 ? -5.078 10.938 17.172 1 97.69 107 ASP B O 1
ATOM 2556 N N . GLU B 1 108 ? -4.09 10.008 15.398 1 96 108 GLU B N 1
ATOM 2557 C CA . GLU B 1 108 ? -3.164 11.125 15.234 1 96 108 GLU B CA 1
ATOM 2558 C C . GLU B 1 108 ? -3.914 12.422 14.945 1 96 108 GLU B C 1
ATOM 2560 O O . GLU B 1 108 ? -3.604 13.469 15.523 1 96 108 GLU B O 1
ATOM 2565 N N . VAL B 1 109 ? -4.891 12.344 14.086 1 97.69 109 VAL B N 1
ATOM 2566 C CA . VAL B 1 109 ? -5.656 13.531 13.711 1 97.69 109 VAL B CA 1
ATOM 2567 C C . VAL B 1 109 ? -6.496 13.992 14.898 1 97.69 109 VAL B C 1
ATOM 2569 O O . VAL B 1 109 ? -6.555 15.188 15.195 1 97.69 109 VAL B O 1
ATOM 2572 N N . ASN B 1 110 ? -7.074 13.055 15.578 1 97.56 110 ASN B N 1
ATOM 2573 C CA . ASN B 1 110 ? -7.848 13.406 16.766 1 97.56 110 ASN B CA 1
ATOM 2574 C C . ASN B 1 110 ? -6.977 14.086 17.812 1 97.56 110 ASN B C 1
ATOM 2576 O O . ASN B 1 110 ? -7.355 15.125 18.359 1 97.56 110 ASN B O 1
ATOM 2580 N N . ASN B 1 111 ? -5.848 13.531 18.047 1 96.38 111 ASN B N 1
ATOM 2581 C CA . ASN B 1 111 ? -4.918 14.086 19.031 1 96.38 111 ASN B CA 1
ATOM 2582 C C . ASN B 1 111 ? -4.441 15.477 18.609 1 96.38 111 ASN B C 1
ATOM 2584 O O . ASN B 1 111 ? -4.363 16.391 19.453 1 96.38 111 ASN B O 1
ATOM 2588 N N . LEU B 1 112 ? -4.121 15.602 17.344 1 96.75 112 LEU B N 1
ATOM 2589 C CA . LEU B 1 112 ? -3.648 16.875 16.828 1 96.75 112 LEU B CA 1
ATOM 2590 C C . LEU B 1 112 ? -4.715 17.953 17 1 96.75 112 LEU B C 1
ATOM 2592 O O . LEU B 1 112 ? -4.434 19.047 17.484 1 96.75 112 LEU B O 1
ATOM 2596 N N . LEU B 1 113 ? -5.918 17.672 16.625 1 97.56 113 LEU B N 1
ATOM 2597 C CA . LEU B 1 113 ? -7.004 18.641 16.672 1 97.56 113 LEU B CA 1
ATOM 2598 C C . LEU B 1 113 ? -7.359 19 18.109 1 97.56 113 LEU B C 1
ATOM 2600 O O . LEU B 1 113 ? -7.617 20.156 18.422 1 97.56 113 LEU B O 1
ATOM 2604 N N . GLU B 1 114 ? -7.328 18.016 18.984 1 97.12 114 GLU B N 1
ATOM 2605 C CA . GLU B 1 114 ? -7.629 18.266 20.391 1 97.12 114 GLU B CA 1
ATOM 2606 C C . GLU B 1 114 ? -6.566 19.141 21.047 1 97.12 114 GLU B C 1
ATOM 2608 O O . GLU B 1 114 ? -6.887 20.109 21.734 1 97.12 114 GLU B O 1
ATOM 2613 N N . ARG B 1 115 ? -5.348 18.797 20.812 1 96.5 115 ARG B N 1
ATOM 2614 C CA . ARG B 1 115 ? -4.254 19.594 21.359 1 96.5 115 ARG B CA 1
ATOM 2615 C C . ARG B 1 115 ? -4.297 21.031 20.828 1 96.5 115 ARG B C 1
ATOM 2617 O O . ARG B 1 115 ? -4.105 21.984 21.578 1 96.5 115 ARG B O 1
ATOM 2624 N N . PHE B 1 116 ? -4.52 21.062 19.578 1 97.75 116 PHE B N 1
ATOM 2625 C CA . PHE B 1 116 ? -4.613 22.391 18.969 1 97.75 116 PHE B CA 1
ATOM 2626 C C . PHE B 1 116 ? -5.727 23.203 19.609 1 97.75 116 PHE B C 1
ATOM 2628 O O . PHE B 1 116 ? -5.512 24.359 20 1 97.75 116 PHE B O 1
ATOM 2635 N N . LYS B 1 117 ? -6.852 22.625 19.688 1 97 117 LYS B N 1
ATOM 2636 C CA . LYS B 1 117 ? -8.008 23.312 20.25 1 97 117 LYS B CA 1
ATOM 2637 C C . LYS B 1 117 ? -7.727 23.797 21.672 1 97 117 LYS B C 1
ATOM 2639 O O . LYS B 1 117 ? -8.023 24.938 22.016 1 97 117 LYS B O 1
ATOM 2644 N N . HIS B 1 118 ? -7.152 22.984 22.422 1 97.31 118 HIS B N 1
ATOM 2645 C CA . HIS B 1 118 ? -6.875 23.312 23.828 1 97.31 118 HIS B CA 1
ATOM 2646 C C . HIS B 1 118 ? -5.797 24.375 23.938 1 97.31 118 HIS B C 1
ATOM 2648 O O . HIS B 1 118 ? -5.969 25.359 24.672 1 97.31 118 HIS B O 1
ATOM 2654 N N . LYS B 1 119 ? -4.766 24.266 23.203 1 97.06 119 LYS B N 1
ATOM 2655 C CA . LYS B 1 119 ? -3.584 25.109 23.375 1 97.06 119 LYS B CA 1
ATOM 2656 C C . LYS B 1 119 ? -3.744 26.453 22.672 1 97.06 119 LYS B C 1
ATOM 2658 O O . LYS B 1 119 ? -3.027 27.406 22.984 1 97.06 119 LYS B O 1
ATOM 2663 N N . SER B 1 120 ? -4.676 26.484 21.75 1 97.38 120 SER B N 1
ATOM 2664 C CA . SER B 1 120 ? -4.863 27.734 21.016 1 97.38 120 SER B CA 1
ATOM 2665 C C . SER B 1 120 ? -6.152 28.438 21.438 1 97.38 120 SER B C 1
ATOM 2667 O O . SER B 1 120 ? -6.543 29.438 20.844 1 97.38 120 SER B O 1
ATOM 2669 N N . ALA B 1 121 ? -6.848 28.016 22.469 1 97.19 121 ALA B N 1
ATOM 2670 C CA . ALA B 1 121 ? -8.188 28.453 22.844 1 97.19 121 ALA B CA 1
ATOM 2671 C C . ALA B 1 121 ? -8.211 29.953 23.109 1 97.19 121 ALA B C 1
ATOM 2673 O O . ALA B 1 121 ? -9.148 30.656 22.703 1 97.19 121 ALA B O 1
ATOM 2674 N N . ILE B 1 122 ? -7.199 30.484 23.797 1 96.56 122 ILE B N 1
ATOM 2675 C CA . ILE B 1 122 ? -7.203 31.891 24.203 1 96.56 122 ILE B CA 1
ATOM 2676 C C . ILE B 1 122 ? -7.074 32.781 22.969 1 96.56 122 ILE B C 1
ATOM 2678 O O . ILE B 1 122 ? -7.688 33.844 22.922 1 96.56 122 ILE B O 1
ATOM 2682 N N . ILE B 1 123 ? -6.297 32.375 22 1 96.81 123 ILE B N 1
ATOM 2683 C CA . ILE B 1 123 ? -6.141 33.125 20.766 1 96.81 123 ILE B CA 1
ATOM 2684 C C . ILE B 1 123 ? -7.41 33.031 19.938 1 96.81 123 ILE B C 1
ATOM 2686 O O . ILE B 1 123 ? -7.855 34 19.328 1 96.81 123 ILE B O 1
ATOM 2690 N N . SER B 1 124 ? -7.969 31.859 19.891 1 95.94 124 SER B N 1
ATOM 2691 C CA . SER B 1 124 ? -9.211 31.656 19.156 1 95.94 124 SER B CA 1
ATOM 2692 C C . SER B 1 124 ? -10.32 32.562 19.688 1 95.94 124 SER B C 1
ATOM 2694 O O . SER B 1 124 ? -11.109 33.094 18.906 1 95.94 124 SER B O 1
ATOM 2696 N N . LYS B 1 125 ? -10.367 32.688 20.938 1 94.94 125 LYS B N 1
ATOM 2697 C CA . LYS B 1 125 ? -11.359 33.531 21.562 1 94.94 125 LYS B CA 1
ATOM 2698 C C . LYS B 1 125 ? -11.125 35 21.203 1 94.94 125 LYS B C 1
ATOM 2700 O O . LYS B 1 125 ? -12.062 35.719 20.875 1 94.94 125 LYS B O 1
ATOM 2705 N N . LEU B 1 126 ? -9.844 35.438 21.234 1 94.81 126 LEU B N 1
ATOM 2706 C CA . LEU B 1 126 ? -9.5 36.812 20.859 1 94.81 126 LEU B CA 1
ATOM 2707 C C . LEU B 1 126 ? -9.938 37.094 19.438 1 94.81 126 LEU B C 1
ATOM 2709 O O . LEU B 1 126 ? -10.477 38.188 19.156 1 94.81 126 LEU B O 1
ATOM 2713 N N . ILE B 1 127 ? -9.711 36.156 18.547 1 95.06 127 ILE B N 1
ATOM 2714 C CA . ILE B 1 127 ? -10.039 36.344 17.141 1 95.06 127 ILE B CA 1
ATOM 2715 C C . ILE B 1 127 ? -11.555 36.344 16.953 1 95.06 127 ILE B C 1
ATOM 2717 O O . ILE B 1 127 ? -12.086 37.125 16.156 1 95.06 127 ILE B O 1
ATOM 2721 N N . HIS B 1 128 ? -12.219 35.438 17.688 1 91.88 128 HIS B N 1
ATOM 2722 C CA . HIS B 1 128 ? -13.672 35.375 17.625 1 91.88 128 HIS B CA 1
ATOM 2723 C C . HIS B 1 128 ? -14.305 36.688 18.062 1 91.88 128 HIS B C 1
ATOM 2725 O O . HIS B 1 128 ? -15.305 37.125 17.5 1 91.88 128 HIS B O 1
ATOM 2731 N N . ASP B 1 129 ? -13.719 37.344 19.031 1 89.44 129 ASP B N 1
ATOM 2732 C CA . ASP B 1 129 ? -14.273 38.531 19.656 1 89.44 129 ASP B CA 1
ATOM 2733 C C . ASP B 1 129 ? -13.938 39.781 18.828 1 89.44 129 ASP B C 1
ATOM 2735 O O . ASP B 1 129 ? -14.508 40.844 19.047 1 89.44 129 ASP B O 1
ATOM 2739 N N . CYS B 1 130 ? -12.977 39.531 17.969 1 85.12 130 CYS B N 1
ATOM 2740 C CA . CYS B 1 130 ? -12.578 40.656 17.172 1 85.12 130 CYS B CA 1
ATOM 2741 C C . CYS B 1 130 ? -13.531 40.875 16 1 85.12 130 CYS B C 1
ATOM 2743 O O . CYS B 1 130 ? -13.969 39.906 15.375 1 85.12 130 CYS B O 1
ATOM 2745 N N . VAL B 1 131 ? -14.062 42.125 15.922 1 77.38 131 VAL B N 1
ATOM 2746 C CA . VAL B 1 131 ? -15.008 42.469 14.859 1 77.38 131 VAL B CA 1
ATOM 2747 C C . VAL B 1 131 ? -14.383 43.469 13.898 1 77.38 131 VAL B C 1
ATOM 2749 O O . VAL B 1 131 ? -13.656 44.375 14.32 1 77.38 131 VAL B O 1
ATOM 2752 N N . GLY B 1 132 ? -14.523 43.156 12.57 1 78.25 132 GLY B N 1
ATOM 2753 C CA . GLY B 1 132 ? -14.234 44.156 11.547 1 78.25 132 GLY B CA 1
ATOM 2754 C C . GLY B 1 132 ? -12.914 43.938 10.844 1 78.25 132 GLY B C 1
ATOM 2755 O O . GLY B 1 132 ? -12.227 42.938 11.117 1 78.25 132 GLY B O 1
ATOM 2756 N N . PRO B 1 133 ? -12.508 44.75 9.914 1 81.12 133 PRO B N 1
ATOM 2757 C CA . PRO B 1 133 ? -11.375 44.562 9.008 1 81.12 133 PRO B CA 1
ATOM 2758 C C . PRO B 1 133 ? -10.023 44.719 9.711 1 81.12 133 PRO B C 1
ATOM 2760 O O . PRO B 1 133 ? -8.992 44.312 9.18 1 81.12 133 PRO B O 1
ATOM 2763 N N . LYS B 1 134 ? -9.992 45.281 10.922 1 88.94 134 LYS B N 1
ATOM 2764 C CA . LYS B 1 134 ? -8.727 45.5 11.602 1 88.94 134 LYS B CA 1
ATOM 2765 C C . LYS B 1 134 ? -8.469 44.438 12.664 1 88.94 134 LYS B C 1
ATOM 2767 O O . LYS B 1 134 ? -7.621 44.625 13.547 1 88.94 134 LYS B O 1
ATOM 2772 N N . CYS B 1 135 ? -9.156 43.375 12.57 1 92.81 135 CYS B N 1
ATOM 2773 C CA . CYS B 1 135 ? -9.094 42.344 13.594 1 92.81 135 CYS B CA 1
ATOM 2774 C C . CYS B 1 135 ? -7.672 41.812 13.766 1 92.81 135 CYS B C 1
ATOM 2776 O O . CYS B 1 135 ? -7.188 41.688 14.891 1 92.81 135 CYS B O 1
ATOM 2778 N N . ASP B 1 136 ? -6.957 41.594 12.703 1 94.38 136 ASP B N 1
ATOM 2779 C CA . ASP B 1 136 ? -5.605 41.062 12.781 1 94.38 136 ASP B CA 1
ATOM 2780 C C . ASP B 1 136 ? -4.684 41.969 13.578 1 94.38 136 ASP B C 1
ATOM 2782 O O . ASP B 1 136 ? -3.906 41.531 14.414 1 94.38 136 ASP B O 1
ATOM 2786 N N . VAL B 1 137 ? -4.797 43.25 13.359 1 93.5 137 VAL B N 1
ATOM 2787 C CA . VAL B 1 137 ? -3.967 44.25 14.039 1 93.5 137 VAL B CA 1
ATOM 2788 C C . VAL B 1 137 ? -4.32 44.281 15.523 1 93.5 137 VAL B C 1
ATOM 2790 O O . VAL B 1 137 ? -3.432 44.375 16.375 1 93.5 137 VAL B O 1
ATOM 2793 N N . VAL B 1 138 ? -5.574 44.25 15.789 1 93.56 138 VAL B N 1
ATOM 2794 C CA . VAL B 1 138 ? -6.059 44.312 17.172 1 93.56 138 VAL B CA 1
ATOM 2795 C C . VAL B 1 138 ? -5.582 43.062 17.938 1 93.56 138 VAL B C 1
ATOM 2797 O O . VAL B 1 138 ? -5.066 43.188 19.047 1 93.56 138 VAL B O 1
ATOM 2800 N N . VAL B 1 139 ? -5.762 41.906 17.375 1 95.56 139 VAL B N 1
ATOM 2801 C CA . VAL B 1 139 ? -5.328 40.656 18 1 95.56 139 VAL B CA 1
ATOM 2802 C C . VAL B 1 139 ? -3.826 40.688 18.266 1 95.56 139 VAL B C 1
ATOM 2804 O O . VAL B 1 139 ? -3.373 40.406 19.359 1 95.56 139 VAL B O 1
ATOM 2807 N N . ASP B 1 140 ? -3.08 41.125 17.234 1 95.25 140 ASP B N 1
ATOM 2808 C CA . ASP B 1 140 ? -1.629 41.219 17.359 1 95.25 140 ASP B CA 1
ATOM 2809 C C . ASP B 1 140 ? -1.228 42.156 18.484 1 95.25 140 ASP B C 1
ATOM 2811 O O . ASP B 1 140 ? -0.262 41.906 19.203 1 95.25 140 ASP B O 1
ATOM 2815 N N . TYR B 1 141 ? -1.936 43.25 18.562 1 93.44 141 TYR B N 1
ATOM 2816 C CA . TYR B 1 141 ? -1.689 44.25 19.625 1 93.44 141 TYR B CA 1
ATOM 2817 C C . TYR B 1 141 ? -1.851 43.625 21 1 93.44 141 TYR B C 1
ATOM 2819 O O . TYR B 1 141 ? -0.983 43.781 21.859 1 93.44 141 TYR B O 1
ATOM 2827 N N . PHE B 1 142 ? -2.932 42.875 21.219 1 93.94 142 PHE B N 1
ATOM 2828 C CA . PHE B 1 142 ? -3.193 42.25 22.5 1 93.94 142 PHE B CA 1
ATOM 2829 C C . PHE B 1 142 ? -2.107 41.219 22.828 1 93.94 142 PHE B C 1
ATOM 2831 O O . PHE B 1 142 ? -1.67 41.125 23.984 1 93.94 142 PHE B O 1
ATOM 2838 N N . ILE B 1 143 ? -1.712 40.469 21.859 1 95.62 143 ILE B N 1
ATOM 2839 C CA . ILE B 1 143 ? -0.669 39.469 22.062 1 95.62 143 ILE B CA 1
ATOM 2840 C C . ILE B 1 143 ? 0.622 40.156 22.516 1 95.62 143 ILE B C 1
ATOM 2842 O O . ILE B 1 143 ? 1.266 39.719 23.469 1 95.62 143 ILE B O 1
ATOM 2846 N N . LYS B 1 144 ? 0.995 41.219 21.922 1 95.25 144 LYS B N 1
ATOM 2847 C CA . LYS B 1 144 ? 2.244 41.938 22.188 1 95.25 144 LYS B CA 1
ATOM 2848 C C . LYS B 1 144 ? 2.205 42.625 23.562 1 95.25 144 LYS B C 1
ATOM 2850 O O . LYS B 1 144 ? 3.248 42.844 24.172 1 95.25 144 LYS B O 1
ATOM 2855 N N . GLN B 1 145 ? 1.039 42.938 24.047 1 95.75 145 GLN B N 1
ATOM 2856 C CA . GLN B 1 145 ? 0.886 43.562 25.344 1 95.75 145 GLN B CA 1
ATOM 2857 C C . GLN B 1 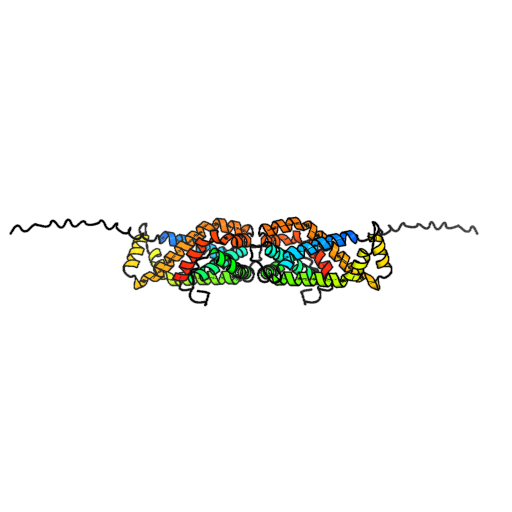145 ? 1.158 42.594 26.484 1 95.75 145 GLN B C 1
ATOM 2859 O O . GLN B 1 145 ? 1.538 43 27.578 1 95.75 145 GLN B O 1
ATOM 2864 N N . ASP B 1 146 ? 0.947 41.281 26.219 1 96.19 146 ASP B N 1
ATOM 2865 C CA . ASP B 1 146 ? 1.151 40.25 27.234 1 96.19 146 ASP B CA 1
ATOM 2866 C C . ASP B 1 146 ? 1.698 38.969 26.609 1 96.19 146 ASP B C 1
ATOM 2868 O O . ASP B 1 146 ? 0.993 37.969 26.531 1 96.19 146 ASP B O 1
ATOM 2872 N N . LEU B 1 147 ? 2.893 39.031 26.297 1 95.38 147 LEU B N 1
ATOM 2873 C CA . LEU B 1 147 ? 3.545 37.906 25.625 1 95.38 147 LEU B CA 1
ATOM 2874 C C . LEU B 1 147 ? 3.553 36.688 26.516 1 95.38 147 LEU B C 1
ATOM 2876 O O . LEU B 1 147 ? 3.451 35.562 26.031 1 95.38 147 LEU B O 1
ATOM 2880 N N . GLN B 1 148 ? 3.689 36.844 27.781 1 95.12 148 GLN B N 1
ATOM 2881 C CA . GLN B 1 148 ? 3.709 35.719 28.719 1 95.12 148 GLN B CA 1
ATOM 2882 C C . GLN B 1 148 ? 2.418 34.906 28.625 1 95.12 148 GLN B C 1
ATOM 2884 O O . GLN B 1 148 ? 2.443 33.688 28.688 1 95.12 148 GLN B O 1
ATOM 2889 N N . LYS B 1 149 ? 1.359 35.594 28.422 1 95.88 149 LYS B N 1
ATOM 2890 C CA . LYS B 1 149 ? 0.035 35 28.391 1 95.88 149 LYS B CA 1
ATOM 2891 C C . LYS B 1 149 ? -0.277 34.406 27.016 1 95.88 149 LYS B C 1
ATOM 2893 O O . LYS B 1 149 ? -0.911 33.375 26.906 1 95.88 149 LYS B O 1
ATOM 2898 N N . TYR B 1 150 ? 0.173 35.031 25.953 1 96.62 150 TYR B N 1
ATOM 2899 C CA . TYR B 1 150 ? -0.426 34.75 24.656 1 96.62 150 TYR B CA 1
ATOM 2900 C C . TYR B 1 150 ? 0.605 34.156 23.688 1 96.62 150 TYR B C 1
ATOM 2902 O O . TYR B 1 150 ? 0.248 33.562 22.672 1 96.62 150 TYR B O 1
ATOM 2910 N N . ALA B 1 151 ? 1.876 34.219 23.938 1 95.12 151 ALA B N 1
ATOM 2911 C CA . ALA B 1 151 ? 2.914 33.969 22.938 1 95.12 151 ALA B CA 1
ATOM 2912 C C . ALA B 1 151 ? 2.85 32.531 22.453 1 95.12 151 ALA B C 1
ATOM 2914 O O . ALA B 1 151 ? 2.902 32.25 21.25 1 95.12 151 ALA B O 1
ATOM 2915 N N . GLU B 1 152 ? 2.73 31.594 23.375 1 95.62 152 GLU B N 1
ATOM 2916 C CA . GLU B 1 152 ? 2.699 30.172 23 1 95.62 152 GLU B CA 1
ATOM 2917 C C . GLU B 1 152 ? 1.468 29.844 22.156 1 95.62 152 GLU B C 1
ATOM 2919 O O . GLU B 1 152 ? 1.582 29.25 21.094 1 95.62 152 GLU B O 1
ATOM 2924 N N . ALA B 1 153 ? 0.34 30.25 22.656 1 97.5 153 ALA B N 1
ATOM 2925 C CA . ALA B 1 153 ? -0.911 30 21.953 1 97.5 153 ALA B CA 1
ATOM 2926 C C . ALA B 1 153 ? -0.902 30.641 20.578 1 97.5 153 ALA B C 1
ATOM 2928 O O . ALA B 1 153 ? -1.41 30.062 19.609 1 97.5 153 ALA B O 1
ATOM 2929 N N . ALA B 1 154 ? -0.354 31.797 20.484 1 97.38 154 ALA B N 1
ATOM 2930 C CA . ALA B 1 154 ? -0.283 32.5 19.203 1 97.38 154 ALA B CA 1
ATOM 2931 C C . ALA B 1 154 ? 0.613 31.75 18.219 1 97.38 154 ALA B C 1
ATOM 2933 O O . ALA B 1 154 ? 0.267 31.609 17.047 1 97.38 154 ALA B O 1
ATOM 2934 N N . ALA B 1 155 ? 1.74 31.328 18.719 1 96.88 155 ALA B N 1
ATOM 2935 C CA . ALA B 1 155 ? 2.67 30.578 17.875 1 96.88 155 ALA B CA 1
ATOM 2936 C C . ALA B 1 155 ? 2.016 29.312 17.312 1 96.88 155 ALA B C 1
ATOM 2938 O O . ALA B 1 155 ? 2.176 29 16.141 1 96.88 155 ALA B O 1
ATOM 2939 N N . ILE B 1 156 ? 1.279 28.625 18.125 1 98.06 156 ILE B N 1
ATOM 2940 C CA . ILE B 1 156 ? 0.585 27.406 17.734 1 98.06 156 ILE B CA 1
ATOM 2941 C C . ILE B 1 156 ? -0.475 27.734 16.688 1 98.06 156 ILE B C 1
ATOM 2943 O O . ILE B 1 156 ? -0.574 27.047 15.664 1 98.06 156 ILE B O 1
ATOM 2947 N N . PHE B 1 157 ? -1.212 28.75 16.906 1 98.5 157 PHE B N 1
ATOM 2948 C CA . PHE B 1 157 ? -2.273 29.141 16 1 98.5 157 PHE B CA 1
ATOM 2949 C C . PHE B 1 157 ? -1.7 29.531 14.641 1 98.5 157 PHE B C 1
ATOM 2951 O O . PHE B 1 157 ? -2.24 29.156 13.602 1 98.5 157 PHE B O 1
ATOM 2958 N N . ILE B 1 158 ? -0.617 30.281 14.633 1 98.06 158 ILE B N 1
ATOM 2959 C CA . ILE B 1 158 ? 0.035 30.734 13.406 1 98.06 158 ILE B CA 1
ATOM 2960 C C . ILE B 1 158 ? 0.583 29.516 12.648 1 98.06 158 ILE B C 1
ATOM 2962 O O . ILE B 1 158 ? 0.385 29.406 11.438 1 98.06 158 ILE B O 1
ATOM 2966 N N . ALA B 1 159 ? 1.194 28.609 13.367 1 98.06 159 ALA B N 1
ATOM 2967 C CA . ALA B 1 159 ? 1.73 27.406 12.742 1 98.06 159 ALA B CA 1
ATOM 2968 C C . ALA B 1 159 ? 0.616 26.562 12.133 1 98.06 159 ALA B C 1
ATOM 2970 O O . ALA B 1 159 ? 0.754 26.062 11.016 1 98.06 159 ALA B O 1
ATOM 2971 N N . ALA B 1 160 ? -0.445 26.438 12.867 1 98.69 160 ALA B N 1
ATOM 2972 C CA . ALA B 1 160 ? -1.598 25.688 12.375 1 98.69 160 ALA B CA 1
ATOM 2973 C C . ALA B 1 160 ? -2.186 26.359 11.133 1 98.69 160 ALA B C 1
ATOM 2975 O O . ALA B 1 160 ? -2.555 25.672 10.172 1 98.69 160 ALA B O 1
ATOM 2976 N N . GLY B 1 161 ? -2.324 27.656 11.195 1 98.69 161 GLY B N 1
ATOM 2977 C CA . GLY B 1 161 ? -2.818 28.391 10.039 1 98.69 161 GLY B CA 1
ATOM 2978 C C . GLY B 1 161 ? -1.977 28.172 8.797 1 98.69 161 GLY B C 1
ATOM 2979 O O . GLY B 1 161 ? -2.512 27.938 7.711 1 98.69 161 GLY B O 1
ATOM 2980 N N . LYS B 1 162 ? -0.669 28.219 8.953 1 98.38 162 LYS B N 1
ATOM 2981 C CA . LYS B 1 162 ? 0.25 28.016 7.844 1 98.38 162 LYS B CA 1
ATOM 2982 C C . LYS B 1 162 ? 0.116 26.594 7.285 1 98.38 162 LYS B C 1
ATOM 2984 O O . LYS B 1 162 ? 0.083 26.406 6.066 1 98.38 162 LYS B O 1
ATOM 2989 N N . ALA B 1 163 ? 0.046 25.609 8.141 1 98.38 163 ALA B N 1
ATOM 2990 C CA . ALA B 1 163 ? -0.129 24.234 7.711 1 98.38 163 ALA B CA 1
ATOM 2991 C C . ALA B 1 163 ? -1.453 24.047 6.973 1 98.38 163 ALA B C 1
ATOM 2993 O O . ALA B 1 163 ? -1.512 23.359 5.953 1 98.38 163 ALA B O 1
ATOM 2994 N N . ALA B 1 164 ? -2.467 24.703 7.5 1 98.62 164 ALA B N 1
ATOM 2995 C CA . ALA B 1 164 ? -3.793 24.609 6.895 1 98.62 164 ALA B CA 1
ATOM 2996 C C . ALA B 1 164 ? -3.795 25.172 5.48 1 98.62 164 ALA B C 1
ATOM 2998 O O . ALA B 1 164 ? -4.406 24.609 4.574 1 98.62 164 ALA B O 1
ATOM 2999 N N . ILE B 1 165 ? -3.129 26.25 5.305 1 98.44 165 ILE B N 1
ATOM 3000 C CA . ILE B 1 165 ? -3.041 26.875 3.982 1 98.44 165 ILE B CA 1
ATOM 3001 C C . ILE B 1 165 ? -2.449 25.875 2.99 1 98.44 165 ILE B C 1
ATOM 3003 O O . ILE B 1 165 ? -2.996 25.672 1.903 1 98.44 165 ILE B O 1
ATOM 3007 N N . ILE B 1 166 ? -1.376 25.234 3.344 1 98.12 166 ILE B N 1
ATOM 3008 C CA . ILE B 1 166 ? -0.691 24.297 2.455 1 98.12 166 ILE B CA 1
ATOM 3009 C C . ILE B 1 166 ? -1.584 23.094 2.191 1 98.12 166 ILE B C 1
ATOM 3011 O O . ILE B 1 166 ? -1.684 22.625 1.057 1 98.12 166 ILE B O 1
ATOM 3015 N N . GLN B 1 167 ? -2.195 22.57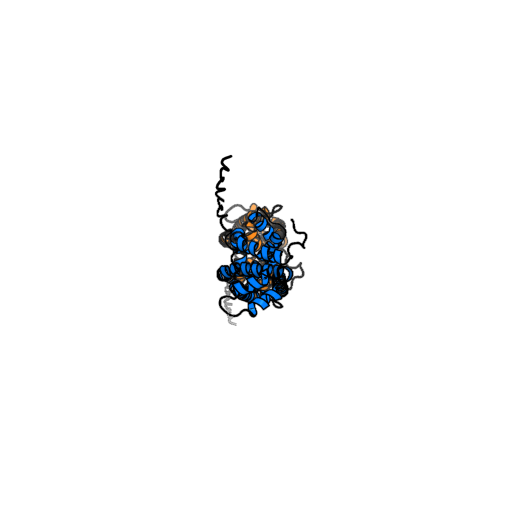8 3.219 1 97.38 167 GLN B N 1
ATOM 3016 C CA . GLN B 1 167 ? -3.125 21.469 3.047 1 97.38 167 GLN B CA 1
ATOM 3017 C C . GLN B 1 167 ? -4.23 21.828 2.057 1 97.38 167 GLN B C 1
ATOM 3019 O O . GLN B 1 167 ? -4.543 21.047 1.158 1 97.38 167 GLN B O 1
ATOM 3024 N N . ASN B 1 168 ? -4.781 23.016 2.236 1 98.19 168 ASN B N 1
ATOM 3025 C CA . ASN B 1 168 ? -5.898 23.453 1.402 1 98.19 168 ASN B CA 1
ATOM 3026 C C . ASN B 1 168 ? -5.465 23.688 -0.04 1 98.19 168 ASN B C 1
ATOM 3028 O O . ASN B 1 168 ? -6.23 23.438 -0.973 1 98.19 168 ASN B O 1
ATOM 3032 N N . GLU B 1 169 ? -4.297 24.141 -0.236 1 97.38 169 GLU B N 1
ATOM 3033 C CA . GLU B 1 169 ? -3.746 24.328 -1.575 1 97.38 169 GLU B CA 1
ATOM 3034 C C . GLU B 1 169 ? -3.629 23 -2.312 1 97.38 169 GLU B C 1
ATOM 3036 O O . GLU B 1 169 ? -3.721 22.953 -3.541 1 97.38 169 GLU B O 1
ATOM 3041 N N . ASN B 1 170 ? -3.516 21.984 -1.547 1 95.56 170 ASN B N 1
ATOM 3042 C CA . ASN B 1 170 ? -3.303 20.672 -2.148 1 95.56 170 ASN B CA 1
ATOM 3043 C C . ASN B 1 170 ? -4.578 19.828 -2.137 1 95.56 170 ASN B C 1
ATOM 3045 O O . ASN B 1 170 ? -4.594 18.703 -2.639 1 95.56 170 ASN B O 1
ATOM 3049 N N . ALA B 1 171 ? -5.613 20.391 -1.597 1 96.25 171 ALA B N 1
ATOM 3050 C CA . ALA B 1 171 ? -6.828 19.625 -1.326 1 96.25 171 ALA B CA 1
ATOM 3051 C C . ALA B 1 171 ? -7.371 18.984 -2.602 1 96.25 171 ALA B C 1
ATOM 3053 O O . ALA B 1 171 ? -7.66 17.781 -2.627 1 96.25 171 ALA B O 1
ATOM 3054 N N . LYS B 1 172 ? -7.492 19.719 -3.639 1 96.38 172 LYS B N 1
ATOM 3055 C CA . LYS B 1 172 ? -8.039 19.219 -4.891 1 96.38 172 LYS B CA 1
ATOM 3056 C C . LYS B 1 172 ? -7.164 18.109 -5.469 1 96.38 172 LYS B C 1
ATOM 3058 O O . LYS B 1 172 ? -7.672 17.109 -5.98 1 96.38 172 LYS B O 1
ATOM 3063 N N . LYS B 1 173 ? -5.906 18.344 -5.449 1 97.06 173 LYS B N 1
ATOM 3064 C CA . LYS B 1 173 ? -4.969 17.328 -5.938 1 97.06 173 LYS B CA 1
ATOM 3065 C C . LYS B 1 173 ? -5.082 16.047 -5.137 1 97.06 173 LYS B C 1
ATOM 3067 O O . LYS B 1 173 ? -5.148 14.953 -5.711 1 97.06 173 LYS B O 1
ATOM 3072 N N . ILE B 1 174 ? -5.145 16.125 -3.854 1 97.12 174 ILE B N 1
ATOM 3073 C CA . ILE B 1 174 ? -5.246 14.961 -2.977 1 97.12 174 ILE B CA 1
ATOM 3074 C C . ILE B 1 174 ? -6.574 14.25 -3.211 1 97.12 174 ILE B C 1
ATOM 3076 O O . ILE B 1 174 ? -6.633 13.016 -3.24 1 97.12 174 ILE B O 1
ATOM 3080 N N . GLU B 1 175 ? -7.559 15.039 -3.389 1 97.06 175 GLU B N 1
ATOM 3081 C CA . GLU B 1 175 ? -8.867 14.461 -3.691 1 97.06 175 GLU B CA 1
ATOM 3082 C C . GLU B 1 175 ? -8.812 13.609 -4.953 1 97.06 175 GLU B C 1
ATOM 3084 O O . GLU B 1 175 ? -9.32 12.484 -4.969 1 97.06 175 GLU B O 1
ATOM 3089 N N . LYS B 1 176 ? -8.211 14.117 -5.945 1 97.88 176 LYS B N 1
ATOM 3090 C CA . LYS B 1 176 ? -8.086 13.375 -7.195 1 97.88 176 LYS B CA 1
ATOM 3091 C C . LYS B 1 176 ? -7.27 12.102 -6.996 1 97.88 176 LYS B C 1
ATOM 3093 O O . LYS B 1 176 ? -7.641 11.039 -7.496 1 97.88 176 LYS B O 1
ATOM 3098 N N . ILE B 1 177 ? -6.203 12.219 -6.305 1 98.12 177 ILE B N 1
ATOM 3099 C CA . ILE B 1 177 ? -5.32 11.086 -6.023 1 98.12 177 ILE B CA 1
ATOM 3100 C C . ILE B 1 177 ? -6.09 10 -5.277 1 98.12 177 ILE B C 1
ATOM 3102 O O . ILE B 1 177 ? -6 8.82 -5.617 1 98.12 177 ILE B O 1
ATOM 3106 N N . THR B 1 178 ? -6.863 10.359 -4.293 1 98.19 178 THR B N 1
ATOM 3107 C CA . THR B 1 178 ? -7.562 9.406 -3.445 1 98.19 178 THR B CA 1
ATOM 3108 C C . THR B 1 178 ? -8.703 8.734 -4.207 1 98.19 178 THR B C 1
ATOM 3110 O O . THR B 1 178 ? -8.914 7.527 -4.082 1 98.19 178 THR B O 1
ATOM 3113 N N . LYS B 1 179 ? -9.375 9.445 -5.031 1 97.25 179 LYS B N 1
ATOM 3114 C CA . LYS B 1 179 ? -10.461 8.891 -5.84 1 97.25 179 LYS B CA 1
ATOM 3115 C C . LYS B 1 179 ? -9.93 7.895 -6.871 1 97.25 179 LYS B C 1
ATOM 3117 O O . LYS B 1 179 ? -10.609 6.93 -7.219 1 97.25 179 LYS B O 1
ATOM 3122 N N . ASN B 1 180 ? -8.742 8.148 -7.297 1 97.44 180 ASN B N 1
ATOM 3123 C CA . ASN B 1 180 ? -8.156 7.293 -8.32 1 97.44 180 ASN B CA 1
ATOM 3124 C C . ASN B 1 180 ? -7.352 6.148 -7.707 1 97.44 180 ASN B C 1
ATOM 3126 O O . ASN B 1 180 ? -6.715 5.379 -8.422 1 97.44 180 ASN B O 1
ATOM 3130 N N . LEU B 1 181 ? -7.309 6.078 -6.379 1 97.31 181 LEU B N 1
ATOM 3131 C CA . LEU B 1 181 ? -6.605 5.035 -5.645 1 97.31 181 LEU B CA 1
ATOM 3132 C C . LEU B 1 181 ? -5.109 5.082 -5.934 1 97.31 181 LEU B C 1
ATOM 3134 O O . LEU B 1 181 ? -4.469 4.035 -6.086 1 97.31 181 LEU B O 1
ATOM 3138 N N . ASP B 1 182 ? -4.531 6.324 -5.992 1 97.56 182 ASP B N 1
ATOM 3139 C CA . ASP B 1 182 ? -3.146 6.543 -6.398 1 97.56 182 ASP B CA 1
ATOM 3140 C C . ASP B 1 182 ? -2.283 6.957 -5.211 1 97.56 182 ASP B C 1
ATOM 3142 O O . ASP B 1 182 ? -1.19 7.496 -5.387 1 97.56 182 ASP B O 1
ATOM 3146 N N . ALA B 1 183 ? -2.721 6.738 -3.971 1 97.94 183 ALA B N 1
ATOM 3147 C CA . ALA B 1 183 ? -2.023 7.254 -2.795 1 97.94 183 ALA B CA 1
ATOM 3148 C C . ALA B 1 183 ? -0.612 6.684 -2.701 1 97.94 183 ALA B C 1
ATOM 3150 O O . ALA B 1 183 ? 0.349 7.418 -2.467 1 97.94 183 ALA B O 1
ATOM 3151 N N . GLN B 1 184 ? -0.466 5.348 -2.914 1 97.38 184 GLN B N 1
ATOM 3152 C CA . GLN B 1 184 ? 0.85 4.727 -2.803 1 97.38 184 GLN B CA 1
ATOM 3153 C C . GLN B 1 184 ? 1.832 5.336 -3.797 1 97.38 184 GLN B C 1
ATOM 3155 O O . GLN B 1 184 ? 2.947 5.711 -3.428 1 97.38 184 GLN B O 1
ATOM 3160 N N . LYS B 1 185 ? 1.439 5.449 -5.004 1 96.94 185 LYS B N 1
ATOM 3161 C CA . LYS B 1 185 ? 2.273 6.031 -6.051 1 96.94 185 LYS B CA 1
ATOM 3162 C C . LYS B 1 185 ? 2.652 7.473 -5.711 1 96.94 185 LYS B C 1
ATOM 3164 O O . LYS B 1 185 ? 3.811 7.867 -5.867 1 96.94 185 LYS B O 1
ATOM 3169 N N . PHE B 1 186 ? 1.675 8.211 -5.277 1 98 186 PHE B N 1
ATOM 3170 C CA . PHE B 1 186 ? 1.875 9.602 -4.898 1 98 186 PHE B CA 1
ATOM 3171 C C . PHE B 1 186 ? 2.895 9.719 -3.771 1 98 186 PHE B C 1
ATOM 3173 O O . PHE B 1 186 ? 3.789 10.562 -3.82 1 98 186 PHE B O 1
ATOM 3180 N N . LEU B 1 187 ? 2.789 8.859 -2.787 1 98.12 187 LEU B N 1
ATOM 3181 C CA . LEU B 1 187 ? 3.66 8.906 -1.619 1 98.12 187 LEU B CA 1
ATOM 3182 C C . LEU B 1 187 ? 5.078 8.469 -1.979 1 98.12 187 LEU B C 1
ATOM 3184 O O . LEU B 1 187 ? 6.051 9.062 -1.518 1 98.12 187 LEU B O 1
ATOM 3188 N N . ILE B 1 188 ? 5.176 7.426 -2.809 1 97.06 188 ILE B N 1
ATOM 3189 C CA . ILE B 1 188 ? 6.488 6.938 -3.211 1 97.06 188 ILE B CA 1
ATOM 3190 C C . ILE B 1 188 ? 7.23 8.023 -3.984 1 97.06 188 ILE B C 1
ATOM 3192 O O . ILE B 1 188 ? 8.43 8.227 -3.787 1 97.06 188 ILE B O 1
ATOM 3196 N N . LYS B 1 189 ? 6.512 8.844 -4.73 1 95.19 189 LYS B N 1
ATOM 3197 C CA . LYS B 1 189 ? 7.121 9.898 -5.535 1 95.19 189 LYS B CA 1
ATOM 3198 C C . LYS B 1 189 ? 7.031 11.25 -4.832 1 95.19 189 LYS B C 1
ATOM 3200 O O . LYS B 1 189 ? 7.363 12.289 -5.414 1 95.19 189 LYS B O 1
ATOM 3205 N N . GLY B 1 190 ? 6.594 11.297 -3.627 1 92.81 190 GLY B N 1
ATOM 3206 C CA . GLY B 1 190 ? 6.078 12.516 -3.037 1 92.81 190 GLY B CA 1
ATOM 3207 C C . GLY B 1 190 ? 7.102 13.234 -2.172 1 92.81 190 GLY B C 1
ATOM 3208 O O . GLY B 1 190 ? 6.789 14.258 -1.554 1 92.81 190 GLY B O 1
ATOM 3209 N N . ALA B 1 191 ? 8.336 12.766 -2.129 1 92.25 191 ALA B N 1
ATOM 3210 C CA . ALA B 1 191 ? 9.305 13.359 -1.209 1 92.25 191 ALA B CA 1
ATOM 3211 C C . ALA B 1 191 ? 9.391 14.867 -1.4 1 92.25 191 ALA B C 1
ATOM 3213 O O . ALA B 1 191 ? 9.188 15.633 -0.454 1 92.25 191 ALA B O 1
ATOM 3214 N N . GLU B 1 192 ? 9.531 15.336 -2.662 1 92.62 192 GLU B N 1
ATOM 3215 C CA . GLU B 1 192 ? 9.695 16.766 -2.932 1 92.62 192 GLU B CA 1
ATOM 3216 C C . GLU B 1 192 ? 8.359 17.484 -2.928 1 92.62 192 GLU B C 1
ATOM 3218 O O . GLU B 1 192 ? 8.258 18.609 -2.432 1 92.62 192 GLU B O 1
ATOM 3223 N N . ILE B 1 193 ? 7.375 16.844 -3.383 1 93.19 193 ILE B N 1
ATOM 3224 C CA . ILE B 1 193 ? 6.055 17.438 -3.531 1 93.19 193 ILE B CA 1
ATOM 3225 C C . ILE B 1 193 ? 5.465 17.734 -2.152 1 93.19 193 ILE B C 1
ATOM 3227 O O . ILE B 1 193 ? 4.793 18.75 -1.964 1 93.19 193 ILE B O 1
ATOM 3231 N N . LEU B 1 194 ? 5.777 16.891 -1.154 1 95.94 194 LEU B N 1
ATOM 3232 C CA . LEU B 1 194 ? 5.145 16.969 0.157 1 95.94 194 LEU B CA 1
ATOM 3233 C C . LEU B 1 194 ? 6.039 17.703 1.147 1 95.94 194 LEU B C 1
ATOM 3235 O O . LEU B 1 194 ? 5.625 17.984 2.277 1 95.94 194 LEU B O 1
ATOM 3239 N N . LYS B 1 195 ? 7.191 18.047 0.728 1 95.88 195 LYS B N 1
ATOM 3240 C CA . LYS B 1 195 ? 8.211 18.578 1.623 1 95.88 195 LYS B CA 1
ATOM 3241 C C . LYS B 1 195 ? 7.695 19.812 2.363 1 95.88 195 LYS B C 1
ATOM 3243 O O . LYS B 1 195 ? 7.797 19.891 3.59 1 95.88 195 LYS B O 1
ATOM 3248 N N . LYS B 1 196 ? 7.188 20.719 1.587 1 96.06 196 LYS B N 1
ATOM 3249 C CA . LYS B 1 196 ? 6.699 21.953 2.201 1 96.06 196 LYS B CA 1
ATOM 3250 C C . LYS B 1 196 ? 5.609 21.656 3.229 1 96.06 196 LYS B C 1
ATOM 3252 O O . LYS B 1 196 ? 5.57 22.266 4.297 1 96.06 196 LYS B O 1
ATOM 3257 N N . TYR B 1 197 ? 4.719 20.781 2.918 1 96.5 197 TYR B N 1
ATOM 3258 C CA . TYR B 1 197 ? 3.639 20.422 3.826 1 96.5 197 TYR B CA 1
ATOM 3259 C C . TYR B 1 197 ? 4.188 19.766 5.086 1 96.5 197 TYR B C 1
ATOM 3261 O O . TYR B 1 197 ? 3.807 20.141 6.199 1 96.5 197 TYR B O 1
ATOM 3269 N N . VAL B 1 198 ? 5.094 18.844 4.891 1 96.44 198 VAL B N 1
ATOM 3270 C CA . VAL B 1 198 ? 5.703 18.125 6.004 1 96.44 198 VAL B CA 1
ATOM 3271 C C . VAL B 1 198 ? 6.414 19.125 6.926 1 96.44 198 VAL B C 1
ATOM 3273 O O . VAL B 1 198 ? 6.219 19.094 8.148 1 96.44 198 VAL B O 1
ATOM 3276 N N . LEU B 1 199 ? 7.168 20 6.383 1 95.5 199 LEU B N 1
ATOM 3277 C CA . LEU B 1 199 ? 7.973 20.922 7.188 1 95.5 199 LEU B CA 1
ATOM 3278 C C . LEU B 1 199 ? 7.09 21.922 7.918 1 95.5 199 LEU B C 1
ATOM 3280 O O . LEU B 1 199 ? 7.371 22.297 9.062 1 95.5 199 LEU B O 1
ATOM 3284 N N . THR B 1 200 ? 6.047 22.344 7.242 1 96.81 200 THR B N 1
ATOM 3285 C CA . THR B 1 200 ? 5.129 23.266 7.895 1 96.81 200 THR B CA 1
ATOM 3286 C C . THR B 1 200 ? 4.371 22.578 9.023 1 96.81 200 THR B C 1
ATOM 3288 O O . THR B 1 200 ? 4.145 23.172 10.078 1 96.81 200 THR B O 1
ATOM 3291 N N . LEU B 1 201 ? 4.016 21.375 8.82 1 97.19 201 LEU B N 1
ATOM 3292 C CA . LEU B 1 201 ? 3.357 20.594 9.867 1 97.19 201 LEU B CA 1
ATOM 3293 C C . LEU B 1 201 ? 4.324 20.297 11.008 1 97.19 201 LEU B C 1
ATOM 3295 O O . LEU B 1 201 ? 3.924 20.234 12.172 1 97.19 201 LEU B O 1
ATOM 3299 N N . ALA B 1 202 ? 5.547 20.078 10.648 1 95.44 202 ALA B N 1
ATOM 3300 C CA . ALA B 1 202 ? 6.574 19.875 11.672 1 95.44 202 ALA B CA 1
ATOM 3301 C C . ALA B 1 202 ? 6.672 21.078 12.602 1 95.44 202 ALA B C 1
ATOM 3303 O O . ALA B 1 202 ? 6.828 20.922 13.812 1 95.44 202 ALA B O 1
ATOM 3304 N N . ASP B 1 203 ? 6.582 22.25 12.047 1 95 203 ASP B N 1
ATOM 3305 C CA . ASP B 1 203 ? 6.582 23.469 12.852 1 95 203 ASP B CA 1
ATOM 3306 C C . ASP B 1 203 ? 5.422 23.469 13.844 1 95 203 ASP B C 1
ATOM 3308 O O . ASP B 1 203 ? 5.574 23.922 14.984 1 95 203 ASP B O 1
ATOM 3312 N N . LEU B 1 204 ? 4.32 23 13.375 1 97.5 204 LEU B N 1
ATOM 3313 C CA . LEU B 1 204 ? 3.166 22.922 14.258 1 97.5 204 LEU B CA 1
ATOM 3314 C C . LEU B 1 204 ? 3.412 21.922 15.383 1 97.5 204 LEU B C 1
ATOM 3316 O O . LEU B 1 204 ? 3.131 22.203 16.547 1 97.5 204 LEU B O 1
ATOM 3320 N N . TYR B 1 205 ? 3.92 20.828 15.055 1 95.69 205 TYR B N 1
ATOM 3321 C CA . TYR B 1 205 ? 4.207 19.812 16.062 1 95.69 205 TYR B CA 1
ATOM 3322 C C . TYR B 1 205 ? 5.242 20.312 17.062 1 95.69 205 TYR B C 1
ATOM 3324 O O . TYR B 1 205 ? 5.156 20.031 18.266 1 95.69 205 TYR B O 1
ATOM 3332 N N . ARG B 1 206 ? 6.18 21.047 16.609 1 93.38 206 ARG B N 1
ATOM 3333 C CA . ARG B 1 206 ? 7.145 21.672 17.516 1 93.38 206 ARG B CA 1
ATOM 3334 C C . ARG B 1 206 ? 6.461 22.656 18.469 1 93.38 206 ARG B C 1
ATOM 3336 O O . ARG B 1 206 ? 6.719 22.641 19.672 1 93.38 206 ARG B O 1
ATOM 3343 N N . ALA B 1 207 ? 5.656 23.406 17.828 1 94.31 207 ALA B N 1
ATOM 3344 C CA . ALA B 1 207 ? 4.938 24.391 18.625 1 94.31 207 ALA B CA 1
ATOM 3345 C C . ALA B 1 207 ? 4.07 23.703 19.688 1 94.31 207 ALA B C 1
ATOM 3347 O O . ALA B 1 207 ? 3.889 24.234 20.781 1 94.31 207 ALA B O 1
ATOM 3348 N N . LEU B 1 208 ? 3.596 22.5 19.312 1 94.94 208 LEU B N 1
ATOM 3349 C CA . LEU B 1 208 ? 2.736 21.734 20.203 1 94.94 208 LEU B CA 1
ATOM 3350 C C . LEU B 1 208 ? 3.568 20.891 21.172 1 94.94 208 LEU B C 1
ATOM 3352 O O . LEU B 1 208 ? 3.02 20.203 22.031 1 94.94 208 LEU B O 1
ATOM 3356 N N . ASN B 1 209 ? 4.859 20.906 21.062 1 83.75 209 ASN B N 1
ATOM 3357 C CA . ASN B 1 209 ? 5.809 20.156 21.875 1 83.75 209 ASN B CA 1
ATOM 3358 C C . ASN B 1 209 ? 5.59 18.656 21.766 1 83.75 209 ASN B C 1
ATOM 3360 O O . ASN B 1 209 ? 5.598 17.938 22.766 1 83.75 209 ASN B O 1
ATOM 3364 N N . VAL B 1 210 ? 5.086 18.172 20.641 1 67.06 210 VAL B N 1
ATOM 3365 C CA . VAL B 1 210 ? 4.898 16.75 20.375 1 67.06 210 VAL B CA 1
ATOM 3366 C C . VAL B 1 210 ? 6.234 16.109 19.984 1 67.06 210 VAL B C 1
ATOM 3368 O O . VAL B 1 210 ? 6.512 14.969 20.344 1 67.06 210 VAL B O 1
ATOM 3371 N N . GLY B 1 211 ? 7.176 16.578 19.344 1 57.44 211 GLY B N 1
ATOM 3372 C CA . GLY B 1 211 ? 8.375 16 18.766 1 57.44 211 GLY B CA 1
ATOM 3373 C C . GLY B 1 211 ? 9.219 15.234 19.766 1 57.44 211 GLY B C 1
ATOM 3374 O O . GLY B 1 211 ? 9.914 14.281 19.391 1 57.44 211 GLY B O 1
ATOM 3375 N N . PHE B 1 212 ? 9.352 15.781 20.984 1 49.25 212 PHE B N 1
ATOM 3376 C CA . PHE B 1 212 ? 10.43 15.336 21.859 1 49.25 212 PHE B CA 1
ATOM 3377 C C . PHE B 1 212 ? 10.109 13.961 22.438 1 49.25 212 PHE B C 1
ATOM 3379 O O . PHE B 1 212 ? 10.961 13.352 23.094 1 49.25 212 PHE B O 1
ATOM 3386 N N . ILE B 1 213 ? 8.992 13.672 22.281 1 40.06 213 ILE B N 1
ATOM 3387 C CA . ILE B 1 213 ? 8.758 12.562 23.188 1 40.06 213 ILE B CA 1
ATOM 3388 C C . ILE B 1 213 ? 9.406 11.297 22.641 1 40.06 213 ILE B C 1
ATOM 3390 O O . ILE B 1 213 ? 9.961 10.492 23.406 1 40.06 213 ILE B O 1
ATOM 3394 N N . ASN B 1 214 ? 8.938 10.875 21.453 1 39.94 214 ASN B N 1
ATOM 3395 C CA . ASN B 1 214 ? 9.195 9.445 21.312 1 39.94 214 ASN B CA 1
ATOM 3396 C C . ASN B 1 214 ? 10.609 9.18 20.812 1 39.94 214 ASN B C 1
ATOM 3398 O O . ASN B 1 214 ? 10.828 8.984 19.609 1 39.94 214 ASN B O 1
ATOM 3402 N N . GLY B 1 215 ? 11.586 9.523 21.688 1 41.19 215 GLY B N 1
ATOM 3403 C CA . GLY B 1 215 ? 12.906 8.961 21.469 1 41.19 215 GLY B CA 1
ATOM 3404 C C . GLY B 1 215 ? 13.359 9.023 20.031 1 41.19 215 GLY B C 1
ATOM 3405 O O . GLY B 1 215 ? 14.227 8.258 19.609 1 41.19 215 GLY B O 1
ATOM 3406 N N . LEU B 1 216 ? 12.633 9.438 19.281 1 43.12 216 LEU B N 1
ATOM 3407 C CA . LEU B 1 216 ? 13.086 9.367 17.891 1 43.12 216 LEU B CA 1
ATOM 3408 C C . LEU B 1 216 ? 14.43 10.07 17.719 1 43.12 216 LEU B C 1
ATOM 3410 O O . LEU B 1 216 ? 14.789 10.938 18.531 1 43.12 216 LEU B O 1
ATOM 3414 N N . ARG B 1 217 ? 15.203 9.602 16.531 1 40.12 217 ARG B N 1
ATOM 3415 C CA . ARG B 1 217 ? 16.594 9.734 16.125 1 40.12 217 ARG B CA 1
ATOM 3416 C C . ARG B 1 217 ? 17 11.203 16 1 40.12 217 ARG B C 1
ATOM 3418 O O . ARG B 1 217 ? 16.453 11.93 15.156 1 40.12 217 ARG B O 1
ATOM 3425 N N . CYS B 1 218 ? 16.672 12.023 16.922 1 44.41 218 CYS B N 1
ATOM 3426 C CA . CYS B 1 218 ? 17.547 13.18 16.781 1 44.41 218 CYS B CA 1
ATOM 3427 C C . CYS B 1 218 ? 18.922 12.898 17.359 1 44.41 218 CYS B C 1
ATOM 3429 O O . CYS B 1 218 ? 19.047 12.203 18.375 1 44.41 218 CYS B O 1
#

Sequence (436 aa):
MLVHLLLFVCACAQLGMAGEPKVPPYLKYKEEIKIAEAALKENILSMEGNIPLLDDPRRQYAQIVYVVTYEAIGQAGCVYEEYSEIYQKDLNSSLPLALSRPQLAIDEVNNLLERFKHKSAIISKLIHDCVGPKCDVVVDYFIKQDLQKYAEAAAIFIAAGKAAIIQNENAKKIEKITKNLDAQKFLIKGAEILKKYVLTLADLYRALNVGFINGLRCMLVHLLLFVCACAQLGMAGEPKVPPYLKYKEEIKIAEAALKENILSMEGNIPLLDDPRRQYAQIVYVVTYEAIGQ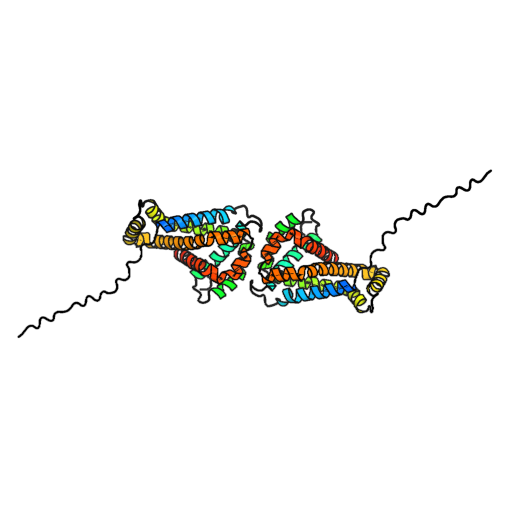AGCVYEEYSEIYQKDLNSSLPLALSRPQLAIDEVNNLLERFKHKSAIISKLIHDCVGPKCDVVVDYFIKQDLQKYAEAAAIFIAAGKAAIIQNENAKKIEKITKNLDAQKFLIKGAEILKKYVLTLADLYRALNVGFINGLRC

Secondary structure (DSSP, 8-state):
---------------------PPP-HHHHHHHHHHHHHHHHHHTGGGTT----TTSHHHHHHHHHHHHHHHHHHHHH---S-HHHHHHHHHHHHHHHHHH-THHHHHHHHHHHHHHHHHTHHHHHHHHH--STTHHHHHHHHHHH-HHHHHHHHHHHHHHHHHHHHHHHTHHHHHHHHHTT-HHHHHHT-HHHHHHHHHHHHHHHHHTT-TTSS----/---------------------PPP-HHHHHHHHHHHHHHHHHHTGGGTT----TTSHHHHHHHHHHHHHHHHHHHHH---S-HHHHHHHHHHHHHHHHHH-THHHHHHHHHHHHHHHHHTHHHHHHHHH--STTHHHHHHHHHHHTHHHHHHHHHHHHHHHHHHHHHHHTHHHHHHHHHTT-HHHHHHT-HHHHHHHHHHHHHHHHHTT-TTSS----

Nearest PDB structures (foldseek):
  7uwd-assembly1_i  TM=2.225E-01  e=1.918E+00  Citrus x limon
  7uwb-assembly1_o  TM=2.410E-01  e=5.082E+00  Citrus x limon
  7vg5-assembly1_B  TM=1.950E-01  e=2.987E+00  Methylorubrum extorquens AM1
  7uwd-assembly1_i  TM=2.520E-01  e=2.426E+00  Citrus x limon
  7vg5-assembly1_B  TM=1.858E-01  e=3.304E+00  Methylorubrum extorquens AM1